Protein AF-A0A6I0EQC6-F1 (afdb_monomer_lite)

Sequence (388 aa):
MAELKTRLIVGMEIHVQVRTASKLFCACPVVYDAPPNSAVCPVCLGHPGTLPVMNRRAVEQAALVGLALNCTIAHFTKWDRKSYFYPDLPKNYQISQYDLPIARDGWFEFPDPNGAGSGASRDGASPSGLSRVRIRRAHLEEDAGKNLHDRGDGSLIDLNRAGTPLIEIVTEPDLHTPGACYAFAVELQRLMRHLGVSDGVMQRGQMRFEPNVNVAIECDGCEIRTPIAEIKNLNSFKAIRNAVEYEYGRQVAQWRGDPEYVIGRRPNENRGWNDARGLTEYQRPKEAAHDYRYFPDPDLAPATFDDAKLAAIRARLPELPAARVRRLAERFGLSAADAETIVDDRATADLFDESIRAGAPADVLARQVVNVWASLANEHGTTVAGLG

Foldseek 3Di:
DPDWDKWKWKKKKKKAFFPDQAFAFDRFGQDFPDDFQPRDDCQLLQHPPDFGDGDPVLLLLLLLLLVVQAWDFDQWFFWKWQAADDPQRNNNTKTKGDPGFRTAFGKDKWFAQVQAFFPPCPDPDDDRGMHMWTWGGKHKIADTWDWDPPDPPDIDTGSSRRRGIIIIIIIGRGGTALSSQLRVLLQSCLQCQLLVGFPSQLQRVSMFMWMFIKMWIQDPNDTFIAATETEGDQSDSVLSSLANVQVSVVRVVVCVVPVLRTPPSDFHFYWYGDPVVSYTHTDGGDDDSVVRVMDTDPSDDMDGDDPVSSVVSVVSNDQGLVNQLVCLCVVQVDDSVLSCLQSSHNLSVVVLVVCVVVPDRNVVVSCCSVPPQCVVCVVVVHHSSVVD

Secondary structure (DSSP, 8-state):
----EEEEEEEEEEEEE---SB-SSSSPBP-SSPPTT-S--TTTTT-TT------HHHHHHHHHHHHHTTPEEPSEE--EEEE---TT-TTSEEEE-SSS-SEEEEEEEEE-TT--SB---SSS---TTEEEEEEEEEEEEEPP-EEE-SSSSS-EEE-SSTT-EEEEEEE-S-B-SHHHHHHHHHHHHHHHHHTTS----GGGTSEEEEEEEEEEEEETTEEEEPPPEEEE---SHHHHHHHHHHHHHHHHHHHHH-TT--BTTB--EEEEEETTTTEEEEEEEPPPGGGG--EE-TTSPPEE--HHHHHHHHTTPPPPHHHHHHHHHHHH---HHHHHHHTSS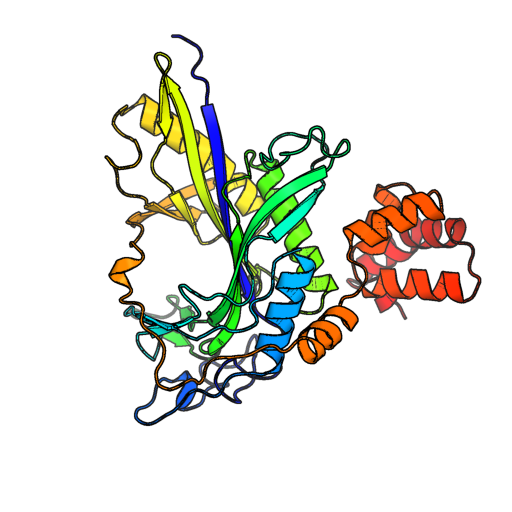HHHHHHHHHHHHTT--HHHHHHHIIIIIHHHHHHTTS-GGGG-

pLDDT: mean 91.72, std 10.51, range [38.75, 98.81]

Radius of gyration: 22.46 Å; chains: 1; bounding box: 53×60×63 Å

Structure (mmCIF, N/CA/C/O backbone):
data_AF-A0A6I0EQC6-F1
#
_entry.id   AF-A0A6I0EQC6-F1
#
loop_
_atom_site.group_PDB
_atom_site.id
_atom_site.type_symbol
_atom_site.label_atom_id
_atom_site.label_alt_id
_atom_site.label_comp_id
_atom_site.label_asym_id
_atom_site.label_entity_id
_atom_site.label_seq_id
_atom_site.pdbx_PDB_ins_code
_atom_site.Cartn_x
_atom_site.Cartn_y
_atom_site.Cartn_z
_atom_site.occupancy
_atom_site.B_iso_or_equiv
_atom_site.auth_seq_id
_atom_site.auth_comp_id
_atom_site.auth_asym_id
_atom_site.auth_atom_id
_atom_site.pdbx_PDB_model_num
ATOM 1 N N . MET A 1 1 ? 20.720 23.861 -28.213 1.00 49.19 1 MET A N 1
ATOM 2 C CA . MET A 1 1 ? 19.757 22.740 -28.228 1.00 49.19 1 MET A CA 1
ATOM 3 C C . MET A 1 1 ? 18.468 23.273 -27.638 1.00 49.19 1 MET A C 1
ATOM 5 O O . MET A 1 1 ? 18.563 23.960 -26.629 1.00 49.19 1 MET A O 1
ATOM 9 N N . ALA A 1 2 ? 17.325 23.072 -28.298 1.00 57.94 2 ALA A N 1
ATOM 10 C CA . ALA A 1 2 ? 16.035 23.507 -27.761 1.00 57.94 2 ALA A CA 1
ATOM 11 C C . ALA A 1 2 ? 15.835 22.933 -26.347 1.00 57.94 2 ALA A C 1
ATOM 13 O O . ALA A 1 2 ? 16.292 21.825 -26.057 1.00 57.94 2 ALA A O 1
ATOM 14 N N . GLU A 1 3 ? 15.222 23.711 -25.460 1.00 65.25 3 GLU A N 1
ATOM 15 C CA . GLU A 1 3 ? 14.953 23.293 -24.088 1.00 65.25 3 GLU A CA 1
ATOM 16 C C . GLU A 1 3 ? 13.985 22.104 -24.110 1.00 65.25 3 GLU A C 1
ATOM 18 O O . GLU A 1 3 ? 12.846 22.218 -24.563 1.00 65.25 3 GLU A O 1
ATOM 23 N N . LEU A 1 4 ? 14.475 20.935 -23.693 1.00 80.38 4 LEU A N 1
ATOM 24 C CA . LEU A 1 4 ? 13.689 19.708 -23.663 1.00 80.38 4 LEU A CA 1
ATOM 25 C C . LEU A 1 4 ? 12.618 19.841 -22.578 1.00 80.38 4 LEU A C 1
ATOM 27 O O . LEU A 1 4 ? 12.949 19.823 -21.391 1.00 80.38 4 LEU A O 1
ATOM 31 N N . LYS A 1 5 ? 11.348 19.950 -22.969 1.00 90.25 5 LYS A N 1
ATOM 32 C CA . LYS A 1 5 ? 10.236 19.937 -22.016 1.00 90.25 5 LYS A CA 1
ATOM 33 C C . LYS A 1 5 ? 9.942 18.503 -21.604 1.00 90.25 5 LYS A C 1
ATOM 35 O O . LYS A 1 5 ? 9.664 17.646 -22.441 1.00 90.25 5 LYS A O 1
ATOM 40 N N . THR A 1 6 ? 9.998 18.251 -20.304 1.00 93.69 6 THR A N 1
ATOM 41 C CA . THR A 1 6 ? 9.771 16.928 -19.725 1.00 93.69 6 THR A CA 1
ATOM 42 C C . THR A 1 6 ? 8.772 17.012 -18.581 1.00 93.69 6 THR A C 1
ATOM 44 O O . THR A 1 6 ? 8.751 17.982 -17.824 1.00 93.69 6 THR A O 1
ATOM 47 N N . ARG A 1 7 ? 7.940 15.981 -18.442 1.00 94.31 7 ARG A N 1
ATOM 48 C CA . ARG A 1 7 ? 6.941 15.861 -17.382 1.00 94.31 7 ARG A CA 1
ATOM 49 C C . ARG A 1 7 ? 7.015 14.477 -16.760 1.00 94.31 7 ARG A C 1
ATOM 51 O O . ARG A 1 7 ? 6.879 13.467 -17.447 1.00 94.31 7 ARG A O 1
ATOM 58 N N . LEU A 1 8 ? 7.214 14.445 -15.449 1.00 95.38 8 LEU A N 1
ATOM 59 C CA . LEU A 1 8 ? 7.188 13.223 -14.659 1.00 95.38 8 LEU A CA 1
ATOM 60 C C . LEU A 1 8 ? 5.746 12.700 -14.543 1.00 95.38 8 LEU A C 1
ATOM 62 O O . LEU A 1 8 ? 4.807 13.462 -14.319 1.00 95.38 8 LEU A O 1
ATOM 66 N N . ILE A 1 9 ? 5.572 11.394 -14.706 1.00 96.12 9 ILE A N 1
ATOM 67 C CA . ILE A 1 9 ? 4.294 10.687 -14.618 1.00 96.12 9 ILE A CA 1
ATOM 68 C C . ILE A 1 9 ? 4.511 9.483 -13.702 1.00 96.12 9 ILE A C 1
ATOM 70 O O . ILE A 1 9 ? 5.285 8.585 -14.031 1.00 96.12 9 ILE A O 1
ATOM 74 N N . VAL A 1 10 ? 3.841 9.466 -12.551 1.00 97.62 10 VAL A N 1
ATOM 75 C CA . VAL A 1 10 ? 3.978 8.399 -11.557 1.00 97.62 10 VAL A CA 1
ATOM 76 C C . VAL A 1 10 ? 2.608 7.858 -11.180 1.00 97.62 10 VAL A C 1
ATOM 78 O O . VAL A 1 10 ? 1.729 8.601 -10.743 1.00 97.62 10 VAL A O 1
ATOM 81 N N . GLY A 1 11 ? 2.445 6.545 -11.340 1.00 97.75 11 GLY A N 1
ATOM 82 C CA . GLY A 1 11 ? 1.412 5.762 -10.662 1.00 97.75 11 GLY A CA 1
ATOM 83 C C . GLY A 1 11 ? 2.014 5.038 -9.463 1.00 97.75 11 GLY A C 1
ATOM 84 O O . GLY A 1 11 ? 3.221 4.808 -9.423 1.00 97.75 11 GLY A O 1
ATOM 85 N N . MET A 1 12 ? 1.197 4.677 -8.483 1.00 97.31 12 MET A N 1
ATOM 86 C CA . MET A 1 12 ? 1.651 3.986 -7.282 1.00 97.31 12 MET A CA 1
ATOM 87 C C . MET A 1 12 ? 0.849 2.702 -7.085 1.00 97.31 12 MET A C 1
ATOM 89 O O . MET A 1 12 ? -0.383 2.729 -7.116 1.00 97.31 12 MET A O 1
ATOM 93 N N . GLU A 1 13 ? 1.558 1.603 -6.848 1.00 97.81 13 GLU A N 1
ATOM 94 C CA . GLU A 1 13 ? 0.999 0.363 -6.311 1.00 97.81 13 GLU A CA 1
ATOM 95 C C . GLU A 1 13 ? 1.357 0.304 -4.821 1.00 97.81 13 GLU A C 1
ATOM 97 O O . GLU A 1 13 ? 2.523 0.435 -4.438 1.00 97.81 13 GLU A O 1
ATOM 102 N N . ILE A 1 14 ? 0.347 0.204 -3.957 1.00 98.50 14 ILE A N 1
ATOM 103 C CA . ILE A 1 14 ? 0.511 0.237 -2.505 1.00 98.50 14 ILE A CA 1
ATOM 104 C C . ILE A 1 14 ? -0.077 -1.030 -1.911 1.00 98.50 14 ILE A C 1
ATOM 106 O O . ILE A 1 14 ? -1.276 -1.261 -2.026 1.00 98.50 14 ILE A O 1
ATOM 110 N N . HIS A 1 15 ? 0.733 -1.795 -1.187 1.00 98.25 15 HIS A N 1
ATOM 111 C CA . HIS A 1 15 ? 0.255 -2.949 -0.431 1.00 98.25 15 HIS A CA 1
ATOM 112 C C . HIS A 1 15 ? 0.144 -2.580 1.043 1.00 98.25 15 HIS A C 1
ATOM 114 O O . HIS A 1 15 ? 1.144 -2.226 1.671 1.00 98.25 15 HIS A O 1
ATOM 120 N N . VAL A 1 16 ? -1.057 -2.690 1.605 1.00 98.44 16 VAL A N 1
ATOM 121 C CA . VAL A 1 16 ? -1.352 -2.412 3.015 1.00 98.44 16 VAL A CA 1
ATOM 122 C C . VAL A 1 16 ? -1.685 -3.717 3.726 1.00 98.44 16 VAL A C 1
ATOM 124 O O . VAL A 1 16 ? -2.712 -4.331 3.453 1.00 98.44 16 VAL A O 1
ATOM 127 N N . GLN A 1 17 ? -0.849 -4.131 4.673 1.00 98.00 17 GLN A N 1
ATOM 128 C CA . GLN A 1 17 ? -1.126 -5.278 5.529 1.00 98.00 17 GLN A CA 1
ATOM 129 C C . GLN A 1 17 ? -2.277 -4.960 6.478 1.00 98.00 17 GLN A C 1
ATOM 131 O O . GLN A 1 17 ? -2.198 -4.022 7.277 1.00 98.00 17 GLN A O 1
ATOM 136 N N . VAL A 1 18 ? -3.336 -5.765 6.412 1.00 97.88 18 VAL A N 1
ATOM 137 C CA . VAL A 1 18 ? -4.546 -5.542 7.199 1.00 97.88 18 VAL A CA 1
ATOM 138 C C . VAL A 1 18 ? -4.383 -6.113 8.603 1.00 97.88 18 VAL A C 1
ATOM 140 O O . VAL A 1 18 ? -4.121 -7.303 8.799 1.00 97.88 18 VAL A O 1
ATOM 143 N N . ARG A 1 19 ? -4.614 -5.268 9.606 1.00 95.38 19 ARG A N 1
ATOM 144 C CA . ARG A 1 19 ? -4.606 -5.615 11.024 1.00 95.38 19 ARG A CA 1
ATOM 145 C C . ARG A 1 19 ? -5.817 -6.480 11.366 1.00 95.38 19 ARG A C 1
ATOM 147 O O . ARG A 1 19 ? -6.901 -5.986 11.687 1.00 95.38 19 ARG A O 1
ATOM 154 N N . THR A 1 20 ? -5.595 -7.784 11.304 1.00 97.56 20 THR A N 1
ATOM 155 C CA . THR A 1 20 ? -6.552 -8.849 11.608 1.00 97.56 20 THR A CA 1
ATOM 156 C C . THR A 1 20 ? -5.909 -9.854 12.558 1.00 97.56 20 THR A C 1
ATOM 158 O O . THR A 1 20 ? -4.689 -9.973 12.609 1.00 97.56 20 THR A O 1
ATOM 161 N N . ALA A 1 21 ? -6.728 -10.566 13.337 1.00 97.44 21 ALA A N 1
ATOM 162 C CA . ALA A 1 21 ? -6.222 -11.591 14.248 1.00 97.44 21 ALA A CA 1
ATOM 163 C C . ALA A 1 21 ? -5.735 -12.840 13.496 1.00 97.44 21 ALA A C 1
ATOM 165 O O . ALA A 1 21 ? -4.740 -13.438 13.892 1.00 97.44 21 ALA A O 1
ATOM 166 N N . SER A 1 22 ? -6.419 -13.217 12.411 1.00 98.44 22 SER A N 1
ATOM 167 C CA . SER A 1 22 ? -6.115 -14.394 11.595 1.00 98.44 22 SER A CA 1
ATOM 168 C C . SER A 1 22 ? -5.786 -14.025 10.150 1.00 98.44 22 SER A C 1
ATOM 170 O O . SER A 1 22 ? -6.189 -12.969 9.664 1.00 98.44 22 SER A O 1
ATOM 172 N N . LYS A 1 23 ? -5.104 -14.931 9.448 1.00 98.69 23 LYS A N 1
ATOM 173 C CA . LYS A 1 23 ? -4.780 -14.832 8.019 1.00 98.69 23 LYS A CA 1
ATOM 174 C C . LYS A 1 23 ? -6.028 -14.690 7.130 1.00 98.69 23 LYS A C 1
ATOM 176 O O . LYS A 1 23 ? -7.166 -14.811 7.591 1.00 98.69 23 LYS A O 1
ATOM 181 N N . LEU A 1 24 ? -5.820 -14.388 5.846 1.00 98.44 24 LEU A N 1
ATOM 182 C CA . LEU A 1 24 ? -6.902 -14.093 4.898 1.00 98.44 24 LEU A CA 1
ATOM 183 C C . LEU A 1 24 ? -7.732 -15.331 4.558 1.00 98.44 24 LEU A C 1
ATOM 185 O O . LEU A 1 24 ? -8.947 -15.219 4.419 1.00 98.44 24 LEU A O 1
ATOM 189 N N . PHE A 1 25 ? -7.084 -16.493 4.462 1.00 98.50 25 PHE A N 1
ATOM 190 C CA . PHE A 1 25 ? -7.716 -17.734 4.008 1.00 98.50 25 PHE A CA 1
ATOM 191 C C . PHE A 1 25 ? -7.601 -18.904 4.997 1.00 98.50 25 PHE A C 1
ATOM 193 O O . PHE A 1 25 ? -7.987 -20.025 4.672 1.00 98.50 25 PHE A O 1
ATOM 200 N N . CYS A 1 26 ? -7.068 -18.676 6.202 1.00 98.56 26 CYS A N 1
ATOM 201 C CA . CYS A 1 26 ? -6.996 -19.684 7.259 1.00 98.56 26 CYS A CA 1
ATOM 202 C C . CYS A 1 26 ? -7.007 -19.049 8.659 1.00 98.56 26 CYS A C 1
ATOM 204 O O . CYS A 1 26 ? -6.864 -17.837 8.815 1.00 98.56 26 CYS A O 1
ATOM 206 N N . ALA A 1 27 ? -7.162 -19.879 9.692 1.00 98.25 27 ALA A N 1
ATOM 207 C CA . ALA A 1 27 ? -7.274 -19.431 11.081 1.00 98.25 27 ALA A CA 1
ATOM 208 C C . ALA A 1 27 ? -5.927 -19.141 11.774 1.00 98.25 27 ALA A C 1
ATOM 210 O O . ALA A 1 27 ? -5.924 -18.741 12.937 1.00 98.25 27 ALA A O 1
ATOM 211 N N . CYS A 1 28 ? -4.786 -19.342 11.101 1.00 98.56 28 CYS A N 1
ATOM 212 C CA . CYS A 1 28 ? -3.478 -19.033 11.685 1.00 98.56 28 CYS A CA 1
ATOM 213 C C . CYS A 1 28 ? -3.388 -17.556 12.075 1.00 98.56 28 CYS A C 1
ATOM 215 O O . CYS A 1 28 ? -3.908 -16.712 11.338 1.00 98.56 28 CYS A O 1
ATOM 217 N N . PRO A 1 29 ? -2.700 -17.232 13.179 1.00 98.12 29 PRO A N 1
ATOM 218 C CA . PRO A 1 29 ? -2.551 -15.855 13.607 1.00 98.12 29 PRO A CA 1
ATOM 219 C C . PRO A 1 29 ? -1.678 -15.057 12.634 1.00 98.12 29 PRO A C 1
ATOM 221 O O . PRO A 1 29 ? -0.740 -15.592 12.039 1.00 98.12 29 PRO A O 1
ATOM 224 N N . VAL A 1 30 ? -1.967 -13.762 12.505 1.00 96.81 30 VAL A N 1
ATOM 225 C CA . VAL A 1 30 ? -1.029 -12.801 11.908 1.00 96.81 30 VAL A CA 1
ATOM 226 C C . VAL A 1 30 ? -0.041 -12.393 12.997 1.00 96.81 30 VAL A C 1
ATOM 228 O O . VAL A 1 30 ? -0.436 -11.821 14.011 1.00 96.81 30 VAL A O 1
ATOM 231 N N . VAL A 1 31 ? 1.237 -12.715 12.806 1.00 93.81 31 VAL A N 1
ATOM 232 C CA . VAL A 1 31 ? 2.296 -12.517 13.806 1.00 93.81 31 VAL A CA 1
ATOM 233 C C . VAL A 1 31 ? 3.436 -11.667 13.255 1.00 93.81 31 VAL A C 1
ATOM 235 O O . VAL A 1 31 ? 3.674 -11.633 12.048 1.00 93.81 31 VAL A O 1
ATOM 238 N N . TYR A 1 32 ? 4.165 -11.024 14.163 1.00 86.19 32 TYR A N 1
ATOM 239 C CA . TYR A 1 32 ? 5.422 -10.329 13.890 1.00 86.19 32 TYR A CA 1
ATOM 240 C C . TYR A 1 32 ? 6.508 -10.930 14.780 1.00 86.19 32 TYR A C 1
ATOM 242 O O . TYR A 1 32 ? 6.212 -11.327 15.905 1.00 86.19 32 TYR A O 1
ATOM 250 N N . ASP A 1 33 ? 7.739 -11.005 14.273 1.00 84.75 33 ASP A N 1
ATOM 251 C CA . ASP A 1 33 ? 8.919 -11.458 15.026 1.00 84.75 33 ASP A CA 1
ATOM 252 C C . ASP A 1 33 ? 8.750 -12.828 15.725 1.00 84.75 33 ASP A C 1
ATOM 254 O O . ASP A 1 33 ? 9.318 -13.091 16.784 1.00 84.75 33 ASP A O 1
ATOM 258 N N . ALA A 1 34 ? 7.961 -13.723 15.122 1.00 93.19 34 ALA A N 1
ATOM 259 C CA . ALA A 1 34 ? 7.759 -15.087 15.604 1.00 93.19 34 ALA A CA 1
ATOM 260 C C . ALA A 1 34 ? 8.877 -16.033 15.119 1.00 93.19 34 ALA A C 1
ATOM 262 O O . ALA A 1 34 ? 9.487 -15.778 14.076 1.00 93.19 34 ALA A O 1
ATOM 263 N N . PRO A 1 35 ? 9.126 -17.165 15.813 1.00 96.38 35 PRO A N 1
ATOM 264 C CA . PRO A 1 35 ? 10.030 -18.197 15.312 1.00 96.38 35 PRO A CA 1
ATOM 265 C C . PRO A 1 35 ? 9.632 -18.653 13.895 1.00 96.38 35 PRO A C 1
ATOM 267 O O . PRO A 1 35 ? 8.428 -18.767 13.630 1.00 96.38 35 PRO A O 1
ATOM 270 N N . PRO A 1 36 ? 10.586 -18.932 12.985 1.00 95.56 36 PRO A N 1
ATOM 271 C CA . PRO A 1 36 ? 10.278 -19.307 11.605 1.00 95.56 36 PRO A CA 1
ATOM 272 C C . PRO A 1 36 ? 9.299 -20.479 11.511 1.00 95.56 36 PRO A C 1
ATOM 274 O O . PRO A 1 36 ? 9.451 -21.469 12.227 1.00 95.56 36 PRO A O 1
ATOM 277 N N . ASN A 1 37 ? 8.315 -20.376 10.616 1.00 97.38 37 ASN A N 1
ATOM 278 C CA . ASN A 1 37 ? 7.300 -21.405 10.367 1.00 97.38 37 ASN A CA 1
ATOM 279 C C . ASN A 1 37 ? 6.520 -21.867 11.624 1.00 97.38 37 ASN A C 1
ATOM 281 O O . ASN A 1 37 ? 6.137 -23.031 11.720 1.00 97.38 37 ASN A O 1
ATOM 285 N N . SER A 1 38 ? 6.267 -20.974 12.588 1.00 97.94 38 SER A N 1
ATOM 286 C CA . SER A 1 38 ? 5.495 -21.270 13.813 1.00 97.94 38 SER A CA 1
ATOM 287 C C . SER A 1 38 ? 4.013 -20.877 13.732 1.00 97.94 38 SER A C 1
ATOM 289 O O . SER A 1 38 ? 3.181 -21.460 14.424 1.00 97.94 38 SER A O 1
ATOM 291 N N . ALA A 1 39 ? 3.653 -19.935 12.859 1.00 97.69 39 ALA A N 1
ATOM 292 C CA . ALA A 1 39 ? 2.288 -19.460 12.621 1.00 97.69 39 ALA A CA 1
ATOM 293 C C . ALA A 1 39 ? 1.743 -19.978 11.279 1.00 97.69 39 ALA A C 1
ATOM 295 O O . ALA A 1 39 ? 1.307 -19.218 10.406 1.00 97.69 39 ALA A O 1
ATOM 296 N N . VAL A 1 40 ? 1.798 -21.297 11.096 1.00 98.56 40 VAL A N 1
ATOM 297 C CA . VAL A 1 40 ? 1.461 -21.967 9.834 1.00 98.56 40 VAL A CA 1
ATOM 298 C C . VAL A 1 40 ? 0.467 -23.112 10.034 1.00 98.56 40 VAL A C 1
ATOM 300 O O . VAL A 1 40 ? 0.297 -23.634 11.132 1.00 98.56 40 VAL A O 1
ATOM 303 N N . CYS A 1 41 ? -0.219 -23.493 8.960 1.00 98.62 41 CYS A N 1
ATOM 304 C CA . CYS A 1 41 ? -1.104 -24.653 8.891 1.00 98.62 41 CYS A CA 1
ATOM 305 C C . CYS A 1 41 ? -1.099 -25.213 7.460 1.00 98.62 41 CYS A C 1
ATOM 307 O O . CYS A 1 41 ? -0.624 -24.527 6.550 1.00 98.62 41 CYS A O 1
ATOM 309 N N . PRO A 1 42 ? -1.681 -26.402 7.220 1.00 98.62 42 PRO A N 1
ATOM 310 C CA . PRO A 1 42 ? -1.726 -27.004 5.889 1.00 98.62 42 PRO A CA 1
ATOM 311 C C . PRO A 1 42 ? -2.245 -26.069 4.780 1.00 98.62 42 PRO A C 1
ATOM 313 O O . PRO A 1 42 ? -1.703 -26.094 3.680 1.00 98.62 42 PRO A O 1
ATOM 316 N N . VAL A 1 43 ? -3.223 -25.197 5.069 1.00 98.56 43 VAL A N 1
ATOM 317 C CA . VAL A 1 43 ? -3.778 -24.244 4.085 1.00 98.56 43 VAL A CA 1
ATOM 318 C C . VAL A 1 43 ? -2.726 -23.229 3.630 1.00 98.56 43 VAL A C 1
ATOM 320 O O . VAL A 1 43 ? -2.455 -23.099 2.439 1.00 98.56 43 VAL A O 1
ATOM 323 N N . CYS A 1 44 ? -2.095 -22.508 4.565 1.00 98.12 44 CYS A N 1
ATOM 324 C CA . CYS A 1 44 ? -1.107 -21.486 4.197 1.00 98.12 44 CYS A CA 1
ATOM 325 C C . CYS A 1 44 ? 0.252 -22.079 3.801 1.00 98.12 44 CYS A C 1
ATOM 327 O O . CYS A 1 44 ? 1.070 -21.355 3.251 1.00 98.12 44 CYS A O 1
ATOM 329 N N . LEU A 1 45 ? 0.480 -23.373 4.051 1.00 98.31 45 LEU A N 1
ATOM 330 C CA . LEU A 1 45 ? 1.606 -24.143 3.515 1.00 98.31 45 LEU A CA 1
ATOM 331 C C . LEU A 1 45 ? 1.318 -24.746 2.131 1.00 98.31 45 LEU A C 1
ATOM 333 O O . LEU A 1 45 ? 2.201 -25.378 1.562 1.00 98.31 45 LEU A O 1
ATOM 337 N N . GLY A 1 46 ? 0.107 -24.580 1.588 1.00 97.69 46 GLY A N 1
ATOM 338 C CA . GLY A 1 46 ? -0.253 -25.111 0.272 1.00 97.69 46 GLY A CA 1
ATOM 339 C C . GLY A 1 46 ? -0.272 -26.641 0.202 1.00 97.69 46 GLY A C 1
ATOM 340 O O . GLY A 1 46 ? 0.030 -27.210 -0.845 1.00 97.69 46 GLY A O 1
ATOM 341 N N . HIS A 1 47 ? -0.598 -27.327 1.303 1.00 98.44 47 HIS A N 1
ATOM 342 C CA . HIS A 1 47 ? -0.671 -28.789 1.312 1.00 98.44 47 HIS A CA 1
ATOM 343 C C . HIS A 1 47 ? -1.802 -29.310 0.404 1.00 98.44 47 HIS A C 1
ATOM 345 O O . HIS A 1 47 ? -2.876 -28.696 0.341 1.00 98.44 47 HIS A O 1
ATOM 351 N N . PRO A 1 48 ? -1.617 -30.481 -0.238 1.00 98.12 48 PRO A N 1
ATOM 352 C CA . PRO A 1 48 ? -2.654 -31.111 -1.050 1.00 98.12 48 PRO A CA 1
ATOM 353 C C . PRO A 1 48 ? -3.956 -31.348 -0.272 1.00 98.12 48 PRO A C 1
ATOM 355 O O . PRO A 1 48 ? -3.930 -31.794 0.875 1.00 98.12 48 PRO A O 1
ATOM 358 N N . GLY A 1 49 ? -5.096 -31.081 -0.914 1.00 97.12 49 GLY A N 1
ATOM 359 C CA . GLY A 1 49 ? -6.431 -31.328 -0.351 1.00 97.12 49 GLY A CA 1
ATOM 360 C C . GLY A 1 49 ? -6.928 -30.277 0.648 1.00 97.12 49 GLY A C 1
ATOM 361 O O . GLY A 1 49 ? -7.969 -30.479 1.267 1.00 97.12 49 GLY A O 1
ATOM 362 N N . THR A 1 50 ? -6.208 -29.167 0.822 1.00 97.94 50 THR A N 1
ATOM 363 C CA . THR A 1 50 ? -6.624 -28.061 1.697 1.00 97.94 50 THR A CA 1
ATOM 364 C C . THR A 1 50 ? -7.412 -27.001 0.929 1.00 97.94 50 THR A C 1
ATOM 366 O O . THR A 1 50 ? -7.203 -26.827 -0.268 1.00 97.94 50 THR A O 1
ATOM 369 N N . LEU A 1 51 ? -8.326 -26.301 1.614 1.00 98.00 51 LEU A N 1
ATOM 370 C CA . LEU A 1 51 ? -9.214 -25.303 1.008 1.00 98.00 51 LEU A CA 1
ATOM 371 C C . LEU A 1 51 ? -9.122 -23.951 1.740 1.00 98.00 51 LEU A C 1
ATOM 373 O O . LEU A 1 51 ? -9.026 -23.936 2.973 1.00 98.00 51 LEU A O 1
ATOM 377 N N . PRO A 1 52 ? -9.162 -22.820 1.012 1.00 97.94 52 PRO A N 1
ATOM 378 C CA . PRO A 1 52 ? -9.176 -21.484 1.597 1.00 97.94 52 PRO A CA 1
ATOM 379 C C . PRO A 1 52 ? -10.541 -21.137 2.215 1.00 97.94 52 PRO A C 1
ATOM 381 O O . PRO A 1 52 ? -11.594 -21.431 1.655 1.00 97.94 52 PRO A O 1
ATOM 384 N N . VAL A 1 53 ? -10.534 -20.436 3.353 1.00 97.19 53 VAL A N 1
ATOM 385 C CA . VAL A 1 53 ? -11.745 -19.870 3.974 1.00 97.19 53 VAL A CA 1
ATOM 386 C C . VAL A 1 53 ? -11.547 -18.382 4.235 1.00 97.19 53 VAL A C 1
ATOM 388 O O . VAL A 1 53 ? -10.733 -17.985 5.065 1.00 97.19 53 VAL A O 1
ATOM 391 N N . MET A 1 54 ? -12.318 -17.560 3.525 1.00 96.31 54 MET A N 1
ATOM 392 C CA . MET A 1 54 ? -12.201 -16.102 3.509 1.00 96.31 54 MET A CA 1
ATOM 393 C C . MET A 1 54 ? -12.439 -15.443 4.880 1.00 96.31 54 MET A C 1
ATOM 395 O O . MET A 1 54 ? -13.461 -15.647 5.540 1.00 96.31 54 MET A O 1
ATOM 399 N N . ASN A 1 55 ? -11.533 -14.544 5.258 1.00 98.00 55 ASN A N 1
ATOM 400 C CA . ASN A 1 55 ? -11.621 -13.728 6.461 1.00 98.00 55 ASN A CA 1
ATOM 401 C C . ASN A 1 55 ? -12.620 -12.570 6.291 1.00 98.00 55 ASN A C 1
ATOM 403 O O . ASN A 1 55 ? -12.353 -11.577 5.610 1.00 98.00 55 ASN A O 1
ATOM 407 N N . ARG A 1 56 ? -13.764 -12.659 6.980 1.00 95.69 56 ARG A N 1
ATOM 408 C CA . ARG A 1 56 ? -14.824 -11.634 6.947 1.00 95.69 56 ARG A CA 1
ATOM 409 C C . ARG A 1 56 ? -14.326 -10.240 7.342 1.00 95.69 56 ARG A C 1
ATOM 411 O O . ARG A 1 56 ? -14.726 -9.254 6.727 1.00 95.69 56 ARG A O 1
ATOM 418 N N . ARG A 1 57 ? -13.463 -10.147 8.359 1.00 96.50 57 ARG A N 1
ATOM 419 C CA . ARG A 1 57 ? -12.972 -8.861 8.866 1.00 96.50 57 ARG A CA 1
ATOM 420 C C . ARG A 1 57 ? -12.082 -8.163 7.839 1.00 96.50 57 ARG A C 1
ATOM 422 O O . ARG A 1 57 ? -12.228 -6.956 7.667 1.00 96.50 57 ARG A O 1
ATOM 429 N N . ALA A 1 58 ? -11.237 -8.915 7.133 1.00 97.81 58 ALA A N 1
ATOM 430 C CA . ALA A 1 58 ? -10.408 -8.375 6.057 1.00 97.81 58 ALA A CA 1
ATOM 431 C C . ALA A 1 58 ? -11.268 -7.780 4.927 1.00 97.81 58 ALA A C 1
ATOM 433 O O . ALA A 1 58 ? -11.041 -6.644 4.519 1.00 97.81 58 ALA A O 1
ATOM 434 N N . VAL A 1 59 ? -12.313 -8.498 4.489 1.00 97.06 59 VAL A N 1
ATOM 435 C CA . VAL A 1 59 ? -13.271 -8.039 3.458 1.00 97.06 59 VAL A CA 1
ATOM 436 C C . VAL A 1 59 ? -13.961 -6.739 3.859 1.00 97.06 59 VAL A C 1
ATOM 438 O O . VAL A 1 59 ? -14.044 -5.793 3.077 1.00 97.06 59 VAL A O 1
ATOM 441 N N . GLU A 1 60 ? -14.434 -6.666 5.099 1.00 96.38 60 GLU A N 1
ATOM 442 C CA . GLU A 1 60 ? -15.057 -5.459 5.632 1.00 96.38 60 GLU A CA 1
ATOM 443 C C . GLU A 1 60 ? -14.087 -4.274 5.737 1.00 96.38 60 GLU A C 1
ATOM 445 O O . GLU A 1 60 ? -14.488 -3.140 5.476 1.00 96.38 60 GLU A O 1
ATOM 450 N N . GLN A 1 61 ? -12.827 -4.515 6.117 1.00 97.56 61 GLN A N 1
ATOM 451 C CA . GLN A 1 61 ? -11.798 -3.474 6.188 1.00 97.56 61 GLN A CA 1
ATOM 452 C C . GLN A 1 61 ? -11.394 -2.977 4.798 1.00 97.56 61 GLN A C 1
ATOM 454 O O . GLN A 1 61 ? -11.219 -1.776 4.628 1.00 97.56 61 GLN A O 1
ATOM 459 N N . ALA A 1 62 ? -11.324 -3.852 3.795 1.00 98.00 62 ALA A N 1
ATOM 460 C CA . ALA A 1 62 ? -11.074 -3.447 2.414 1.00 98.00 62 ALA A CA 1
ATOM 461 C C . ALA A 1 62 ? -12.191 -2.553 1.859 1.00 98.00 62 ALA A C 1
ATOM 463 O O . ALA A 1 62 ? -11.912 -1.516 1.260 1.00 98.00 62 ALA A O 1
ATOM 464 N N . ALA A 1 63 ? -13.456 -2.892 2.130 1.00 97.81 63 ALA A N 1
ATOM 465 C CA . ALA A 1 63 ? -14.584 -2.033 1.779 1.00 97.81 63 ALA A CA 1
ATOM 466 C C . ALA A 1 63 ? -14.544 -0.689 2.533 1.00 97.81 63 ALA A C 1
ATOM 468 O O . ALA A 1 63 ? -14.791 0.355 1.934 1.00 97.81 63 ALA A O 1
ATOM 469 N N . LEU A 1 64 ? -14.181 -0.689 3.823 1.00 97.88 64 LEU A N 1
ATOM 470 C CA . LEU A 1 64 ? -14.002 0.537 4.611 1.00 97.88 64 LEU A CA 1
ATOM 471 C C . LEU A 1 64 ? -12.907 1.442 4.023 1.00 97.88 64 LEU A C 1
ATOM 473 O O . LEU A 1 64 ? -13.120 2.645 3.895 1.00 97.88 64 LEU A O 1
ATOM 477 N N . VAL A 1 65 ? -11.764 0.866 3.633 1.00 98.38 65 VAL A N 1
ATOM 478 C CA . VAL A 1 65 ? -10.675 1.586 2.953 1.00 98.38 65 VAL A CA 1
ATOM 479 C C . VAL A 1 65 ? -11.153 2.154 1.622 1.00 98.38 65 VAL A C 1
ATOM 481 O O . VAL A 1 65 ? -10.932 3.330 1.360 1.00 98.38 65 VAL A O 1
ATOM 484 N N . GLY A 1 66 ? -11.871 1.370 0.814 1.00 98.06 66 GLY A N 1
ATOM 485 C CA . GLY A 1 66 ? -12.458 1.861 -0.432 1.00 98.06 66 GLY A CA 1
ATOM 486 C C . GLY A 1 66 ? -13.372 3.072 -0.215 1.00 98.06 66 GLY A C 1
ATOM 487 O O . GLY A 1 66 ? -13.248 4.065 -0.925 1.00 98.06 66 GLY A O 1
ATOM 488 N N . LEU A 1 67 ? -14.235 3.039 0.808 1.00 97.75 67 LEU A N 1
ATOM 489 C CA . LEU A 1 67 ? -15.105 4.169 1.155 1.00 97.75 67 LEU A CA 1
ATOM 490 C C . LEU A 1 67 ? -14.304 5.403 1.590 1.00 97.75 67 LEU A C 1
ATOM 492 O O . LEU A 1 67 ? -14.639 6.513 1.187 1.00 97.75 67 LEU A O 1
ATOM 496 N N . ALA A 1 68 ? -13.246 5.210 2.381 1.00 97.31 68 ALA A N 1
ATOM 497 C CA . ALA A 1 68 ? -12.357 6.284 2.824 1.00 97.31 68 ALA A CA 1
ATOM 498 C C . ALA A 1 68 ? -11.578 6.932 1.665 1.00 97.31 68 ALA A C 1
ATOM 500 O O . ALA A 1 68 ? -11.247 8.113 1.717 1.00 97.31 68 ALA A O 1
ATOM 501 N N . LEU A 1 69 ? -11.310 6.155 0.615 1.00 97.56 69 LEU A N 1
ATOM 502 C CA . LEU A 1 69 ? -10.679 6.578 -0.636 1.00 97.56 69 LEU A CA 1
ATOM 503 C C . LEU A 1 69 ? -11.703 7.027 -1.692 1.00 97.56 69 LEU A C 1
ATOM 505 O O . LEU A 1 69 ? -11.406 7.026 -2.889 1.00 97.56 69 LEU A O 1
ATOM 509 N N . ASN A 1 70 ? -12.929 7.347 -1.268 1.00 97.25 70 ASN A N 1
ATOM 510 C CA . ASN A 1 70 ? -14.027 7.807 -2.120 1.00 97.25 70 ASN A CA 1
ATOM 511 C C . ASN A 1 70 ? -14.318 6.891 -3.324 1.00 97.25 70 ASN A C 1
ATOM 513 O O . ASN A 1 70 ? -14.791 7.356 -4.358 1.00 97.25 70 ASN A O 1
ATOM 517 N N . CYS A 1 71 ? -14.020 5.595 -3.213 1.00 98.31 71 CYS A N 1
ATOM 518 C CA . CYS A 1 71 ? -14.269 4.617 -4.264 1.00 98.31 71 CYS A CA 1
ATOM 519 C C . CYS A 1 71 ? -15.738 4.184 -4.288 1.00 98.31 71 CYS A C 1
ATOM 521 O O . CYS A 1 71 ? -16.437 4.168 -3.269 1.00 98.31 71 CYS A O 1
ATOM 523 N N . THR A 1 72 ? -16.169 3.705 -5.450 1.00 98.00 72 THR A N 1
ATOM 524 C CA . THR A 1 72 ? -17.383 2.898 -5.568 1.00 98.00 72 THR A CA 1
ATOM 525 C C . THR A 1 72 ? -17.084 1.480 -5.087 1.00 98.00 72 THR A C 1
ATOM 527 O O . THR A 1 72 ? -16.164 0.834 -5.595 1.00 98.00 72 THR A O 1
ATOM 530 N N . ILE A 1 73 ? -17.854 0.990 -4.112 1.00 98.12 73 ILE A N 1
ATOM 531 C CA . ILE A 1 73 ? -17.734 -0.382 -3.602 1.00 98.12 73 ILE A CA 1
ATOM 532 C C . ILE A 1 73 ? -18.578 -1.321 -4.458 1.00 98.12 73 ILE A C 1
ATOM 534 O O . ILE A 1 73 ? -19.727 -1.019 -4.775 1.00 98.12 73 ILE A O 1
ATOM 538 N N . ALA A 1 74 ? -18.011 -2.463 -4.835 1.00 97.06 74 ALA A N 1
ATOM 539 C CA . ALA A 1 74 ? -18.711 -3.464 -5.620 1.00 97.06 74 ALA A CA 1
ATOM 540 C C . ALA A 1 74 ? -19.777 -4.189 -4.779 1.00 97.06 74 ALA A C 1
ATOM 542 O O . ALA A 1 74 ? -19.504 -4.636 -3.669 1.00 97.06 74 ALA A O 1
ATOM 543 N N . HIS A 1 75 ? -20.976 -4.384 -5.334 1.00 96.81 75 HIS A N 1
ATOM 544 C CA . HIS A 1 75 ? -21.995 -5.270 -4.745 1.00 96.81 75 HIS A CA 1
ATOM 545 C C . HIS A 1 75 ? -21.643 -6.754 -4.890 1.00 96.81 75 HIS A C 1
ATOM 547 O O . HIS A 1 75 ? -22.130 -7.596 -4.137 1.00 96.81 75 HIS A O 1
ATOM 553 N N . PHE A 1 76 ? -20.796 -7.069 -5.867 1.00 97.25 76 PHE A N 1
ATOM 554 C CA . PHE A 1 76 ? -20.343 -8.408 -6.191 1.00 97.25 76 PHE A CA 1
ATOM 555 C C . PHE A 1 76 ? -18.865 -8.350 -6.561 1.00 97.25 76 PHE A C 1
ATOM 557 O O . PHE A 1 76 ? -18.460 -7.561 -7.413 1.00 97.25 76 PHE A O 1
ATOM 564 N N . THR A 1 77 ? -18.066 -9.199 -5.932 1.00 97.00 77 THR A N 1
ATOM 565 C CA . THR A 1 77 ? -16.634 -9.324 -6.186 1.00 97.00 77 THR A CA 1
ATOM 566 C C . THR A 1 77 ? -16.233 -10.791 -6.077 1.00 97.00 77 THR A C 1
ATOM 568 O O . THR A 1 77 ? -16.900 -11.577 -5.402 1.00 97.00 77 THR A O 1
ATOM 571 N N . LYS A 1 78 ? -15.158 -11.184 -6.757 1.00 96.44 78 LYS A N 1
ATOM 572 C CA . LYS A 1 78 ? -14.677 -12.570 -6.775 1.00 96.44 78 LYS A CA 1
ATOM 573 C C . LYS A 1 78 ? -13.180 -12.635 -6.500 1.00 96.44 78 LYS A C 1
ATOM 575 O O . LYS A 1 78 ? -12.508 -11.606 -6.435 1.00 96.44 78 LYS A O 1
ATOM 580 N N . TRP A 1 79 ? -12.702 -13.855 -6.318 1.00 98.00 79 TRP A N 1
ATOM 581 C CA . TRP A 1 79 ? -11.302 -14.175 -6.093 1.00 98.00 79 TRP A CA 1
ATOM 582 C C . TRP A 1 79 ? -10.724 -14.795 -7.354 1.00 98.00 79 TRP A C 1
ATOM 584 O O . TRP A 1 79 ? -11.417 -15.530 -8.055 1.00 98.00 79 TRP A O 1
ATOM 594 N N . ASP A 1 80 ? -9.466 -14.496 -7.636 1.00 98.25 80 ASP A N 1
ATOM 595 C CA . ASP A 1 80 ? -8.748 -14.971 -8.807 1.00 98.25 80 ASP A CA 1
ATOM 596 C C . ASP A 1 80 ? -7.374 -15.496 -8.401 1.00 98.25 80 ASP A C 1
ATOM 598 O O . ASP A 1 80 ? -6.732 -14.970 -7.489 1.00 98.25 80 ASP A O 1
ATOM 602 N N . ARG A 1 81 ? -6.895 -16.514 -9.113 1.00 97.94 81 ARG A N 1
ATOM 603 C CA . ARG A 1 81 ? -5.544 -17.049 -8.932 1.00 97.94 81 ARG A CA 1
ATOM 604 C C . ARG A 1 81 ? -4.562 -16.328 -9.847 1.00 97.94 81 ARG A C 1
ATOM 606 O O . ARG A 1 81 ? -4.639 -16.464 -11.065 1.00 97.94 81 ARG A O 1
ATOM 613 N N . LYS A 1 82 ? -3.604 -15.612 -9.261 1.00 96.94 82 LYS A N 1
ATOM 614 C CA . LYS A 1 82 ? -2.432 -15.040 -9.942 1.00 96.94 82 LYS A CA 1
ATOM 615 C C . LYS A 1 82 ? -1.286 -16.048 -9.883 1.00 96.94 82 LYS A C 1
ATOM 617 O O . LYS A 1 82 ? -0.679 -16.227 -8.832 1.00 96.94 82 LYS A O 1
ATOM 622 N N . SER A 1 83 ? -1.010 -16.745 -10.981 1.00 96.12 83 SER A N 1
ATOM 623 C CA . SER A 1 83 ? -0.131 -17.924 -10.990 1.00 96.12 83 SER A CA 1
ATOM 624 C C . SER A 1 83 ? 1.320 -17.585 -11.334 1.00 96.12 83 SER A C 1
ATOM 626 O O . SER A 1 83 ? 1.609 -17.198 -12.465 1.00 96.12 83 SER A O 1
ATOM 628 N N . TYR A 1 84 ? 2.248 -17.820 -10.405 1.00 93.94 84 TYR A N 1
ATOM 629 C CA . TYR A 1 84 ? 3.695 -17.695 -10.618 1.00 93.94 84 TYR A CA 1
ATOM 630 C C . TYR A 1 84 ? 4.472 -18.614 -9.666 1.00 93.94 84 TYR A C 1
ATOM 632 O O . TYR A 1 84 ? 4.000 -18.956 -8.584 1.00 93.94 84 TYR A O 1
ATOM 640 N N . PHE A 1 85 ? 5.669 -19.033 -10.079 1.00 94.12 85 PHE A N 1
ATOM 641 C CA . PHE A 1 85 ? 6.520 -19.918 -9.284 1.00 94.12 85 PHE A CA 1
ATOM 642 C C . PHE A 1 85 ? 7.545 -19.095 -8.515 1.00 94.12 85 PHE A C 1
ATOM 644 O O . PHE A 1 85 ? 8.410 -18.457 -9.116 1.00 94.12 85 PHE A O 1
ATOM 651 N N . TYR A 1 86 ? 7.467 -19.126 -7.188 1.00 94.38 86 TYR A N 1
ATOM 652 C CA . TYR A 1 86 ? 8.492 -18.542 -6.333 1.00 94.38 86 TYR A CA 1
ATOM 653 C C . TYR A 1 86 ? 8.516 -19.252 -4.968 1.00 94.38 86 TYR A C 1
ATOM 655 O O . TYR A 1 86 ? 7.453 -19.653 -4.493 1.00 94.38 86 TYR A O 1
ATOM 663 N N . PRO A 1 87 ? 9.687 -19.441 -4.322 1.00 94.94 87 PRO A N 1
ATOM 664 C CA . PRO A 1 87 ? 9.792 -20.295 -3.133 1.00 94.94 87 PRO A CA 1
ATOM 665 C C . PRO A 1 87 ? 8.957 -19.849 -1.922 1.00 94.94 87 PRO A C 1
ATOM 667 O O . PRO A 1 87 ? 8.570 -20.679 -1.105 1.00 94.94 87 PRO A O 1
ATOM 670 N N . ASP A 1 88 ? 8.657 -18.555 -1.807 1.00 96.06 88 ASP A N 1
ATOM 671 C CA . ASP A 1 88 ? 7.837 -18.002 -0.723 1.00 96.06 88 ASP A CA 1
ATOM 672 C C . ASP A 1 88 ? 6.320 -18.083 -0.983 1.00 96.06 88 ASP A C 1
ATOM 674 O O . ASP A 1 88 ? 5.528 -17.695 -0.117 1.00 96.06 88 ASP A O 1
ATOM 678 N N . LEU A 1 89 ? 5.908 -18.602 -2.145 1.00 97.62 89 LEU A N 1
ATOM 679 C CA . LEU A 1 89 ? 4.516 -18.749 -2.549 1.00 97.62 89 LEU A CA 1
ATOM 680 C C . LEU A 1 89 ? 4.142 -20.239 -2.629 1.00 97.62 89 LEU A C 1
ATOM 682 O O . LEU A 1 89 ? 4.171 -20.839 -3.704 1.00 97.62 89 LEU A O 1
ATOM 686 N N . PRO A 1 90 ? 3.726 -20.856 -1.511 1.00 97.31 90 PRO A N 1
ATOM 687 C CA . PRO A 1 90 ? 3.631 -22.314 -1.394 1.00 97.31 90 PRO A CA 1
ATOM 688 C C . PRO A 1 90 ? 2.627 -22.968 -2.353 1.00 97.31 90 PRO A C 1
ATOM 690 O O . PRO A 1 90 ? 2.751 -24.145 -2.676 1.00 97.31 90 PRO A O 1
ATOM 693 N N . LYS A 1 91 ? 1.629 -22.213 -2.824 1.00 97.31 91 LYS A N 1
ATOM 694 C CA . LYS A 1 91 ? 0.596 -22.703 -3.747 1.00 97.31 91 LYS A CA 1
ATOM 695 C C . LYS A 1 91 ? 0.982 -22.560 -5.225 1.00 97.31 91 LYS A C 1
ATOM 697 O O . LYS A 1 91 ? 0.268 -23.073 -6.081 1.00 97.31 91 LYS A O 1
ATOM 702 N N . ASN A 1 92 ? 2.070 -21.845 -5.539 1.00 95.75 92 ASN A N 1
ATOM 703 C CA . ASN A 1 92 ? 2.421 -21.374 -6.892 1.00 95.75 92 ASN A CA 1
ATOM 704 C C . ASN A 1 92 ? 1.333 -20.515 -7.572 1.00 95.75 92 ASN A C 1
ATOM 706 O O . ASN A 1 92 ? 1.333 -20.307 -8.788 1.00 95.75 92 ASN A O 1
ATOM 710 N N . TYR A 1 93 ? 0.398 -20.005 -6.776 1.00 97.12 93 TYR A N 1
ATOM 711 C CA . TYR A 1 93 ? -0.503 -18.926 -7.130 1.00 97.12 93 TYR A CA 1
ATOM 712 C C . TYR A 1 93 ? -0.837 -18.122 -5.874 1.00 97.12 93 TYR A C 1
ATOM 714 O O . TYR A 1 93 ? -0.903 -18.663 -4.767 1.00 97.12 93 TYR A O 1
ATOM 722 N N . GLN A 1 94 ? -1.033 -16.826 -6.063 1.00 98.06 94 GLN A N 1
ATOM 723 C CA . GLN A 1 94 ? -1.526 -15.903 -5.054 1.00 98.06 94 GLN A CA 1
ATOM 724 C C . GLN A 1 94 ? -3.028 -15.738 -5.281 1.00 98.06 94 GLN A C 1
ATOM 726 O O . GLN A 1 94 ? -3.456 -15.455 -6.403 1.00 98.06 94 GLN A O 1
ATOM 731 N N . ILE A 1 95 ? -3.835 -15.940 -4.242 1.00 98.38 95 ILE A N 1
ATOM 732 C CA . ILE A 1 95 ? -5.256 -15.602 -4.303 1.00 98.38 95 ILE A CA 1
ATOM 733 C C . ILE A 1 95 ? -5.382 -14.081 -4.139 1.00 98.38 95 ILE A C 1
ATOM 735 O O . ILE A 1 95 ? -5.026 -13.522 -3.099 1.00 98.38 95 ILE A O 1
ATOM 739 N N . SER A 1 96 ? -5.876 -13.426 -5.185 1.00 97.81 96 SER A N 1
ATOM 740 C CA . SER A 1 96 ? -6.063 -11.974 -5.294 1.00 97.81 96 SER A CA 1
ATOM 741 C C . SER A 1 96 ? -7.420 -11.695 -5.962 1.00 97.81 96 SER A C 1
ATOM 743 O O . SER A 1 96 ? -8.314 -12.546 -5.943 1.00 97.81 96 SER A O 1
ATOM 745 N N . GLN A 1 97 ? -7.611 -10.517 -6.550 1.00 97.62 97 GLN A N 1
ATOM 746 C CA . GLN A 1 97 ? -8.790 -10.180 -7.352 1.00 97.62 97 GLN A CA 1
ATOM 747 C C . GLN A 1 97 ? -8.341 -9.531 -8.652 1.00 97.62 97 GLN A C 1
ATOM 749 O O . GLN A 1 97 ? -7.507 -8.630 -8.634 1.00 97.62 97 GLN A O 1
ATOM 754 N N . TYR A 1 98 ? -8.918 -9.926 -9.784 1.00 94.44 98 TYR A N 1
ATOM 755 C CA . TYR A 1 98 ? -8.516 -9.384 -11.079 1.00 94.44 98 TYR A CA 1
ATOM 756 C C . TYR A 1 98 ? -9.504 -8.338 -11.603 1.00 94.44 98 TYR A C 1
ATOM 758 O O . TYR A 1 98 ? -9.395 -7.166 -11.266 1.00 94.44 98 TYR A O 1
ATOM 766 N N . ASP A 1 99 ? -10.478 -8.723 -12.410 1.00 93.56 99 ASP A N 1
ATOM 767 C CA . ASP A 1 99 ? -11.414 -7.848 -13.128 1.00 93.56 99 ASP A CA 1
ATOM 768 C C . ASP A 1 99 ? -12.525 -7.246 -12.250 1.00 93.56 99 ASP A C 1
ATOM 770 O O . ASP A 1 99 ? -13.050 -6.183 -12.578 1.00 93.56 99 ASP A O 1
ATOM 774 N N . LEU A 1 100 ? -12.857 -7.877 -11.120 1.00 96.75 100 LEU A N 1
ATOM 775 C CA . LEU A 1 100 ? -13.930 -7.443 -10.216 1.00 96.75 100 LEU A CA 1
ATOM 776 C C . LEU A 1 100 ? -13.392 -7.116 -8.810 1.00 96.75 100 LEU A C 1
ATOM 778 O O . LEU A 1 100 ? -13.681 -7.869 -7.880 1.00 96.75 100 LEU A O 1
ATOM 782 N N . PRO A 1 101 ? -12.607 -6.034 -8.621 1.00 97.88 101 PRO A N 1
ATOM 783 C CA . PRO A 1 101 ? -12.075 -5.647 -7.312 1.00 97.88 101 PRO A CA 1
ATOM 784 C C . PRO A 1 101 ? -13.168 -5.158 -6.349 1.00 97.88 101 PRO A C 1
ATOM 786 O O . PRO A 1 101 ? -14.231 -4.706 -6.776 1.00 97.88 101 PRO A O 1
ATOM 789 N N . ILE A 1 102 ? -12.880 -5.186 -5.043 1.00 97.94 102 ILE A N 1
ATOM 790 C CA . ILE A 1 102 ? -13.787 -4.684 -3.992 1.00 97.94 102 ILE A CA 1
ATOM 791 C C . ILE A 1 102 ? -14.140 -3.203 -4.175 1.00 97.94 102 ILE A C 1
ATOM 793 O O . ILE A 1 102 ? -15.287 -2.817 -3.947 1.00 97.94 102 ILE A O 1
ATOM 797 N N . ALA A 1 103 ? -13.175 -2.372 -4.564 1.00 98.31 103 ALA A N 1
ATOM 798 C CA . ALA A 1 103 ? -13.353 -0.933 -4.700 1.00 98.31 103 ALA A CA 1
ATOM 799 C C . ALA A 1 103 ? -12.687 -0.412 -5.978 1.00 98.31 103 ALA A C 1
ATOM 801 O O . ALA A 1 103 ? -11.599 -0.861 -6.343 1.00 98.31 103 ALA A O 1
ATOM 802 N N . ARG A 1 104 ? -13.327 0.548 -6.652 1.00 98.12 104 ARG A N 1
ATOM 803 C CA . ARG A 1 104 ? -12.833 1.165 -7.895 1.00 98.12 104 ARG A CA 1
ATOM 804 C C . ARG A 1 104 ? -13.252 2.622 -8.041 1.00 98.12 104 ARG A C 1
ATOM 806 O O . ARG A 1 104 ? -14.173 3.066 -7.356 1.00 98.12 104 ARG A O 1
ATOM 813 N N . ASP A 1 105 ? -12.610 3.318 -8.975 1.00 97.62 105 ASP A N 1
ATOM 814 C CA . ASP A 1 105 ? -13.010 4.649 -9.447 1.00 97.62 105 ASP A CA 1
ATOM 815 C C . ASP A 1 105 ? -13.152 5.679 -8.309 1.00 97.62 105 ASP A C 1
ATOM 817 O O . ASP A 1 105 ? -14.162 6.373 -8.195 1.00 97.62 105 ASP A O 1
ATOM 821 N N . GLY A 1 106 ? -12.149 5.738 -7.430 1.00 97.69 106 GLY A N 1
ATOM 822 C CA . GLY A 1 106 ? -12.103 6.668 -6.303 1.00 97.69 106 GLY A CA 1
ATOM 823 C C . GLY A 1 106 ? -11.101 7.798 -6.478 1.00 97.69 106 GLY A C 1
ATOM 824 O O . GLY A 1 106 ? -10.524 8.013 -7.547 1.00 97.69 106 GLY A O 1
ATOM 825 N N . TRP A 1 107 ? -10.863 8.526 -5.394 1.00 96.06 107 TRP A N 1
ATOM 826 C CA . TRP A 1 107 ? -9.875 9.596 -5.336 1.00 96.06 107 TRP A CA 1
ATOM 827 C C . TRP A 1 107 ? -9.462 9.885 -3.896 1.00 96.06 107 TRP A C 1
ATOM 829 O O . TRP A 1 107 ? -10.224 9.694 -2.946 1.00 96.06 107 TRP A O 1
ATOM 839 N N . PHE A 1 108 ? -8.246 10.391 -3.750 1.00 93.81 108 PHE A N 1
ATOM 840 C CA . PHE A 1 108 ? -7.671 10.756 -2.468 1.00 93.81 108 PHE A CA 1
ATOM 841 C C . PHE A 1 108 ? -7.043 12.144 -2.544 1.00 93.81 108 PHE A C 1
ATOM 843 O O . PHE A 1 108 ? -6.329 12.459 -3.497 1.00 93.81 108 PHE A O 1
ATOM 850 N N . GLU A 1 109 ? -7.342 12.971 -1.548 1.00 90.94 109 GLU A N 1
ATOM 851 C CA . GLU A 1 109 ? -6.768 14.305 -1.382 1.00 90.94 109 GLU A CA 1
ATOM 852 C C . GLU A 1 109 ? -5.651 14.266 -0.348 1.00 90.94 109 GLU A C 1
ATOM 854 O O . GLU A 1 109 ? -5.770 13.589 0.671 1.00 90.94 109 GLU A O 1
ATOM 859 N N . PHE A 1 110 ? -4.584 15.014 -0.607 1.00 89.12 110 PHE A N 1
ATOM 860 C CA . PHE A 1 110 ? -3.442 15.125 0.290 1.00 89.12 110 PHE A CA 1
ATOM 861 C C . PHE A 1 110 ? -2.835 16.538 0.241 1.00 89.12 110 PHE A C 1
ATOM 863 O O . PHE A 1 110 ? -2.948 17.213 -0.789 1.00 89.12 110 PHE A O 1
ATOM 870 N N . PRO A 1 111 ? -2.188 17.003 1.326 1.00 84.06 111 PRO A N 1
ATOM 871 C CA . PRO A 1 111 ? -1.479 18.281 1.336 1.00 84.06 111 PRO A CA 1
ATOM 872 C C . PRO A 1 111 ? -0.350 18.335 0.300 1.00 84.06 111 PRO A C 1
ATOM 874 O O . PRO A 1 111 ? 0.515 17.466 0.254 1.00 84.06 111 PRO A O 1
ATOM 877 N N . ASP A 1 112 ? -0.339 19.384 -0.513 1.00 79.75 112 ASP A N 1
ATOM 878 C CA . ASP A 1 112 ? 0.716 19.716 -1.472 1.00 79.75 112 ASP A CA 1
ATOM 879 C C . ASP A 1 112 ? 0.876 21.246 -1.520 1.00 79.75 112 ASP A C 1
ATOM 881 O O . ASP A 1 112 ? 0.375 21.905 -2.436 1.00 79.75 112 ASP A O 1
ATOM 885 N N . PRO A 1 113 ? 1.537 21.846 -0.511 1.00 61.84 113 PRO A N 1
ATOM 886 C CA . PRO A 1 113 ? 1.615 23.300 -0.342 1.00 61.84 113 PRO A CA 1
ATOM 887 C C . PRO A 1 113 ? 2.295 24.027 -1.511 1.00 61.84 113 PRO A C 1
ATOM 889 O O . PRO A 1 113 ? 2.085 25.223 -1.688 1.00 61.84 113 PRO A O 1
ATOM 892 N N . ASN A 1 114 ? 3.066 23.314 -2.336 1.00 63.62 114 ASN A N 1
ATOM 893 C CA . ASN A 1 114 ? 3.721 23.882 -3.514 1.00 63.62 114 ASN A CA 1
ATOM 894 C C . ASN A 1 114 ? 2.871 23.754 -4.793 1.00 63.62 114 ASN A C 1
ATOM 896 O O . ASN A 1 114 ? 3.310 24.216 -5.845 1.00 63.62 114 ASN A O 1
ATOM 900 N N . GLY A 1 115 ? 1.689 23.120 -4.726 1.00 59.41 115 GLY A N 1
ATOM 901 C CA . GLY A 1 115 ? 0.759 22.944 -5.851 1.00 59.41 115 GLY A CA 1
ATOM 902 C C . GLY A 1 115 ? 1.387 22.269 -7.073 1.00 59.41 115 GLY A C 1
ATOM 903 O O . GLY A 1 115 ? 0.988 22.535 -8.206 1.00 59.41 115 GLY A O 1
ATOM 904 N N . ALA A 1 116 ? 2.430 21.465 -6.860 1.00 54.75 116 ALA A N 1
ATOM 905 C CA . ALA A 1 116 ? 3.444 21.236 -7.879 1.00 54.75 116 ALA A CA 1
ATOM 906 C C . ALA A 1 116 ? 3.187 20.003 -8.750 1.00 54.75 116 ALA A C 1
ATOM 908 O O . ALA A 1 116 ? 3.895 19.833 -9.742 1.00 54.75 116 ALA A O 1
ATOM 909 N N . GLY A 1 117 ? 2.233 19.115 -8.433 1.00 57.59 117 GLY A N 1
ATOM 910 C CA . GLY A 1 117 ? 2.109 17.934 -9.285 1.00 57.59 117 GLY A CA 1
ATOM 911 C C . GLY A 1 117 ? 1.062 16.891 -8.961 1.00 57.59 117 GLY A C 1
ATOM 912 O O . GLY A 1 117 ? 1.432 15.725 -8.822 1.00 57.59 117 GLY A O 1
ATOM 913 N N . SER A 1 118 ? -0.222 17.258 -8.973 1.00 57.62 118 SER A N 1
ATOM 914 C CA . SER A 1 118 ? -1.269 16.274 -9.255 1.00 57.62 118 SER A CA 1
ATOM 915 C C . SER A 1 118 ? -2.194 16.691 -10.404 1.00 57.62 118 SER A C 1
ATOM 917 O O . SER A 1 118 ? -2.647 17.830 -10.474 1.00 57.62 118 SER A O 1
ATOM 919 N N . GLY A 1 119 ? -2.433 15.781 -11.353 1.00 54.94 119 GLY A N 1
ATOM 920 C CA . GLY A 1 119 ? -3.181 16.060 -12.590 1.00 54.94 119 GLY A CA 1
ATOM 921 C C . GLY A 1 119 ? -4.709 15.952 -12.481 1.00 54.94 119 GLY A C 1
ATOM 922 O O . GLY A 1 119 ? -5.404 16.152 -13.476 1.00 54.94 119 GLY A O 1
ATOM 923 N N . ALA A 1 120 ? -5.262 15.614 -11.309 1.00 51.56 120 ALA A N 1
ATOM 924 C CA . ALA A 1 120 ? -6.670 15.219 -11.166 1.00 51.56 120 ALA A CA 1
ATOM 925 C C . ALA A 1 120 ? -7.677 16.372 -10.951 1.00 51.56 120 ALA A C 1
ATOM 927 O O . ALA A 1 120 ? -8.846 16.114 -10.651 1.00 51.56 120 ALA A O 1
ATOM 928 N N . SER A 1 121 ? -7.278 17.634 -11.128 1.00 50.88 121 SER A N 1
ATOM 929 C CA . SER A 1 121 ? -8.196 18.784 -11.111 1.00 50.88 121 SER A CA 1
ATOM 930 C C . SER A 1 121 ? -9.008 18.841 -12.417 1.00 50.88 121 SER A C 1
ATOM 932 O O . SER A 1 121 ? -8.692 19.621 -13.311 1.00 50.88 121 SER A O 1
ATOM 934 N N . ARG A 1 122 ? -10.050 18.006 -12.558 1.00 39.47 122 ARG A N 1
ATOM 935 C CA . ARG A 1 122 ? -11.019 18.116 -13.674 1.00 39.47 122 ARG A CA 1
ATOM 936 C C . ARG A 1 122 ? -11.901 19.367 -13.578 1.00 39.47 122 ARG A C 1
ATOM 938 O O . ARG A 1 122 ? -12.309 19.885 -14.610 1.00 39.47 122 ARG A O 1
ATOM 945 N N . ASP A 1 123 ? -12.099 19.875 -12.367 1.00 38.75 123 ASP A N 1
ATOM 946 C CA . ASP A 1 123 ? -12.852 21.090 -12.074 1.00 38.75 123 ASP A CA 1
ATOM 947 C C . ASP A 1 123 ? -11.862 22.082 -11.461 1.00 38.75 123 ASP A C 1
ATOM 949 O O . ASP A 1 123 ? -11.265 21.785 -10.431 1.00 38.75 123 ASP A O 1
ATOM 953 N N . GLY A 1 124 ? -11.589 23.186 -12.157 1.00 40.16 124 GLY A N 1
ATOM 954 C CA . GLY A 1 124 ? -10.472 24.093 -11.883 1.00 40.16 124 GLY A CA 1
ATOM 955 C C . GLY A 1 124 ? -10.221 24.435 -10.407 1.00 40.16 124 GLY A C 1
ATOM 956 O O . GLY A 1 124 ? -11.148 24.657 -9.637 1.00 40.16 124 GLY A O 1
ATOM 957 N N . ALA A 1 125 ? -8.931 24.547 -10.079 1.00 42.09 125 ALA A N 1
ATOM 958 C CA . ALA A 1 125 ? -8.372 24.964 -8.795 1.00 42.09 125 ALA A CA 1
ATOM 959 C C . ALA A 1 125 ? -8.790 24.085 -7.602 1.00 42.09 125 ALA A C 1
ATOM 961 O O . ALA A 1 125 ? -9.738 24.374 -6.876 1.00 42.09 125 ALA A O 1
ATOM 962 N N . SER A 1 126 ? -7.980 23.056 -7.326 1.00 49.31 126 SER A N 1
ATOM 963 C CA . SER A 1 126 ? -7.876 22.539 -5.958 1.00 49.31 126 SER A CA 1
ATOM 964 C C . SER A 1 126 ? -7.581 23.716 -5.008 1.00 49.31 126 SER A C 1
ATOM 966 O O . SER A 1 126 ? -6.793 24.593 -5.391 1.00 49.31 126 SER A O 1
ATOM 968 N N . PRO A 1 127 ? -8.197 23.789 -3.811 1.00 54.84 127 PRO A N 1
ATOM 969 C CA . PRO A 1 127 ? -7.880 24.818 -2.823 1.00 54.84 127 PRO A CA 1
ATOM 970 C C . PRO A 1 127 ? -6.361 24.943 -2.660 1.00 54.84 127 PRO A C 1
ATOM 972 O O . PRO A 1 127 ? -5.663 23.926 -2.670 1.00 54.84 127 PRO A O 1
ATOM 975 N N . SER A 1 128 ? -5.841 26.170 -2.545 1.00 60.94 128 SER A N 1
ATOM 976 C CA . SER A 1 128 ? -4.395 26.420 -2.469 1.00 60.94 128 SER A CA 1
ATOM 977 C C . SER A 1 128 ? -3.735 25.485 -1.450 1.00 60.94 128 SER A C 1
ATOM 979 O O . SER A 1 128 ? -4.040 25.564 -0.261 1.00 60.94 128 SER A O 1
ATOM 981 N N . GLY A 1 129 ? -2.851 24.601 -1.914 1.00 70.25 129 GLY A N 1
ATOM 982 C CA . GLY A 1 129 ? -2.101 23.683 -1.057 1.00 70.25 129 GLY A CA 1
ATOM 983 C C . GLY A 1 129 ? -2.663 22.264 -0.898 1.00 70.25 129 GLY A C 1
ATOM 984 O O . GLY A 1 129 ? -2.102 21.507 -0.110 1.00 70.25 129 GLY A O 1
ATOM 985 N N . LEU A 1 130 ? -3.717 21.867 -1.622 1.00 79.44 130 LEU A N 1
ATOM 986 C CA . LEU A 1 130 ? -4.170 20.468 -1.707 1.00 79.44 130 LEU A CA 1
ATOM 987 C C . LEU A 1 130 ? -3.962 19.902 -3.116 1.00 79.44 130 LEU A C 1
ATOM 989 O O . LEU A 1 130 ? -4.243 20.569 -4.111 1.00 79.44 130 LEU A O 1
ATOM 993 N N . SER A 1 131 ? -3.550 18.641 -3.196 1.00 86.38 131 SER A N 1
ATOM 994 C CA . SER A 1 131 ? -3.471 17.850 -4.427 1.00 86.38 131 SER A CA 1
ATOM 995 C C . SER A 1 131 ? -4.427 16.658 -4.357 1.00 86.38 131 SER A C 1
ATOM 997 O O . SER A 1 131 ? -4.792 16.196 -3.275 1.00 86.38 131 SER A O 1
ATOM 999 N N . ARG A 1 132 ? -4.841 16.141 -5.519 1.00 89.88 132 ARG A N 1
ATOM 1000 C CA . ARG A 1 132 ? -5.742 14.988 -5.635 1.00 89.88 132 ARG A CA 1
ATOM 1001 C C . ARG A 1 132 ? -5.154 13.944 -6.574 1.00 89.88 132 ARG A C 1
ATOM 1003 O O . ARG A 1 132 ? -4.741 14.261 -7.682 1.00 89.88 132 ARG A O 1
ATOM 1010 N N . VAL A 1 133 ? -5.197 12.682 -6.166 1.00 93.56 133 VAL A N 1
ATOM 1011 C CA . VAL A 1 133 ? -4.835 11.527 -6.997 1.00 93.56 133 VAL A CA 1
ATOM 1012 C C . VAL A 1 133 ? -6.051 10.623 -7.161 1.00 93.56 133 VAL A C 1
ATOM 1014 O O . VAL A 1 133 ? -6.763 10.350 -6.191 1.00 93.56 133 VAL A O 1
ATOM 1017 N N . ARG A 1 134 ? -6.333 10.161 -8.383 1.00 97.31 134 ARG A N 1
ATOM 1018 C CA . ARG A 1 134 ? -7.404 9.178 -8.591 1.00 97.31 134 ARG A CA 1
ATOM 1019 C C . ARG A 1 134 ? -6.942 7.795 -8.148 1.00 97.31 134 ARG A C 1
ATOM 1021 O O . ARG A 1 134 ? -5.809 7.385 -8.400 1.00 97.31 134 ARG A O 1
ATOM 1028 N N . ILE A 1 135 ? -7.846 7.065 -7.509 1.00 98.25 135 ILE A N 1
ATOM 1029 C CA . ILE A 1 135 ? -7.649 5.675 -7.114 1.00 98.25 135 ILE A CA 1
ATOM 1030 C C . ILE A 1 135 ? -8.326 4.809 -8.164 1.00 98.25 135 ILE A C 1
ATOM 1032 O O . ILE A 1 135 ? -9.549 4.817 -8.298 1.00 98.25 135 ILE A O 1
ATOM 1036 N N . ARG A 1 136 ? -7.523 4.059 -8.914 1.00 98.19 136 ARG A N 1
ATOM 1037 C CA . ARG A 1 136 ? -8.018 3.147 -9.942 1.00 98.19 136 ARG A CA 1
ATOM 1038 C C . ARG A 1 136 ? -8.809 2.013 -9.302 1.00 98.19 136 ARG A C 1
ATOM 1040 O O . ARG A 1 136 ? -9.909 1.688 -9.742 1.00 98.19 136 ARG A O 1
ATOM 1047 N N . ARG A 1 137 ? -8.238 1.409 -8.257 1.00 98.50 137 ARG A N 1
ATOM 1048 C CA . ARG A 1 137 ? -8.814 0.261 -7.548 1.00 98.50 137 ARG A CA 1
ATOM 1049 C C . ARG A 1 137 ? -8.193 0.062 -6.172 1.00 98.50 137 ARG A C 1
ATOM 1051 O O . ARG A 1 137 ? -7.045 0.435 -5.950 1.00 98.50 137 ARG A O 1
ATOM 1058 N N . ALA A 1 138 ? -8.936 -0.604 -5.298 1.00 98.44 138 ALA A N 1
ATOM 1059 C CA . ALA A 1 138 ? -8.407 -1.268 -4.118 1.00 98.44 138 ALA A CA 1
ATOM 1060 C C . ALA A 1 138 ? -9.016 -2.672 -4.011 1.00 98.44 138 ALA A C 1
ATOM 1062 O O . ALA A 1 138 ? -10.223 -2.852 -4.197 1.00 98.44 138 ALA A O 1
ATOM 1063 N N . HIS A 1 139 ? -8.182 -3.673 -3.752 1.00 98.50 139 HIS A N 1
ATOM 1064 C CA . HIS A 1 139 ? -8.604 -5.072 -3.719 1.00 98.50 139 HIS A CA 1
ATOM 1065 C C . HIS A 1 139 ? -7.842 -5.874 -2.672 1.00 98.50 139 HIS A C 1
ATOM 1067 O O . HIS A 1 139 ? -6.799 -5.431 -2.203 1.00 98.50 139 HIS A O 1
ATOM 1073 N N . LEU A 1 140 ? -8.393 -7.022 -2.276 1.00 98.12 140 LEU A N 1
ATOM 1074 C CA . LEU A 1 140 ? -7.751 -7.911 -1.311 1.00 98.12 140 LEU A CA 1
ATOM 1075 C C . LEU A 1 140 ? -6.890 -8.965 -1.988 1.00 98.12 140 LEU A C 1
ATOM 1077 O O . LEU A 1 140 ? -7.284 -9.553 -2.989 1.00 98.12 140 LEU A O 1
ATOM 1081 N N . GLU A 1 141 ? -5.785 -9.292 -1.342 1.00 98.38 141 GLU A N 1
ATOM 1082 C CA . GLU A 1 141 ? -4.961 -10.438 -1.690 1.00 98.38 141 GLU A CA 1
ATOM 1083 C C . GLU A 1 141 ? -4.218 -10.979 -0.472 1.00 98.38 141 GLU A C 1
ATOM 1085 O O . GLU A 1 141 ? -4.199 -10.364 0.596 1.00 98.38 141 GLU A O 1
ATOM 1090 N N . GLU A 1 142 ? -3.640 -12.167 -0.603 1.00 97.94 142 GLU A N 1
ATOM 1091 C CA . GLU A 1 142 ? -2.770 -12.728 0.428 1.00 97.94 142 GLU A CA 1
ATOM 1092 C C . GLU A 1 142 ? -1.298 -12.381 0.196 1.00 97.94 142 GLU A C 1
ATOM 1094 O O . GLU A 1 142 ? -0.823 -12.384 -0.934 1.00 97.94 142 GLU A O 1
ATOM 1099 N N . ASP A 1 143 ? -0.550 -12.141 1.268 1.00 97.44 143 ASP A N 1
ATOM 1100 C CA . ASP A 1 143 ? 0.896 -11.939 1.191 1.00 97.44 143 ASP A CA 1
ATOM 1101 C C . ASP A 1 143 ? 1.641 -13.258 0.956 1.00 97.44 143 ASP A C 1
ATOM 1103 O O . ASP A 1 143 ? 1.193 -14.339 1.362 1.00 97.44 143 ASP A O 1
ATOM 1107 N N . ALA A 1 144 ? 2.827 -13.142 0.368 1.00 95.75 144 ALA A N 1
ATOM 1108 C CA . ALA A 1 144 ? 3.786 -14.231 0.268 1.00 95.75 144 ALA A CA 1
ATOM 1109 C C . ALA A 1 144 ? 4.608 -14.380 1.566 1.00 95.75 144 ALA A C 1
ATOM 1111 O O . ALA A 1 144 ? 4.559 -13.554 2.490 1.00 95.75 144 ALA A O 1
ATOM 1112 N N . GLY A 1 145 ? 5.378 -15.463 1.652 1.00 95.06 145 GLY A N 1
ATOM 1113 C CA . GLY A 1 145 ? 6.355 -15.678 2.716 1.00 95.06 145 GLY A CA 1
ATOM 1114 C C . GLY A 1 145 ? 7.536 -14.702 2.660 1.00 95.06 145 GLY A C 1
ATOM 1115 O O . GLY A 1 145 ? 7.486 -13.625 2.057 1.00 95.06 145 GLY A O 1
ATOM 1116 N N . LYS A 1 146 ? 8.621 -15.064 3.339 1.00 92.25 146 LYS A N 1
ATOM 1117 C CA . LYS A 1 146 ? 9.872 -14.306 3.356 1.00 92.25 146 LYS A CA 1
ATOM 1118 C C . LYS A 1 146 ? 11.038 -15.231 3.027 1.00 92.25 146 LYS A C 1
ATOM 1120 O O . LYS A 1 146 ? 11.199 -16.265 3.671 1.00 92.25 146 LYS A O 1
ATOM 1125 N N . ASN A 1 147 ? 11.880 -14.799 2.092 1.00 90.69 147 ASN A N 1
ATOM 1126 C CA . ASN A 1 147 ? 13.167 -15.428 1.816 1.00 90.69 147 ASN A CA 1
ATOM 1127 C C . ASN A 1 147 ? 14.276 -14.724 2.606 1.00 90.69 147 ASN A C 1
ATOM 1129 O O . ASN A 1 147 ? 14.331 -13.493 2.667 1.00 90.69 147 ASN A O 1
ATOM 1133 N N . LEU A 1 148 ? 15.156 -15.513 3.213 1.00 86.75 148 LEU A N 1
ATOM 1134 C CA . LEU A 1 148 ? 16.359 -15.066 3.904 1.00 86.75 148 LEU A CA 1
ATOM 1135 C C . LEU A 1 148 ? 17.575 -15.666 3.193 1.00 86.75 148 LEU A C 1
ATOM 1137 O O . LEU A 1 148 ? 17.621 -16.869 2.938 1.00 86.75 148 L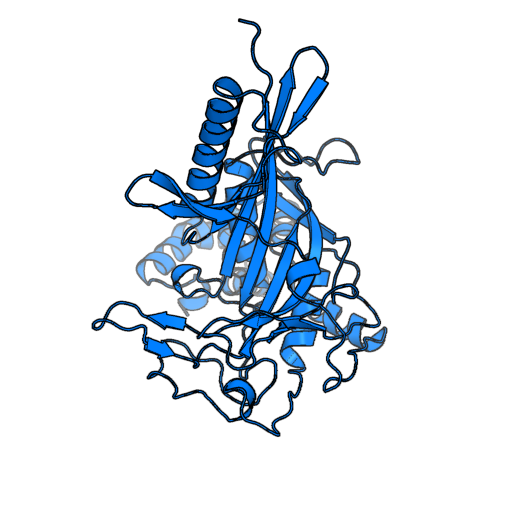EU A O 1
ATOM 1141 N N . HIS A 1 149 ? 18.547 -14.817 2.865 1.00 82.81 149 HIS A N 1
ATOM 1142 C CA . HIS A 1 149 ? 19.743 -15.178 2.091 1.00 82.81 149 HIS A CA 1
ATOM 1143 C C . HIS A 1 149 ? 21.035 -15.053 2.921 1.00 82.81 149 HIS A C 1
ATOM 1145 O O . HIS A 1 149 ? 22.124 -14.931 2.374 1.00 82.81 149 HIS A O 1
ATOM 1151 N N . ASP A 1 150 ? 20.918 -15.017 4.248 1.00 69.00 150 ASP A N 1
ATOM 1152 C CA . ASP A 1 150 ? 21.974 -14.642 5.193 1.00 69.00 150 ASP A CA 1
ATOM 1153 C C . ASP A 1 150 ? 22.714 -15.837 5.826 1.00 69.00 150 ASP A C 1
ATOM 1155 O O . ASP A 1 150 ? 23.631 -15.638 6.624 1.00 69.00 150 ASP A O 1
ATOM 1159 N N . ARG A 1 151 ? 22.346 -17.083 5.490 1.00 64.44 151 ARG A N 1
ATOM 1160 C CA . ARG A 1 151 ? 22.916 -18.297 6.103 1.00 64.44 151 ARG A CA 1
ATOM 1161 C C . ARG A 1 151 ? 23.244 -19.383 5.070 1.00 64.44 151 ARG A C 1
ATOM 1163 O O . ARG A 1 151 ? 22.401 -20.216 4.752 1.00 64.44 151 ARG A O 1
ATOM 1170 N N . GLY A 1 152 ? 24.505 -19.424 4.634 1.00 69.31 152 GLY A N 1
ATOM 1171 C CA . GLY A 1 152 ? 25.061 -20.483 3.777 1.00 69.31 152 GLY A CA 1
ATOM 1172 C C . GLY A 1 152 ? 24.776 -20.305 2.282 1.00 69.31 152 GLY A C 1
ATOM 1173 O O . GLY A 1 152 ? 24.417 -19.220 1.839 1.00 69.31 152 GLY A O 1
ATOM 1174 N N . ASP A 1 153 ? 24.927 -21.387 1.513 1.00 82.19 153 ASP A N 1
ATOM 1175 C CA . ASP A 1 153 ? 24.811 -21.386 0.042 1.00 82.19 153 ASP A CA 1
ATOM 1176 C C . ASP A 1 153 ? 23.353 -21.469 -0.469 1.00 82.19 153 ASP A C 1
ATOM 1178 O O . ASP A 1 153 ? 23.110 -21.638 -1.664 1.00 82.19 153 ASP A O 1
ATOM 1182 N N . GLY A 1 154 ? 22.364 -21.394 0.429 1.00 86.00 154 GLY A N 1
ATOM 1183 C CA . GLY A 1 154 ? 20.943 -21.578 0.124 1.00 86.00 154 GLY A CA 1
ATOM 1184 C C . GLY A 1 154 ? 20.060 -20.420 0.592 1.00 86.00 154 GLY A C 1
ATOM 1185 O O . GLY A 1 154 ? 20.488 -19.537 1.328 1.00 86.00 154 GLY A O 1
ATOM 1186 N N . SER A 1 155 ? 18.793 -20.439 0.169 1.00 90.50 155 SER A N 1
ATOM 1187 C CA . SER A 1 155 ? 17.764 -19.518 0.673 1.00 90.50 155 SER A CA 1
ATOM 1188 C C . SER A 1 155 ? 16.909 -20.218 1.724 1.00 90.50 155 SER A C 1
ATOM 1190 O O . SER A 1 155 ? 16.418 -21.321 1.485 1.00 90.50 155 SER A O 1
ATOM 1192 N N . LEU A 1 156 ? 16.714 -19.581 2.876 1.00 93.31 156 LEU A N 1
ATOM 1193 C CA . LEU A 1 156 ? 15.813 -20.059 3.924 1.00 93.31 156 LEU A CA 1
ATOM 1194 C C . LEU A 1 156 ? 14.435 -19.422 3.739 1.00 93.31 156 LEU A C 1
ATOM 1196 O O . LEU A 1 156 ? 14.335 -18.216 3.516 1.00 93.31 156 LEU A O 1
ATOM 1200 N N . ILE A 1 157 ? 13.380 -20.229 3.845 1.00 95.00 157 ILE A N 1
ATOM 1201 C CA . ILE A 1 157 ? 12.002 -19.802 3.584 1.00 95.00 157 ILE A CA 1
ATOM 1202 C C . ILE A 1 157 ? 11.218 -19.817 4.898 1.00 95.00 157 ILE A C 1
ATOM 1204 O O . ILE A 1 157 ? 11.088 -20.858 5.550 1.00 95.00 157 ILE A O 1
ATOM 1208 N N . ASP A 1 158 ? 10.680 -18.658 5.273 1.00 95.94 158 ASP A N 1
ATOM 1209 C CA . ASP A 1 158 ? 9.734 -18.515 6.378 1.00 95.94 158 ASP A CA 1
ATOM 1210 C C . ASP A 1 158 ? 8.337 -18.166 5.846 1.00 95.94 158 ASP A C 1
ATOM 1212 O O . ASP A 1 158 ? 8.110 -17.102 5.261 1.00 95.94 158 ASP A O 1
ATOM 1216 N N . LEU A 1 159 ? 7.381 -19.066 6.074 1.00 97.69 159 LEU A N 1
ATOM 1217 C CA . LEU A 1 159 ? 5.991 -18.959 5.634 1.00 97.69 159 LEU A CA 1
ATOM 1218 C C . LEU A 1 159 ? 5.051 -18.428 6.730 1.00 97.69 159 LEU A C 1
ATOM 1220 O O . LEU A 1 159 ? 3.831 -18.420 6.546 1.00 97.69 159 LEU A O 1
ATOM 1224 N N . ASN A 1 160 ? 5.581 -17.914 7.847 1.00 97.62 160 ASN A N 1
ATOM 1225 C CA . ASN A 1 160 ? 4.782 -17.212 8.858 1.00 97.62 160 ASN A CA 1
ATOM 1226 C C . ASN A 1 160 ? 3.911 -16.109 8.245 1.00 97.62 160 ASN A C 1
ATOM 1228 O O . ASN A 1 160 ? 2.738 -15.986 8.596 1.00 97.62 160 ASN A O 1
ATOM 1232 N N . ARG A 1 161 ? 4.457 -15.350 7.288 1.00 96.00 161 ARG A N 1
ATOM 1233 C CA . ARG A 1 161 ? 3.749 -14.251 6.617 1.00 96.00 161 ARG A CA 1
ATOM 1234 C C . ARG A 1 161 ? 2.825 -14.710 5.487 1.00 96.00 161 ARG A C 1
ATOM 1236 O O . ARG A 1 161 ? 1.835 -14.030 5.220 1.00 96.00 161 ARG A O 1
ATOM 1243 N N . ALA A 1 162 ? 3.082 -15.871 4.884 1.00 97.81 162 ALA A N 1
ATOM 1244 C CA . ALA A 1 162 ? 2.284 -16.381 3.773 1.00 97.81 162 ALA A CA 1
ATOM 1245 C C . ALA A 1 162 ? 0.809 -16.527 4.181 1.00 97.81 162 ALA A C 1
ATOM 1247 O O . ALA A 1 162 ? 0.506 -17.159 5.200 1.00 97.81 162 ALA A O 1
ATOM 1248 N N . GLY A 1 163 ? -0.104 -15.934 3.410 1.00 97.88 163 GLY A N 1
ATOM 1249 C CA . GLY A 1 163 ? -1.539 -15.912 3.712 1.00 97.88 163 GLY A CA 1
ATOM 1250 C C . GLY A 1 163 ? -2.023 -14.678 4.488 1.00 97.88 163 GLY A C 1
ATOM 1251 O O . GLY A 1 163 ? -3.221 -14.563 4.748 1.00 97.88 163 GLY A O 1
ATOM 1252 N N . THR A 1 164 ? -1.137 -13.771 4.909 1.00 98.31 164 THR A N 1
ATOM 1253 C CA . THR A 1 164 ? -1.532 -12.547 5.637 1.00 98.31 164 THR A CA 1
ATOM 1254 C C . THR A 1 164 ? -2.379 -11.641 4.734 1.00 98.31 164 THR A C 1
ATOM 1256 O O . THR A 1 164 ? -2.028 -11.499 3.568 1.00 98.31 164 THR A O 1
ATOM 1259 N N . PRO A 1 165 ? -3.475 -11.015 5.207 1.00 98.50 165 PRO A N 1
ATOM 1260 C CA . PRO A 1 165 ? -4.290 -10.173 4.337 1.00 98.50 165 PRO A CA 1
ATOM 1261 C C . PRO A 1 165 ? -3.575 -8.881 3.940 1.00 98.50 165 PRO A C 1
ATOM 1263 O O . PRO A 1 165 ? -3.064 -8.157 4.801 1.00 98.50 165 PRO A O 1
ATOM 1266 N N . LEU A 1 166 ? -3.632 -8.555 2.654 1.00 98.25 166 LEU A N 1
ATOM 1267 C CA . LEU A 1 166 ? -3.186 -7.299 2.069 1.00 98.25 166 LEU A CA 1
ATOM 1268 C C . LEU A 1 166 ? -4.343 -6.624 1.339 1.00 98.25 166 LEU A C 1
ATOM 1270 O O . LEU A 1 166 ? -5.152 -7.293 0.701 1.00 98.25 166 LEU A O 1
ATOM 1274 N N . ILE A 1 167 ? -4.388 -5.298 1.395 1.00 98.69 167 ILE A N 1
ATOM 1275 C CA . ILE A 1 167 ? -5.139 -4.482 0.443 1.00 98.69 167 ILE A CA 1
ATOM 1276 C C . ILE A 1 167 ? -4.127 -3.897 -0.538 1.00 98.69 167 ILE A C 1
ATOM 1278 O O . ILE A 1 167 ? -3.261 -3.127 -0.122 1.00 98.69 167 ILE A O 1
ATOM 1282 N N . GLU A 1 168 ? -4.244 -4.237 -1.817 1.00 98.62 168 GLU A N 1
ATOM 1283 C CA . GLU A 1 168 ? -3.502 -3.576 -2.889 1.00 98.62 168 GLU A CA 1
ATOM 1284 C C . GLU A 1 168 ? -4.330 -2.396 -3.417 1.00 98.62 168 GLU A C 1
ATOM 1286 O O . GLU A 1 168 ? -5.418 -2.576 -3.980 1.00 98.62 168 GLU A O 1
ATOM 1291 N N . ILE A 1 169 ? -3.818 -1.183 -3.208 1.00 98.81 169 ILE A N 1
ATOM 1292 C CA . ILE A 1 169 ? -4.361 0.085 -3.701 1.00 98.81 169 ILE A CA 1
ATOM 1293 C C . ILE A 1 169 ? -3.528 0.504 -4.908 1.00 98.81 169 ILE A C 1
ATOM 1295 O O . ILE A 1 169 ? -2.312 0.639 -4.808 1.00 98.81 169 ILE A O 1
ATOM 1299 N N . VAL A 1 170 ? -4.187 0.766 -6.032 1.00 98.56 170 VAL A N 1
ATOM 1300 C CA . VAL A 1 170 ? -3.535 1.211 -7.266 1.00 98.56 170 VAL A CA 1
ATOM 1301 C C . VAL A 1 170 ? -4.062 2.587 -7.633 1.00 98.56 170 VAL A C 1
ATOM 1303 O O . VAL A 1 170 ? -5.277 2.789 -7.738 1.00 98.56 170 VAL A O 1
ATOM 1306 N N . THR A 1 171 ? -3.159 3.540 -7.841 1.00 98.56 171 THR A N 1
ATOM 1307 C CA . THR A 1 171 ? -3.521 4.883 -8.301 1.00 98.56 171 THR A CA 1
ATOM 1308 C C . THR A 1 171 ? -3.578 4.951 -9.826 1.00 98.56 171 THR A C 1
ATOM 1310 O O . THR A 1 171 ? -2.949 4.167 -10.535 1.00 98.56 171 THR A O 1
ATOM 1313 N N . GLU A 1 172 ? -4.299 5.935 -10.352 1.00 97.75 172 GLU A N 1
ATOM 1314 C CA . GLU A 1 172 ? -4.001 6.448 -11.692 1.00 97.75 172 GLU A CA 1
ATOM 1315 C C . GLU A 1 172 ? -2.648 7.193 -11.667 1.00 97.75 172 GLU A C 1
ATOM 1317 O O . GLU A 1 172 ? -2.186 7.595 -10.588 1.00 97.75 172 GLU A O 1
ATOM 1322 N N . PRO A 1 173 ? -1.977 7.384 -12.819 1.00 95.50 173 PRO A N 1
ATOM 1323 C CA . PRO A 1 173 ? -0.655 8.002 -12.881 1.00 95.50 173 PRO A CA 1
ATOM 1324 C C . PRO A 1 173 ? -0.716 9.540 -12.797 1.00 95.50 173 PRO A C 1
ATOM 1326 O O . PRO A 1 173 ? -0.211 10.254 -13.666 1.00 95.50 173 PRO A O 1
ATOM 1329 N N . ASP A 1 174 ? -1.376 10.048 -11.756 1.00 93.88 174 ASP A N 1
ATOM 1330 C CA . ASP A 1 174 ? -1.656 11.473 -11.566 1.00 93.88 174 ASP A CA 1
ATOM 1331 C C . ASP A 1 174 ? -0.584 12.193 -10.734 1.00 93.88 174 ASP A C 1
ATOM 1333 O O . ASP A 1 174 ? -0.734 13.387 -10.505 1.00 93.88 174 ASP A O 1
ATOM 1337 N N . LEU A 1 175 ? 0.472 11.518 -10.261 1.00 93.38 175 LEU A N 1
ATOM 1338 C CA . LEU A 1 175 ? 1.538 12.137 -9.461 1.00 93.38 175 LEU A CA 1
ATOM 1339 C C . LEU A 1 175 ? 2.673 12.627 -10.376 1.00 93.38 175 LEU A C 1
ATOM 1341 O O . LEU A 1 175 ? 3.251 11.849 -11.135 1.00 93.38 175 LEU A O 1
ATOM 1345 N N . HIS A 1 176 ? 3.007 13.917 -10.305 1.00 92.81 176 HIS A N 1
ATOM 1346 C CA . HIS A 1 176 ? 3.911 14.576 -11.263 1.00 92.81 176 HIS A CA 1
ATOM 1347 C C . HIS A 1 176 ? 5.172 15.188 -10.648 1.00 92.81 176 HIS A C 1
ATOM 1349 O O . HIS A 1 176 ? 5.992 15.751 -11.369 1.00 92.81 176 HIS A O 1
ATOM 1355 N N . THR A 1 177 ? 5.374 15.072 -9.335 1.00 93.00 177 THR A N 1
ATOM 1356 C CA . THR A 1 177 ? 6.627 15.482 -8.684 1.00 93.00 177 THR A CA 1
ATOM 1357 C C . THR A 1 177 ? 7.062 14.470 -7.626 1.00 93.00 177 THR A C 1
ATOM 1359 O O . THR A 1 177 ? 6.212 13.806 -7.020 1.00 93.00 177 THR A O 1
ATOM 1362 N N . PRO A 1 178 ? 8.373 14.371 -7.329 1.00 94.12 178 PRO A N 1
ATOM 1363 C CA . PRO A 1 178 ? 8.850 13.584 -6.192 1.00 94.12 178 PRO A CA 1
ATOM 1364 C C . PRO A 1 178 ? 8.233 14.043 -4.861 1.00 94.12 178 PRO A C 1
ATOM 1366 O O . PRO A 1 178 ? 7.932 13.221 -3.996 1.00 94.12 178 PRO A O 1
ATOM 1369 N N . GLY A 1 179 ? 8.007 15.355 -4.707 1.00 92.62 179 GLY A N 1
ATOM 1370 C CA . GLY A 1 179 ? 7.346 15.942 -3.539 1.00 92.62 179 GLY A CA 1
ATOM 1371 C C . GLY A 1 179 ? 5.902 15.468 -3.373 1.00 92.62 179 GLY A C 1
ATOM 1372 O O . GLY A 1 179 ? 5.533 15.038 -2.282 1.00 92.62 179 GLY A O 1
ATOM 1373 N N . ALA A 1 180 ? 5.118 15.446 -4.455 1.00 92.44 180 ALA A N 1
ATOM 1374 C CA . ALA A 1 180 ? 3.755 14.918 -4.430 1.00 92.44 180 ALA A CA 1
ATOM 1375 C C . ALA A 1 180 ? 3.728 13.420 -4.081 1.00 92.44 180 ALA A C 1
ATOM 1377 O O . ALA A 1 180 ? 2.890 12.994 -3.292 1.00 92.44 180 ALA A O 1
ATOM 1378 N N . CYS A 1 181 ? 4.680 12.628 -4.592 1.00 95.12 181 CYS A N 1
ATOM 1379 C CA . CYS A 1 181 ? 4.799 11.206 -4.241 1.00 95.12 181 CYS A CA 1
ATOM 1380 C C . CYS A 1 181 ? 5.063 11.000 -2.741 1.00 95.12 181 CYS A C 1
ATOM 1382 O O . CYS A 1 181 ? 4.463 10.121 -2.125 1.00 95.12 181 CYS A O 1
ATOM 1384 N N . TYR A 1 182 ? 5.940 11.821 -2.151 1.00 95.00 182 TYR A N 1
ATOM 1385 C CA . TYR A 1 182 ? 6.214 11.809 -0.713 1.00 95.00 182 TYR A CA 1
ATOM 1386 C C . TYR A 1 182 ? 4.964 12.155 0.100 1.00 95.00 182 TYR A C 1
ATOM 1388 O O . TYR A 1 182 ? 4.581 11.399 0.992 1.00 95.00 182 TYR A O 1
ATOM 1396 N N . ALA A 1 183 ? 4.324 13.282 -0.219 1.00 92.88 183 ALA A N 1
ATOM 1397 C CA . ALA A 1 183 ? 3.181 13.784 0.535 1.00 92.88 183 ALA A CA 1
ATOM 1398 C C . ALA A 1 183 ? 1.984 12.825 0.465 1.00 92.88 183 ALA A C 1
ATOM 1400 O O . ALA A 1 183 ? 1.388 12.506 1.493 1.00 92.88 183 ALA A O 1
ATOM 1401 N N . PHE A 1 184 ? 1.704 12.280 -0.723 1.00 95.38 184 PHE A N 1
ATOM 1402 C CA . PHE A 1 184 ? 0.701 11.235 -0.908 1.00 95.38 184 PHE A CA 1
ATOM 1403 C C . PHE A 1 184 ? 0.983 10.005 -0.036 1.00 95.38 184 PHE A C 1
ATOM 1405 O O . PHE A 1 184 ? 0.081 9.515 0.640 1.00 95.38 184 PHE A O 1
ATOM 1412 N N . ALA A 1 185 ? 2.224 9.505 -0.028 1.00 96.44 185 ALA A N 1
ATOM 1413 C CA . ALA A 1 185 ? 2.572 8.302 0.725 1.00 96.44 185 ALA A CA 1
ATOM 1414 C C . ALA A 1 185 ? 2.423 8.498 2.245 1.00 96.44 185 ALA A C 1
ATOM 1416 O O . ALA A 1 185 ? 1.899 7.614 2.928 1.00 96.44 185 ALA A O 1
ATOM 1417 N N . VAL A 1 186 ? 2.831 9.663 2.761 1.00 94.25 186 VAL A N 1
ATOM 1418 C CA . VAL A 1 186 ? 2.662 10.035 4.175 1.00 94.25 186 VAL A CA 1
ATOM 1419 C C . VAL A 1 186 ? 1.181 10.110 4.543 1.00 94.25 186 VAL A C 1
ATOM 1421 O O . VAL A 1 186 ? 0.749 9.462 5.498 1.00 94.25 186 VAL A O 1
ATOM 1424 N N . GLU A 1 187 ? 0.384 10.841 3.765 1.00 93.75 187 GLU A N 1
ATOM 1425 C CA . GLU A 1 187 ? -1.030 11.055 4.083 1.00 93.75 187 GLU A CA 1
ATOM 1426 C C . GLU A 1 187 ? -1.855 9.767 3.920 1.00 93.75 187 GLU A C 1
ATOM 1428 O O . GLU A 1 187 ? -2.746 9.487 4.724 1.00 93.75 187 GLU A O 1
ATOM 1433 N N . LEU A 1 188 ? -1.510 8.900 2.959 1.00 96.88 188 LEU A N 1
ATOM 1434 C CA . LEU A 1 188 ? -2.143 7.586 2.834 1.00 96.88 188 LEU A CA 1
ATOM 1435 C C . LEU A 1 188 ? -1.832 6.691 4.046 1.00 96.88 188 LEU A C 1
ATOM 1437 O O . LEU A 1 188 ? -2.732 6.017 4.550 1.00 96.88 188 LEU A O 1
ATOM 1441 N N . GLN A 1 189 ? -0.590 6.685 4.551 1.00 96.00 189 GLN A N 1
ATOM 1442 C CA . GLN A 1 189 ? -0.246 5.943 5.773 1.00 96.00 189 GLN A CA 1
ATOM 1443 C C . GLN A 1 189 ? -1.033 6.473 6.974 1.00 96.00 189 GLN A C 1
ATOM 1445 O O . GLN A 1 189 ? -1.580 5.681 7.750 1.00 96.00 189 GLN A O 1
ATOM 1450 N N . ARG A 1 190 ? -1.120 7.800 7.114 1.00 92.88 190 ARG A N 1
ATOM 1451 C CA . ARG A 1 190 ? -1.907 8.452 8.165 1.00 92.88 190 ARG A CA 1
ATOM 1452 C C . ARG A 1 190 ? -3.366 8.014 8.108 1.00 92.88 190 ARG A C 1
ATOM 1454 O O . ARG A 1 190 ? -3.912 7.599 9.131 1.00 92.88 190 ARG A O 1
ATOM 1461 N N . LEU A 1 191 ? -3.970 8.000 6.916 1.00 95.25 191 LEU A N 1
ATOM 1462 C CA . LEU A 1 191 ? -5.324 7.487 6.718 1.00 95.25 191 LEU A CA 1
ATOM 1463 C C . LEU A 1 191 ? -5.450 6.030 7.192 1.00 95.25 191 LEU A C 1
ATOM 1465 O O . LEU A 1 191 ? -6.355 5.723 7.968 1.00 95.25 191 LEU A O 1
ATOM 1469 N N . MET A 1 192 ? -4.549 5.133 6.773 1.00 96.81 192 MET A N 1
ATOM 1470 C CA . MET A 1 192 ? -4.614 3.712 7.154 1.00 96.81 192 MET A CA 1
ATOM 1471 C C . MET A 1 192 ? -4.546 3.513 8.678 1.00 96.81 192 MET A C 1
ATOM 1473 O O . MET A 1 192 ? -5.296 2.702 9.237 1.00 96.81 192 MET A O 1
ATOM 1477 N N . ARG A 1 193 ? -3.697 4.290 9.361 1.00 93.56 193 ARG A N 1
ATOM 1478 C CA . ARG A 1 193 ? -3.596 4.295 10.828 1.00 93.56 193 ARG A CA 1
ATOM 1479 C C . ARG A 1 193 ? -4.866 4.823 11.483 1.00 93.56 193 ARG A C 1
ATOM 1481 O O . ARG A 1 193 ? -5.375 4.201 12.412 1.00 93.56 193 ARG A O 1
ATOM 1488 N N . HIS A 1 194 ? -5.424 5.916 10.967 1.00 92.06 194 HIS A N 1
ATOM 1489 C CA . HIS A 1 194 ? -6.637 6.527 11.511 1.00 92.06 194 HIS A CA 1
ATOM 1490 C C . HIS A 1 194 ? -7.858 5.601 11.391 1.00 92.06 194 HIS A C 1
ATOM 1492 O O . HIS A 1 194 ? -8.645 5.442 12.329 1.00 92.06 194 HIS A O 1
ATOM 1498 N N . LEU A 1 195 ? -7.978 4.895 10.264 1.00 94.06 195 LEU A N 1
ATOM 1499 C CA . LEU A 1 195 ? -8.997 3.860 10.078 1.00 94.06 195 LEU A CA 1
ATOM 1500 C C . LEU A 1 195 ? -8.776 2.638 10.991 1.00 94.06 195 LEU A C 1
ATOM 1502 O O . LEU A 1 195 ? -9.685 1.824 11.160 1.00 94.06 195 LEU A O 1
ATOM 1506 N N . GLY A 1 196 ? -7.585 2.487 11.582 1.00 93.38 196 GLY A N 1
ATOM 1507 C CA . GLY A 1 196 ? -7.208 1.338 12.404 1.00 93.38 196 GLY A CA 1
ATOM 1508 C C . GLY A 1 196 ? -7.079 0.042 11.601 1.00 93.38 196 GLY A C 1
ATOM 1509 O O . GLY A 1 196 ? -7.242 -1.048 12.164 1.00 93.38 196 GLY A O 1
ATOM 1510 N N . VAL A 1 197 ? -6.843 0.155 10.287 1.00 96.06 197 VAL A N 1
ATOM 1511 C CA . VAL A 1 197 ? -6.727 -0.989 9.368 1.00 96.06 197 VAL A CA 1
ATOM 1512 C C . VAL A 1 197 ? -5.302 -1.504 9.258 1.00 96.06 197 VAL A C 1
ATOM 1514 O O . VAL A 1 197 ? -5.131 -2.662 8.908 1.00 96.06 197 VAL A O 1
ATOM 1517 N N . SER A 1 198 ? -4.295 -0.691 9.575 1.00 96.19 198 SER A N 1
ATOM 1518 C CA . SER A 1 198 ? -2.883 -1.080 9.592 1.00 96.19 198 SER A CA 1
ATOM 1519 C C . SER A 1 198 ? -2.100 -0.152 10.519 1.00 96.19 198 SER A C 1
ATOM 1521 O O . SER A 1 198 ? -2.445 1.024 10.624 1.00 96.19 198 SER A O 1
ATOM 1523 N N . ASP A 1 199 ? -1.024 -0.642 11.144 1.00 92.38 199 ASP A N 1
ATOM 1524 C CA . ASP A 1 199 ? -0.078 0.240 11.850 1.00 92.38 199 ASP A CA 1
ATOM 1525 C C . ASP A 1 199 ? 0.887 0.930 10.860 1.00 92.38 199 ASP A C 1
ATOM 1527 O O . ASP A 1 199 ? 1.597 1.877 11.211 1.00 92.38 199 ASP A O 1
ATOM 1531 N N . GLY A 1 200 ? 0.894 0.494 9.593 1.00 93.75 200 GLY A N 1
ATOM 1532 C CA . GLY A 1 200 ? 1.573 1.163 8.486 1.00 93.75 200 GLY A CA 1
ATOM 1533 C C . GLY A 1 200 ? 3.100 1.208 8.589 1.00 93.75 200 GLY A C 1
ATOM 1534 O O . GLY A 1 200 ? 3.721 2.018 7.908 1.00 93.75 200 GLY A O 1
ATOM 1535 N N . VAL A 1 201 ? 3.735 0.397 9.439 1.00 92.88 201 VAL A N 1
ATOM 1536 C CA . VAL A 1 201 ? 5.193 0.400 9.626 1.00 92.88 201 VAL A CA 1
ATOM 1537 C C . VAL A 1 201 ? 5.888 -0.220 8.411 1.00 92.88 201 VAL A C 1
ATOM 1539 O O . VAL A 1 201 ? 5.918 -1.442 8.242 1.00 92.88 201 VAL A O 1
ATOM 1542 N N . MET A 1 202 ? 6.487 0.629 7.573 1.00 92.81 202 MET A N 1
ATOM 1543 C CA . MET A 1 202 ? 7.150 0.220 6.326 1.00 92.81 202 MET A CA 1
ATOM 1544 C C . MET A 1 202 ? 8.312 -0.750 6.571 1.00 92.81 202 MET A C 1
ATOM 1546 O O . MET A 1 202 ? 8.444 -1.744 5.866 1.00 92.81 202 MET A O 1
ATOM 1550 N N . GLN A 1 203 ? 9.105 -0.529 7.622 1.00 87.31 203 GLN A N 1
ATOM 1551 C CA . GLN A 1 203 ? 10.250 -1.378 7.980 1.00 87.31 203 GLN A CA 1
ATOM 1552 C C . GLN A 1 203 ? 9.831 -2.804 8.366 1.00 87.31 203 GLN A C 1
ATOM 1554 O O . GLN A 1 203 ? 10.617 -3.738 8.235 1.00 87.31 203 GLN A O 1
ATOM 1559 N N . ARG A 1 204 ? 8.585 -2.978 8.827 1.00 86.94 204 ARG A N 1
ATOM 1560 C CA . ARG A 1 204 ? 7.982 -4.288 9.118 1.00 86.94 204 ARG A CA 1
ATOM 1561 C C . ARG A 1 204 ? 7.224 -4.866 7.918 1.00 86.94 204 ARG A C 1
ATOM 1563 O O . ARG A 1 204 ? 6.626 -5.928 8.037 1.00 86.94 204 ARG A O 1
ATOM 1570 N N . GLY A 1 205 ? 7.226 -4.179 6.774 1.00 89.12 205 GLY A N 1
ATOM 1571 C CA . GLY A 1 205 ? 6.502 -4.580 5.568 1.00 89.12 205 GLY A CA 1
ATOM 1572 C C . GLY A 1 205 ? 4.985 -4.398 5.646 1.00 89.12 205 GLY A C 1
ATOM 1573 O O . GLY A 1 205 ? 4.286 -4.863 4.753 1.00 89.12 205 GLY A O 1
ATOM 1574 N N . GLN A 1 206 ? 4.468 -3.712 6.672 1.00 94.19 206 GLN A N 1
ATOM 1575 C CA . GLN A 1 206 ? 3.024 -3.514 6.845 1.00 94.19 206 GLN A CA 1
ATOM 1576 C C . GLN A 1 206 ? 2.428 -2.547 5.817 1.00 94.19 206 GLN A C 1
ATOM 1578 O O . GLN A 1 206 ? 1.218 -2.523 5.609 1.00 94.19 206 GLN A O 1
ATOM 1583 N N . MET A 1 207 ? 3.267 -1.720 5.198 1.00 96.25 207 MET A N 1
ATOM 1584 C CA . MET A 1 207 ? 2.883 -0.861 4.092 1.00 96.25 207 MET A CA 1
ATOM 1585 C C . MET A 1 207 ? 4.051 -0.770 3.117 1.00 96.25 207 MET A C 1
ATOM 1587 O O . MET A 1 207 ? 5.164 -0.432 3.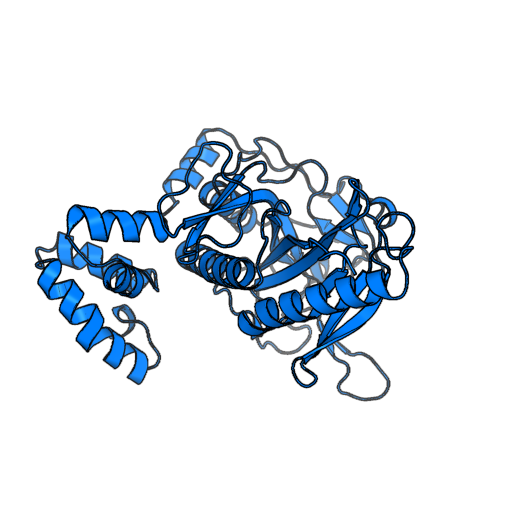518 1.00 96.25 207 MET A O 1
ATOM 1591 N N . ARG A 1 208 ? 3.809 -1.109 1.853 1.00 96.75 208 ARG A N 1
ATOM 1592 C CA . ARG A 1 208 ? 4.811 -1.102 0.780 1.00 96.75 208 ARG A CA 1
ATOM 1593 C C . ARG A 1 208 ? 4.323 -0.191 -0.331 1.00 96.75 208 ARG A C 1
ATOM 1595 O O . ARG A 1 208 ? 3.147 -0.249 -0.670 1.00 96.75 208 ARG A O 1
ATOM 1602 N N . PHE A 1 209 ? 5.219 0.621 -0.875 1.00 97.94 209 PHE A N 1
ATOM 1603 C CA . PHE A 1 209 ? 4.939 1.532 -1.981 1.00 97.94 209 PHE A CA 1
ATOM 1604 C C . PHE A 1 209 ? 5.869 1.202 -3.138 1.00 97.94 209 PHE A C 1
ATOM 1606 O O . PHE A 1 209 ? 7.083 1.129 -2.948 1.00 97.94 209 PHE A O 1
ATOM 1613 N N . GLU A 1 210 ? 5.291 1.032 -4.319 1.00 97.44 210 GLU A N 1
ATOM 1614 C CA . GLU A 1 210 ? 5.992 0.648 -5.538 1.00 97.44 210 GLU A CA 1
ATOM 1615 C C . GLU A 1 210 ? 5.623 1.660 -6.639 1.00 97.44 210 GLU A C 1
ATOM 1617 O O . GLU A 1 210 ? 4.607 1.515 -7.332 1.00 97.44 210 GLU A O 1
ATOM 1622 N N . PRO A 1 211 ? 6.380 2.771 -6.758 1.00 98.12 211 PRO A N 1
ATOM 1623 C CA . PRO A 1 211 ? 6.122 3.781 -7.766 1.00 98.12 211 PRO A CA 1
ATOM 1624 C C . PRO A 1 211 ? 6.471 3.237 -9.150 1.00 98.12 211 PRO A C 1
ATOM 1626 O O . PRO A 1 211 ? 7.565 2.730 -9.396 1.00 98.12 211 PRO A O 1
ATOM 1629 N N . ASN A 1 212 ? 5.530 3.403 -10.067 1.00 98.25 212 ASN A N 1
ATOM 1630 C CA . ASN A 1 212 ? 5.666 3.155 -11.490 1.00 98.25 212 ASN A CA 1
ATOM 1631 C C . ASN A 1 212 ? 6.000 4.482 -12.176 1.00 98.25 212 ASN A C 1
ATOM 1633 O O . ASN A 1 212 ? 5.118 5.317 -12.383 1.00 98.25 212 ASN A O 1
ATOM 1637 N N . VAL A 1 213 ? 7.280 4.683 -12.488 1.00 98.19 213 VAL A N 1
ATOM 1638 C CA . VAL A 1 213 ? 7.830 5.953 -12.969 1.00 98.19 213 VAL A CA 1
ATOM 1639 C C . VAL A 1 213 ? 7.965 5.958 -14.486 1.00 98.19 213 VAL A C 1
ATOM 1641 O O . VAL A 1 213 ? 8.579 5.068 -15.080 1.00 98.19 213 VAL A O 1
ATOM 1644 N N . ASN A 1 214 ? 7.433 7.008 -15.099 1.00 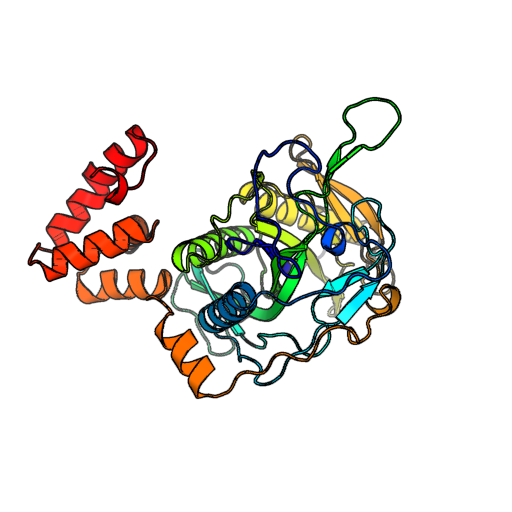95.19 214 ASN A N 1
ATOM 1645 C CA . ASN A 1 214 ? 7.514 7.284 -16.520 1.00 95.19 214 ASN A CA 1
ATOM 1646 C C . ASN A 1 214 ? 7.763 8.778 -16.778 1.00 95.19 214 ASN A C 1
ATOM 1648 O O . ASN A 1 214 ? 7.414 9.625 -15.954 1.00 95.19 214 ASN A O 1
ATOM 1652 N N . VAL A 1 215 ? 8.342 9.121 -17.929 1.00 97.25 215 VAL A N 1
ATOM 1653 C CA . VAL A 1 215 ? 8.585 10.509 -18.332 1.00 97.25 215 VAL A CA 1
ATOM 1654 C C . VAL A 1 215 ? 7.957 10.769 -19.692 1.00 97.25 215 VAL A C 1
ATOM 1656 O O . VAL A 1 215 ? 8.286 10.103 -20.673 1.00 97.25 215 VAL A O 1
ATOM 1659 N N . ALA A 1 216 ? 7.073 11.763 -19.747 1.00 95.88 216 ALA A N 1
ATOM 1660 C CA . ALA A 1 216 ? 6.639 12.370 -20.995 1.00 95.88 216 ALA A CA 1
ATOM 1661 C C . ALA A 1 216 ? 7.672 13.408 -21.441 1.00 95.88 216 ALA A C 1
ATOM 1663 O O . ALA A 1 216 ? 8.111 14.239 -20.644 1.00 95.88 216 ALA A O 1
ATOM 1664 N N . ILE A 1 217 ? 8.062 13.354 -22.708 1.00 94.69 217 ILE A N 1
ATOM 1665 C CA . ILE A 1 217 ? 9.076 14.217 -23.309 1.00 94.69 217 ILE A CA 1
ATOM 1666 C C . ILE A 1 217 ? 8.467 14.827 -24.570 1.00 94.69 217 ILE A C 1
ATOM 1668 O O . ILE A 1 217 ? 7.995 14.101 -25.443 1.00 94.69 217 ILE A O 1
ATOM 1672 N N . GLU A 1 218 ? 8.469 16.153 -24.664 1.00 92.06 218 GLU A N 1
ATOM 1673 C CA . GLU A 1 218 ? 8.035 16.868 -25.864 1.00 92.06 218 GLU A CA 1
ATOM 1674 C C . GLU A 1 218 ? 9.247 17.098 -26.776 1.00 92.06 218 GLU A C 1
ATOM 1676 O O . GLU A 1 218 ? 10.214 17.764 -26.393 1.00 92.06 218 GLU A O 1
ATOM 1681 N N . CYS A 1 219 ? 9.207 16.530 -27.979 1.00 84.12 219 CYS A N 1
ATOM 1682 C CA . CYS A 1 219 ? 10.255 16.655 -28.989 1.00 84.12 219 CYS A CA 1
ATOM 1683 C C . CYS A 1 219 ? 9.604 16.817 -30.368 1.00 84.12 219 CYS A C 1
ATOM 1685 O O . CYS A 1 219 ? 8.696 16.067 -30.716 1.00 84.12 219 CYS A O 1
ATOM 1687 N N . ASP A 1 220 ? 10.023 17.837 -31.124 1.00 82.25 220 ASP A N 1
ATOM 1688 C CA . ASP A 1 220 ? 9.530 18.139 -32.478 1.00 82.25 220 ASP A CA 1
ATOM 1689 C C . ASP A 1 220 ? 7.993 18.221 -32.597 1.00 82.25 220 ASP A C 1
ATOM 1691 O O . ASP A 1 220 ? 7.390 17.804 -33.584 1.00 82.25 220 ASP A O 1
ATOM 1695 N N . GLY A 1 221 ? 7.338 18.768 -31.565 1.00 82.69 221 GLY A N 1
ATOM 1696 C CA . GLY A 1 221 ? 5.880 18.930 -31.515 1.00 82.69 221 GLY A CA 1
ATOM 1697 C C . GLY A 1 221 ? 5.099 17.649 -31.197 1.00 82.69 221 GLY A C 1
ATOM 1698 O O . GLY A 1 221 ? 3.872 17.659 -31.276 1.00 82.69 221 GLY A O 1
ATOM 1699 N N . CYS A 1 222 ? 5.780 16.560 -30.826 1.00 85.50 222 CYS A N 1
ATOM 1700 C CA . CYS A 1 222 ? 5.178 15.291 -30.416 1.00 85.50 222 CYS A CA 1
ATOM 1701 C C . CYS A 1 222 ? 5.517 14.960 -28.948 1.00 85.50 222 CYS A C 1
ATOM 1703 O O . CYS A 1 222 ? 6.649 15.160 -28.509 1.00 85.50 222 CYS A O 1
ATOM 1705 N N . GLU A 1 223 ? 4.554 14.417 -28.190 1.00 91.50 223 GLU A N 1
ATOM 1706 C CA . GLU A 1 223 ? 4.814 13.816 -26.868 1.00 91.50 223 GLU A CA 1
ATOM 1707 C C . GLU A 1 223 ? 5.218 12.350 -27.066 1.00 91.50 223 GLU A C 1
ATOM 1709 O O . GLU A 1 223 ? 4.434 11.542 -27.568 1.00 91.50 223 GLU A O 1
ATOM 1714 N N . ILE A 1 224 ? 6.428 11.997 -26.638 1.00 93.12 224 ILE A N 1
ATOM 1715 C CA . ILE A 1 224 ? 6.857 10.605 -26.473 1.00 93.12 224 ILE A CA 1
ATOM 1716 C C . ILE A 1 224 ? 6.915 10.259 -24.990 1.00 93.12 224 ILE A C 1
ATOM 1718 O O . ILE A 1 224 ? 6.979 11.137 -24.128 1.00 93.12 224 ILE A O 1
ATOM 1722 N N . ARG A 1 225 ? 6.890 8.963 -24.679 1.00 96.00 225 ARG A N 1
ATOM 1723 C CA . ARG A 1 225 ? 6.998 8.462 -23.306 1.00 96.00 225 ARG A CA 1
ATOM 1724 C C . ARG A 1 225 ? 8.091 7.422 -23.213 1.00 96.00 225 ARG A C 1
ATOM 1726 O O . ARG A 1 225 ? 8.174 6.546 -24.071 1.00 96.00 225 ARG A O 1
ATOM 1733 N N . THR A 1 226 ? 8.896 7.497 -22.163 1.00 97.12 226 THR A N 1
ATOM 1734 C CA . THR A 1 226 ? 9.891 6.468 -21.830 1.00 97.12 226 THR A CA 1
ATOM 1735 C C . THR A 1 226 ? 9.197 5.149 -21.440 1.00 97.12 226 THR A C 1
ATOM 1737 O O . THR A 1 226 ? 7.975 5.114 -21.311 1.00 97.12 226 THR A O 1
ATOM 1740 N N . PRO A 1 227 ? 9.897 4.021 -21.281 1.00 96.50 227 PRO A N 1
ATOM 1741 C CA . PRO A 1 227 ? 9.340 2.839 -20.619 1.00 96.50 227 PRO A CA 1
ATOM 1742 C C . PRO A 1 227 ? 8.979 3.115 -19.155 1.00 96.50 227 PRO A C 1
ATOM 1744 O O . PRO A 1 227 ? 9.484 4.057 -18.542 1.00 96.50 227 PRO A O 1
ATOM 1747 N N . ILE A 1 228 ? 8.106 2.287 -18.583 1.00 97.25 228 ILE A N 1
ATOM 1748 C CA . ILE A 1 228 ? 7.758 2.360 -17.161 1.00 97.25 228 ILE A CA 1
ATOM 1749 C C . ILE A 1 228 ? 8.821 1.611 -16.357 1.00 97.25 228 ILE A C 1
ATOM 1751 O O . ILE A 1 228 ? 9.084 0.435 -16.624 1.00 97.25 228 ILE A O 1
ATOM 1755 N N . ALA A 1 229 ? 9.386 2.275 -15.352 1.00 97.62 229 ALA A N 1
ATOM 1756 C CA . ALA A 1 229 ? 10.221 1.652 -14.334 1.00 97.62 229 ALA A CA 1
ATOM 1757 C C . ALA A 1 229 ? 9.433 1.526 -13.026 1.00 97.62 229 ALA A C 1
ATOM 1759 O O . ALA A 1 229 ? 9.094 2.528 -12.398 1.00 97.62 229 ALA A O 1
ATOM 1760 N N . GLU A 1 230 ? 9.136 0.298 -12.618 1.00 97.81 230 GLU A N 1
ATOM 1761 C CA . GLU A 1 230 ? 8.557 -0.008 -11.312 1.00 97.81 230 GLU A CA 1
ATOM 1762 C C . GLU A 1 230 ? 9.682 -0.145 -10.287 1.00 97.81 230 GLU A C 1
ATOM 1764 O O . GLU A 1 230 ? 10.560 -1.003 -10.431 1.00 97.81 230 GLU A O 1
ATOM 1769 N N . ILE A 1 231 ? 9.687 0.721 -9.273 1.00 97.88 231 ILE A N 1
ATOM 1770 C CA . ILE A 1 231 ? 10.750 0.743 -8.269 1.00 97.88 231 ILE A CA 1
ATOM 1771 C C . ILE A 1 231 ? 10.327 -0.037 -7.025 1.00 97.88 231 ILE A C 1
ATOM 1773 O O . ILE A 1 231 ? 9.344 0.298 -6.370 1.00 97.88 231 ILE A O 1
ATOM 1777 N N . LYS A 1 232 ? 11.113 -1.048 -6.660 1.00 94.31 232 LYS A N 1
ATOM 1778 C CA . LYS A 1 232 ? 10.921 -1.898 -5.479 1.00 94.31 232 LYS A CA 1
ATOM 1779 C C . LYS A 1 232 ? 11.963 -1.597 -4.394 1.00 94.31 232 LYS A C 1
ATOM 1781 O O . LYS A 1 232 ? 12.937 -0.877 -4.620 1.00 94.31 232 LYS A O 1
ATOM 1786 N N . ASN A 1 233 ? 11.784 -2.209 -3.221 1.00 89.75 233 ASN A N 1
ATOM 1787 C CA . ASN A 1 233 ? 12.679 -2.122 -2.053 1.00 89.75 233 ASN A CA 1
ATOM 1788 C C . ASN A 1 233 ? 12.761 -0.726 -1.402 1.00 89.75 233 ASN A C 1
ATOM 1790 O O . ASN A 1 233 ? 13.815 -0.306 -0.930 1.00 89.75 233 ASN A O 1
ATOM 1794 N N . LEU A 1 234 ? 11.638 -0.007 -1.345 1.00 94.19 234 LEU A N 1
ATOM 1795 C CA . LEU A 1 234 ? 11.547 1.317 -0.726 1.00 94.19 234 LEU A CA 1
ATOM 1796 C C . LEU A 1 234 ? 11.093 1.204 0.735 1.00 94.19 234 LEU A C 1
ATOM 1798 O O . LEU A 1 234 ? 9.921 0.967 1.018 1.00 94.19 234 LEU A O 1
ATOM 1802 N N . ASN A 1 235 ? 12.020 1.404 1.675 1.00 91.31 235 ASN A N 1
ATOM 1803 C CA . ASN A 1 235 ? 11.765 1.207 3.111 1.00 91.31 235 ASN A CA 1
ATOM 1804 C C . ASN A 1 235 ? 11.426 2.499 3.882 1.00 91.31 235 ASN A C 1
ATOM 1806 O O . ASN A 1 235 ? 11.252 2.464 5.100 1.00 91.31 235 ASN A O 1
ATOM 1810 N N . SER A 1 236 ? 11.358 3.652 3.207 1.00 94.75 236 SER A N 1
ATOM 1811 C CA . SER A 1 236 ? 10.999 4.934 3.826 1.00 94.75 236 SER A CA 1
ATOM 1812 C C . SER A 1 236 ? 10.345 5.902 2.837 1.00 94.75 236 SER A C 1
ATOM 1814 O O . SER A 1 236 ? 10.552 5.808 1.628 1.00 94.75 236 SER A O 1
ATOM 1816 N N . PHE A 1 237 ? 9.619 6.900 3.348 1.00 95.81 237 PHE A N 1
ATOM 1817 C CA . PHE A 1 237 ? 9.064 7.976 2.518 1.00 95.81 237 PHE A CA 1
ATOM 1818 C C . PHE A 1 237 ? 10.142 8.786 1.796 1.00 95.81 237 PHE A C 1
ATOM 1820 O O . PHE A 1 237 ? 9.989 9.145 0.628 1.00 95.81 237 PHE A O 1
ATOM 1827 N N . LYS A 1 238 ? 11.278 9.022 2.461 1.00 95.69 238 LYS A N 1
ATOM 1828 C CA . LYS A 1 238 ? 12.435 9.678 1.845 1.00 95.69 238 LYS A CA 1
ATOM 1829 C C . LYS A 1 238 ? 12.988 8.855 0.679 1.00 95.69 238 LYS A C 1
ATOM 1831 O O . LYS A 1 238 ? 13.318 9.438 -0.350 1.00 95.69 238 LYS A O 1
ATOM 1836 N N . ALA A 1 239 ? 13.043 7.528 0.817 1.00 96.94 239 ALA A N 1
ATOM 1837 C CA . ALA A 1 239 ? 13.455 6.638 -0.264 1.00 96.94 239 ALA A CA 1
ATOM 1838 C C . ALA A 1 239 ? 12.512 6.752 -1.470 1.00 96.94 239 ALA A C 1
ATOM 1840 O O . ALA A 1 239 ? 13.001 6.874 -2.585 1.00 96.94 239 ALA A O 1
ATOM 1841 N N . ILE A 1 240 ? 11.186 6.815 -1.264 1.00 97.56 240 ILE A N 1
ATOM 1842 C CA . ILE A 1 240 ? 10.210 7.020 -2.356 1.00 97.56 240 ILE A CA 1
ATOM 1843 C C . ILE A 1 240 ? 10.533 8.302 -3.132 1.00 97.56 240 ILE A C 1
ATOM 1845 O O . ILE A 1 240 ? 10.686 8.263 -4.351 1.00 97.56 240 ILE A O 1
ATOM 1849 N N . ARG A 1 241 ? 10.694 9.432 -2.430 1.00 96.81 241 ARG A N 1
ATOM 1850 C CA . ARG A 1 241 ? 11.032 10.717 -3.061 1.00 96.81 241 ARG A CA 1
ATOM 1851 C C . ARG A 1 241 ? 12.333 10.631 -3.858 1.00 96.81 241 ARG A C 1
ATOM 1853 O O . ARG A 1 241 ? 12.360 10.984 -5.032 1.00 96.81 241 ARG A O 1
ATOM 1860 N N . ASN A 1 242 ? 13.396 10.157 -3.214 1.00 98.00 242 ASN A N 1
ATOM 1861 C CA . ASN A 1 242 ? 14.731 10.116 -3.800 1.00 98.00 242 ASN A CA 1
ATOM 1862 C C . ASN A 1 242 ? 14.798 9.161 -5.003 1.00 98.00 242 ASN A C 1
ATOM 1864 O O . ASN A 1 242 ? 15.446 9.472 -5.998 1.00 98.00 242 ASN A O 1
ATOM 1868 N N . ALA A 1 243 ? 14.103 8.024 -4.935 1.00 98.25 243 ALA A N 1
ATOM 1869 C CA . ALA A 1 243 ? 14.045 7.064 -6.026 1.00 98.25 243 ALA A CA 1
ATOM 1870 C C . ALA A 1 243 ? 13.313 7.621 -7.247 1.00 98.25 243 ALA A C 1
ATOM 1872 O O . ALA A 1 243 ? 13.802 7.475 -8.363 1.00 98.25 243 ALA A O 1
ATOM 1873 N N . VAL A 1 244 ? 12.179 8.300 -7.042 1.00 98.12 244 VAL A N 1
ATOM 1874 C CA . VAL A 1 244 ? 11.433 8.957 -8.126 1.00 98.12 244 VAL A CA 1
ATOM 1875 C C . VAL A 1 244 ? 12.262 10.080 -8.760 1.00 98.12 244 VAL A C 1
ATOM 1877 O O . VAL A 1 244 ? 12.295 10.199 -9.983 1.00 98.12 244 VAL A O 1
ATOM 1880 N N . GLU A 1 245 ? 12.965 10.876 -7.952 1.00 97.81 245 GLU A N 1
ATOM 1881 C CA . GLU A 1 245 ? 13.852 11.943 -8.433 1.00 97.81 245 GLU A CA 1
ATOM 1882 C C . GLU A 1 245 ? 15.025 11.395 -9.259 1.00 97.81 245 GLU A C 1
ATOM 1884 O O . GLU A 1 245 ? 15.282 11.869 -10.369 1.00 97.81 245 GLU A O 1
ATOM 1889 N N . TYR A 1 246 ? 15.697 10.354 -8.758 1.00 98.44 246 TYR A N 1
ATOM 1890 C CA . TYR A 1 246 ? 16.767 9.679 -9.487 1.00 98.44 246 TYR A CA 1
ATOM 1891 C C . TYR A 1 246 ? 16.258 9.087 -10.804 1.00 98.44 246 TYR A C 1
ATOM 1893 O O . TYR A 1 246 ? 16.860 9.292 -11.858 1.00 98.44 246 TYR A O 1
ATOM 1901 N N . GLU A 1 247 ? 15.143 8.359 -10.753 1.00 98.38 247 GLU A N 1
ATOM 1902 C CA . GLU A 1 247 ? 14.597 7.652 -11.907 1.00 98.38 247 GLU A CA 1
ATOM 1903 C C . GLU A 1 247 ? 14.136 8.621 -13.001 1.00 98.38 247 GLU A C 1
ATOM 1905 O O . GLU A 1 247 ? 14.382 8.372 -14.181 1.00 98.38 247 GLU A O 1
ATOM 1910 N N . TYR A 1 248 ? 13.567 9.768 -12.619 1.00 98.00 248 TYR A N 1
ATOM 1911 C CA . TYR A 1 248 ? 13.258 10.854 -13.545 1.00 98.00 248 TYR A CA 1
ATOM 1912 C C . TYR A 1 248 ? 14.506 11.317 -14.311 1.00 98.00 248 TYR A C 1
ATOM 1914 O O . TYR A 1 248 ? 14.522 11.304 -15.545 1.00 98.00 248 TYR A O 1
ATOM 1922 N N . GLY A 1 249 ? 15.582 11.664 -13.596 1.00 97.44 249 GLY A N 1
ATOM 1923 C CA . GLY A 1 249 ? 16.839 12.093 -14.215 1.00 97.44 249 GLY A CA 1
ATOM 1924 C C . GLY A 1 249 ? 17.474 11.005 -15.087 1.00 97.44 249 GLY A C 1
ATOM 1925 O O . GLY A 1 249 ? 17.930 11.284 -16.199 1.00 97.44 249 GLY A O 1
ATOM 1926 N N . ARG A 1 250 ? 17.451 9.752 -14.617 1.00 97.81 250 ARG A N 1
ATOM 1927 C CA . ARG A 1 250 ? 17.978 8.579 -15.326 1.00 97.81 250 ARG A CA 1
ATOM 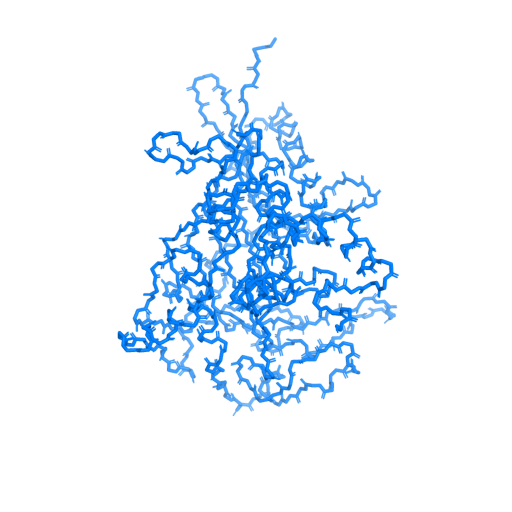1928 C C . ARG A 1 250 ? 17.260 8.347 -16.655 1.00 97.81 250 ARG A C 1
ATOM 1930 O O . ARG A 1 250 ? 17.929 8.174 -17.672 1.00 97.81 250 ARG A O 1
ATOM 1937 N N . GLN A 1 251 ? 15.926 8.361 -16.663 1.00 97.81 251 GLN A N 1
ATOM 1938 C CA . GLN A 1 251 ? 15.131 8.138 -17.875 1.00 97.81 251 GLN A CA 1
ATOM 1939 C C . GLN A 1 251 ? 15.318 9.264 -18.899 1.00 97.81 251 GLN A C 1
ATOM 1941 O O . GLN A 1 251 ? 15.483 8.982 -20.086 1.00 97.81 251 GLN A O 1
ATOM 1946 N N . VAL A 1 252 ? 15.380 10.524 -18.450 1.00 96.06 252 VAL A N 1
ATOM 1947 C CA . VAL A 1 252 ? 15.681 11.667 -19.331 1.00 96.06 252 VAL A CA 1
ATOM 1948 C C . VAL A 1 252 ? 17.079 11.540 -19.941 1.00 96.06 252 VAL A C 1
ATOM 1950 O O . VAL A 1 252 ? 17.249 11.744 -21.143 1.00 96.06 252 VAL A O 1
ATOM 1953 N N . ALA A 1 253 ? 18.087 11.187 -19.139 1.00 96.19 253 ALA A N 1
ATOM 1954 C CA . ALA A 1 253 ? 19.449 10.986 -19.627 1.00 96.19 253 ALA A CA 1
ATOM 1955 C C . ALA A 1 253 ? 19.541 9.813 -20.616 1.00 96.19 253 ALA A C 1
ATOM 1957 O O . ALA A 1 253 ? 20.207 9.936 -21.643 1.00 96.19 253 ALA A O 1
ATOM 1958 N N . GLN A 1 254 ? 18.842 8.707 -20.341 1.00 95.88 254 GLN A N 1
ATOM 1959 C CA . GLN A 1 254 ? 18.827 7.549 -21.230 1.00 95.88 254 GLN A CA 1
ATOM 1960 C C . GLN A 1 254 ? 18.176 7.874 -22.572 1.00 95.88 254 GLN A C 1
ATOM 1962 O O . GLN A 1 254 ? 18.760 7.556 -23.601 1.00 95.88 254 GLN A O 1
ATOM 1967 N N . TRP A 1 255 ? 17.031 8.560 -22.579 1.00 95.62 255 TRP A N 1
ATOM 1968 C CA . TRP A 1 255 ? 16.388 8.971 -23.827 1.00 95.62 255 TRP A CA 1
ATOM 1969 C C . TRP A 1 255 ? 17.242 9.962 -24.635 1.00 95.62 255 TRP A C 1
ATOM 1971 O O . TRP A 1 255 ? 17.318 9.864 -25.855 1.00 95.62 255 TRP A O 1
ATOM 1981 N N . ARG A 1 256 ? 17.963 10.881 -23.975 1.00 93.81 256 ARG A N 1
ATOM 1982 C CA . ARG A 1 256 ? 18.908 11.784 -24.664 1.00 93.81 256 ARG A CA 1
ATOM 1983 C C . ARG A 1 256 ? 20.063 11.040 -25.343 1.00 93.81 256 ARG A C 1
ATOM 1985 O O . ARG A 1 256 ? 20.556 11.514 -26.361 1.00 93.81 256 ARG A O 1
ATOM 1992 N N . GLY A 1 257 ? 20.522 9.931 -24.761 1.00 95.12 257 GLY A N 1
ATOM 1993 C CA . GLY A 1 257 ? 21.571 9.085 -25.340 1.00 95.12 257 GLY A CA 1
ATOM 1994 C C . GLY A 1 257 ? 21.057 8.083 -26.380 1.00 95.12 257 GLY A C 1
ATOM 1995 O O . GLY A 1 257 ? 21.803 7.708 -27.279 1.00 95.12 257 GLY A O 1
ATOM 1996 N N . ASP A 1 258 ? 19.795 7.670 -26.260 1.00 94.94 258 ASP A N 1
ATOM 1997 C CA . ASP A 1 258 ? 19.104 6.736 -27.149 1.00 94.94 258 ASP A CA 1
ATOM 1998 C C . ASP A 1 258 ? 17.635 7.174 -27.333 1.00 94.94 258 ASP A C 1
ATOM 2000 O O . ASP A 1 258 ? 16.781 6.801 -26.520 1.00 94.94 258 ASP A O 1
ATOM 2004 N N . PRO A 1 259 ? 17.306 7.943 -28.391 1.00 91.62 259 PRO A N 1
ATOM 2005 C CA . PRO A 1 259 ? 15.935 8.385 -28.662 1.00 91.62 259 PRO A CA 1
ATOM 2006 C C . PRO A 1 259 ? 14.928 7.247 -28.896 1.00 91.62 259 PRO A C 1
ATOM 2008 O O . PRO A 1 259 ? 13.721 7.489 -28.876 1.00 91.62 259 PRO A O 1
ATOM 2011 N N . GLU A 1 260 ? 15.398 6.005 -29.073 1.00 92.62 260 GLU A N 1
ATOM 2012 C CA . GLU A 1 260 ? 14.568 4.797 -29.145 1.00 92.62 260 GLU A CA 1
ATOM 2013 C C . GLU A 1 260 ? 14.174 4.262 -27.756 1.00 92.62 260 GLU A C 1
ATOM 2015 O O . GLU A 1 260 ? 13.419 3.289 -27.657 1.00 92.62 260 GLU A O 1
ATOM 2020 N N . TYR A 1 261 ? 14.641 4.886 -26.665 1.00 94.75 261 TYR A N 1
ATOM 2021 C CA . TYR A 1 261 ? 14.220 4.588 -25.294 1.00 94.75 261 TYR A CA 1
ATOM 2022 C C . TYR A 1 261 ? 12.796 5.089 -25.018 1.00 94.75 261 TYR A C 1
ATOM 2024 O O . TYR A 1 261 ? 12.560 6.009 -24.234 1.00 94.75 261 TYR A O 1
ATOM 2032 N N . VAL A 1 262 ? 11.829 4.471 -25.690 1.00 94.56 262 VAL A N 1
ATOM 2033 C CA . VAL A 1 262 ? 10.407 4.812 -25.628 1.00 94.56 262 VAL A CA 1
ATOM 2034 C C . VAL A 1 262 ? 9.559 3.580 -25.337 1.00 94.56 262 VAL A C 1
ATOM 2036 O O . VAL A 1 262 ? 9.923 2.448 -25.680 1.00 94.56 262 VAL A O 1
ATOM 2039 N N . ILE A 1 263 ? 8.413 3.795 -24.693 1.00 93.25 263 ILE A N 1
ATOM 2040 C CA . ILE A 1 263 ? 7.447 2.736 -24.402 1.00 93.25 263 ILE A CA 1
ATOM 2041 C C . ILE A 1 263 ? 7.024 2.019 -25.691 1.00 93.25 263 ILE A C 1
ATOM 2043 O O . ILE A 1 263 ? 6.869 2.633 -26.746 1.00 93.25 263 ILE A O 1
ATOM 2047 N N . GLY A 1 264 ? 6.874 0.696 -25.622 1.00 89.25 264 GLY A N 1
ATOM 2048 C CA . GLY A 1 264 ? 6.527 -0.147 -26.771 1.00 89.25 264 GLY A CA 1
ATOM 2049 C C . GLY A 1 264 ? 7.715 -0.530 -27.661 1.00 89.25 264 GLY A C 1
ATOM 2050 O O . GLY A 1 264 ? 7.670 -1.592 -28.276 1.00 89.25 264 GLY A O 1
ATOM 2051 N N . ARG A 1 265 ? 8.799 0.262 -27.686 1.00 91.69 265 ARG A N 1
ATOM 2052 C CA . ARG A 1 265 ? 10.076 -0.129 -28.323 1.00 91.69 265 ARG A CA 1
ATOM 2053 C C . ARG A 1 265 ? 11.040 -0.787 -27.345 1.00 91.69 265 ARG A C 1
ATOM 2055 O O . ARG A 1 265 ? 11.799 -1.679 -27.717 1.00 91.69 265 ARG A O 1
ATOM 2062 N N . ARG A 1 266 ? 10.997 -0.365 -26.083 1.00 92.00 266 ARG A N 1
ATOM 2063 C CA . ARG A 1 266 ? 11.737 -0.973 -24.976 1.00 92.00 266 ARG A CA 1
ATOM 2064 C C . ARG A 1 266 ? 10.760 -1.570 -23.955 1.00 92.00 266 ARG A C 1
ATOM 2066 O O . ARG A 1 266 ? 9.671 -1.018 -23.770 1.00 92.00 266 ARG A O 1
ATOM 2073 N N . PRO A 1 267 ? 11.121 -2.693 -23.308 1.00 91.38 267 PRO A N 1
ATOM 2074 C CA . PRO A 1 267 ? 10.283 -3.297 -22.283 1.00 91.38 267 PRO A CA 1
ATOM 2075 C C . PRO A 1 267 ? 10.241 -2.416 -21.033 1.00 91.38 267 PRO A C 1
ATOM 2077 O O . PRO A 1 267 ? 11.199 -1.711 -20.721 1.00 91.38 267 PRO A O 1
ATOM 2080 N N . ASN A 1 268 ? 9.138 -2.502 -20.295 1.00 94.50 268 ASN A N 1
ATOM 2081 C CA . ASN A 1 268 ? 9.068 -1.962 -18.942 1.00 94.50 268 ASN A CA 1
ATOM 2082 C C . ASN A 1 268 ? 10.022 -2.738 -18.018 1.00 94.50 268 ASN A C 1
ATOM 2084 O O . ASN A 1 268 ? 10.337 -3.908 -18.261 1.00 94.50 268 ASN A O 1
ATOM 2088 N N . GLU A 1 269 ? 10.465 -2.101 -16.942 1.00 95.06 269 GLU A N 1
ATOM 2089 C CA . GLU A 1 269 ? 11.528 -2.612 -16.077 1.00 95.06 269 GLU A CA 1
ATOM 2090 C C . GLU A 1 269 ? 11.064 -2.697 -14.621 1.00 95.06 269 GLU A C 1
ATOM 2092 O O . GLU A 1 269 ? 10.403 -1.792 -14.117 1.00 95.06 269 GLU A O 1
ATOM 2097 N N . ASN A 1 270 ? 11.477 -3.756 -13.929 1.00 95.12 270 ASN A N 1
ATOM 2098 C CA . ASN A 1 270 ? 11.540 -3.783 -12.473 1.00 95.12 270 ASN A CA 1
ATOM 2099 C C . ASN A 1 270 ? 12.935 -3.334 -12.040 1.00 95.12 270 ASN A C 1
ATOM 2101 O O . ASN A 1 270 ? 13.945 -3.899 -12.483 1.00 95.12 270 ASN A O 1
ATOM 2105 N N . ARG A 1 271 ? 12.996 -2.342 -11.154 1.00 97.00 271 ARG A N 1
ATOM 2106 C CA . ARG A 1 271 ? 14.246 -1.812 -10.605 1.00 97.00 271 ARG A CA 1
ATOM 2107 C C . ARG A 1 271 ? 14.191 -1.806 -9.080 1.00 97.00 271 ARG A C 1
ATOM 2109 O O . ARG A 1 271 ? 13.129 -1.645 -8.495 1.00 97.00 271 ARG A O 1
ATOM 2116 N N . GLY A 1 272 ? 15.331 -1.968 -8.421 1.00 96.56 272 GLY A N 1
ATOM 2117 C CA . GLY A 1 272 ? 15.453 -1.867 -6.965 1.00 96.56 272 GLY A CA 1
ATOM 2118 C C . GLY A 1 272 ? 16.093 -0.550 -6.553 1.00 96.56 272 GLY A C 1
ATOM 2119 O O . GLY A 1 272 ? 17.058 -0.123 -7.180 1.00 96.56 272 GLY A O 1
ATOM 2120 N N . TRP A 1 273 ? 15.592 0.090 -5.500 1.00 97.56 273 TRP A N 1
ATOM 2121 C CA . TRP A 1 273 ? 16.271 1.234 -4.892 1.00 97.56 273 TRP A CA 1
ATOM 2122 C C . TRP A 1 273 ? 17.423 0.785 -3.986 1.00 97.56 273 TRP A C 1
ATOM 2124 O O . TRP A 1 273 ? 17.256 -0.103 -3.149 1.00 97.56 273 TRP A O 1
ATOM 2134 N N . ASN A 1 274 ? 18.586 1.420 -4.138 1.00 96.56 274 ASN A N 1
ATOM 2135 C CA . ASN A 1 274 ? 19.749 1.224 -3.280 1.00 96.56 274 ASN A CA 1
ATOM 2136 C C . ASN A 1 274 ? 20.017 2.500 -2.472 1.00 96.56 274 ASN A C 1
ATOM 2138 O O . ASN A 1 274 ? 20.634 3.440 -2.976 1.00 96.56 274 ASN A O 1
ATOM 2142 N N . ASP A 1 275 ? 19.573 2.529 -1.211 1.00 93.38 275 ASP A N 1
ATOM 2143 C CA . ASP A 1 275 ? 19.707 3.701 -0.333 1.00 93.38 275 ASP A CA 1
ATOM 2144 C C . ASP A 1 275 ? 21.167 4.134 -0.119 1.00 93.38 275 ASP A C 1
ATOM 2146 O O . ASP A 1 275 ? 21.451 5.329 -0.088 1.00 93.38 275 ASP A O 1
ATOM 2150 N N . ALA A 1 276 ? 22.104 3.185 -0.005 1.00 94.25 276 ALA A N 1
ATOM 2151 C CA . ALA A 1 276 ? 23.514 3.487 0.253 1.00 94.25 276 ALA A CA 1
ATOM 2152 C C . ALA A 1 276 ? 24.195 4.165 -0.945 1.00 94.25 276 ALA A C 1
ATOM 2154 O O . ALA A 1 276 ? 25.063 5.018 -0.770 1.00 94.25 276 ALA A O 1
ATOM 2155 N N . ARG A 1 277 ? 23.802 3.781 -2.164 1.00 96.06 277 ARG A N 1
ATOM 2156 C CA . ARG A 1 277 ? 24.354 4.327 -3.412 1.00 96.06 277 ARG A CA 1
ATOM 2157 C C . ARG A 1 277 ? 23.532 5.485 -3.981 1.00 96.06 277 ARG A C 1
ATOM 2159 O O . ARG A 1 277 ? 24.035 6.194 -4.848 1.00 96.06 277 ARG A O 1
ATOM 2166 N N . GLY A 1 278 ? 22.289 5.661 -3.533 1.00 96.69 278 GLY A N 1
ATOM 2167 C CA . GLY A 1 278 ? 21.375 6.694 -4.019 1.00 96.69 278 GLY A CA 1
ATOM 2168 C C . GLY A 1 278 ? 20.952 6.509 -5.479 1.00 96.69 278 GLY A C 1
ATOM 2169 O O . GLY A 1 278 ? 20.845 7.496 -6.203 1.00 96.69 278 GLY A O 1
ATOM 2170 N N . LEU A 1 279 ? 20.758 5.264 -5.933 1.00 97.69 279 LEU A N 1
ATOM 2171 C CA . LEU A 1 279 ? 20.403 4.952 -7.324 1.00 97.69 279 LEU A CA 1
ATOM 2172 C C . LEU A 1 279 ? 19.437 3.767 -7.452 1.00 97.69 279 LEU A C 1
ATOM 2174 O O . LEU A 1 279 ? 19.306 2.956 -6.534 1.00 97.69 279 LEU A O 1
ATOM 2178 N N . THR A 1 280 ? 18.783 3.655 -8.613 1.00 97.81 280 THR A N 1
ATOM 2179 C CA . THR A 1 280 ? 17.972 2.488 -8.992 1.00 97.81 280 THR A CA 1
ATOM 2180 C C . THR A 1 280 ? 18.809 1.475 -9.780 1.00 97.81 280 THR A C 1
ATOM 2182 O O . THR A 1 280 ? 19.484 1.817 -10.754 1.00 97.81 280 THR A O 1
ATOM 2185 N N . GLU A 1 281 ? 18.740 0.203 -9.400 1.00 97.00 281 GLU A N 1
ATOM 2186 C CA . GLU A 1 281 ? 19.444 -0.915 -10.037 1.00 97.00 281 GLU A CA 1
ATOM 2187 C C . GLU A 1 281 ? 18.450 -1.755 -10.840 1.00 97.00 281 GLU A C 1
ATOM 2189 O O . GLU A 1 281 ? 17.376 -2.092 -10.347 1.00 97.00 281 GLU A O 1
ATOM 2194 N N . TYR A 1 282 ? 18.788 -2.092 -12.085 1.00 96.44 282 TYR A N 1
ATOM 2195 C CA . TYR A 1 282 ? 17.954 -2.981 -12.893 1.00 96.44 282 TYR A CA 1
ATOM 2196 C C . TYR A 1 282 ? 17.877 -4.366 -12.243 1.00 96.44 282 TYR A C 1
ATOM 2198 O O . TYR A 1 282 ? 18.906 -4.908 -11.844 1.00 96.44 282 TYR A O 1
ATOM 2206 N N . GLN A 1 283 ? 16.678 -4.942 -12.167 1.00 92.25 283 GLN A N 1
ATOM 2207 C CA . GLN A 1 283 ? 16.483 -6.299 -11.654 1.00 92.25 283 GLN A CA 1
ATOM 2208 C C . GLN A 1 283 ? 16.068 -7.253 -12.770 1.00 92.25 283 GLN A C 1
ATOM 2210 O O . GLN A 1 283 ? 16.744 -8.247 -13.025 1.00 92.25 283 GLN A O 1
ATOM 2215 N N . ARG A 1 284 ? 14.942 -6.964 -13.428 1.00 91.00 284 ARG A N 1
ATOM 2216 C CA . ARG A 1 284 ? 14.322 -7.846 -14.426 1.00 91.00 284 ARG A CA 1
ATOM 2217 C C . ARG A 1 284 ? 13.360 -7.063 -15.325 1.00 91.00 284 ARG A C 1
ATOM 2219 O O . ARG A 1 284 ? 12.947 -5.966 -14.937 1.00 91.00 284 ARG A O 1
ATOM 2226 N N . PRO A 1 285 ? 12.956 -7.584 -16.499 1.00 88.88 285 PRO A N 1
ATOM 2227 C CA . PRO A 1 285 ? 11.838 -6.994 -17.231 1.00 88.88 285 PRO A CA 1
ATOM 2228 C C . PRO A 1 285 ? 10.550 -7.061 -16.391 1.00 88.88 285 PRO A C 1
ATOM 2230 O O . PRO A 1 285 ? 10.398 -7.924 -15.522 1.00 88.88 285 PRO A O 1
ATOM 2233 N N . LYS A 1 286 ? 9.623 -6.127 -16.615 1.00 82.31 286 LYS A N 1
ATOM 2234 C CA . LYS A 1 286 ? 8.297 -6.163 -15.989 1.00 82.31 286 LYS A CA 1
ATOM 2235 C C . LYS A 1 286 ? 7.414 -7.165 -16.736 1.00 82.31 286 LYS A C 1
ATOM 2237 O O . LYS A 1 286 ? 7.152 -6.985 -17.923 1.00 82.31 286 LYS A O 1
ATOM 2242 N N . GLU A 1 287 ? 6.997 -8.216 -16.032 1.00 74.56 287 GLU A N 1
ATOM 2243 C CA . GLU A 1 287 ? 6.062 -9.236 -16.525 1.00 74.56 287 GLU A CA 1
ATOM 2244 C C . GLU A 1 287 ? 4.693 -8.611 -16.821 1.00 74.56 287 GLU A C 1
ATOM 2246 O O . GLU A 1 287 ? 4.259 -7.671 -16.144 1.00 74.56 287 GLU A O 1
ATOM 2251 N N . ALA A 1 288 ? 4.007 -9.119 -17.840 1.00 68.62 288 ALA A N 1
ATOM 2252 C CA . ALA A 1 288 ? 2.701 -8.624 -18.237 1.00 68.62 288 ALA A CA 1
ATOM 2253 C C . ALA A 1 288 ? 1.577 -9.428 -17.568 1.00 68.62 288 ALA A C 1
ATOM 2255 O O . ALA A 1 288 ? 1.731 -10.589 -17.208 1.00 68.62 288 ALA A O 1
ATOM 2256 N N . ALA A 1 289 ? 0.388 -8.830 -17.431 1.00 61.91 289 ALA A N 1
ATOM 2257 C CA . ALA A 1 289 ? -0.731 -9.469 -16.728 1.00 61.91 289 ALA A CA 1
ATOM 2258 C C . ALA A 1 289 ? -1.150 -10.836 -17.316 1.00 61.91 289 ALA A C 1
ATOM 2260 O O . ALA A 1 289 ? -1.638 -11.693 -16.581 1.00 61.91 289 ALA A O 1
ATOM 2261 N N . HIS A 1 290 ? -0.954 -11.048 -18.623 1.00 60.84 290 HIS A N 1
ATOM 2262 C CA . HIS A 1 290 ? -1.267 -12.315 -19.290 1.00 60.84 290 HIS A CA 1
ATOM 2263 C C . HIS A 1 290 ? -0.341 -13.466 -18.869 1.00 60.84 290 HIS A C 1
ATOM 2265 O O . HIS A 1 290 ? -0.760 -14.622 -18.924 1.00 60.84 290 HIS A O 1
ATOM 2271 N N . ASP A 1 291 ? 0.859 -13.164 -18.368 1.00 77.38 291 ASP A N 1
ATOM 2272 C CA . ASP A 1 291 ? 1.830 -14.169 -17.922 1.00 77.38 291 ASP A CA 1
ATOM 2273 C C . ASP A 1 291 ? 1.344 -14.908 -16.660 1.00 77.38 291 ASP A C 1
ATOM 2275 O O . ASP A 1 291 ? 1.618 -16.096 -16.461 1.00 77.38 291 ASP A O 1
ATOM 2279 N N . TYR A 1 292 ? 0.518 -14.243 -15.843 1.00 88.00 292 TYR A N 1
ATOM 2280 C CA . TYR A 1 292 ? 0.011 -14.785 -14.579 1.00 88.00 292 TYR A CA 1
ATOM 2281 C C . TYR A 1 292 ? -1.174 -15.748 -14.719 1.00 88.00 292 TYR A C 1
ATOM 2283 O O . TYR A 1 292 ? -1.587 -16.329 -13.716 1.00 88.00 292 TYR A O 1
ATOM 2291 N N . ARG A 1 293 ? -1.722 -15.946 -15.930 1.00 93.19 293 ARG A N 1
ATOM 2292 C CA . ARG A 1 293 ? -2.825 -16.897 -16.196 1.00 93.19 293 ARG A CA 1
ATOM 2293 C C . ARG A 1 293 ? -3.991 -16.743 -15.207 1.00 93.19 293 ARG A C 1
ATOM 2295 O O . ARG A 1 293 ? -4.419 -17.720 -14.600 1.00 93.19 293 ARG A O 1
ATOM 2302 N N . TYR A 1 294 ? -4.470 -15.512 -15.023 1.00 94.81 294 TYR A N 1
ATOM 2303 C CA . TYR A 1 294 ? -5.589 -15.224 -14.124 1.00 94.81 294 TYR A CA 1
ATOM 2304 C C . TYR A 1 294 ? -6.842 -16.021 -14.495 1.00 94.81 294 TYR A C 1
ATOM 2306 O O . TYR A 1 294 ? -7.254 -16.043 -15.655 1.00 94.81 294 TYR A O 1
ATOM 2314 N N . PHE A 1 295 ? -7.474 -16.622 -13.491 1.00 96.06 295 PHE A N 1
ATOM 2315 C CA . PHE A 1 295 ? -8.812 -17.197 -13.594 1.00 96.06 295 PHE A CA 1
ATOM 2316 C C . PHE A 1 295 ? -9.506 -17.190 -12.223 1.00 96.06 295 PHE A C 1
ATOM 2318 O O . PHE A 1 295 ? -8.803 -17.181 -11.204 1.00 96.06 295 PHE A O 1
ATOM 2325 N N . PRO A 1 296 ? -10.854 -17.219 -12.180 1.00 97.69 296 PRO A N 1
ATOM 2326 C CA . PRO A 1 296 ? -11.598 -17.262 -10.926 1.00 97.69 296 PRO A CA 1
ATOM 2327 C C . PRO A 1 296 ? -11.195 -18.461 -10.069 1.00 97.69 296 PRO A C 1
ATOM 2329 O O . PRO A 1 296 ? -11.148 -19.582 -10.573 1.00 97.69 296 PRO A O 1
ATOM 2332 N N . ASP A 1 297 ? -10.935 -18.237 -8.782 1.00 98.00 297 ASP A N 1
ATOM 2333 C CA . ASP A 1 297 ? -10.622 -19.319 -7.854 1.00 98.00 297 ASP A CA 1
ATOM 2334 C C . ASP A 1 297 ? -11.871 -20.198 -7.637 1.00 98.00 297 ASP A C 1
ATOM 2336 O O . ASP A 1 297 ? -12.860 -19.713 -7.081 1.00 98.00 297 ASP A O 1
ATOM 2340 N N . PRO A 1 298 ? -11.864 -21.475 -8.064 1.00 97.50 298 PRO A N 1
ATOM 2341 C CA . PRO A 1 298 ? -13.033 -22.344 -7.956 1.00 97.50 298 PRO A CA 1
ATOM 2342 C C . PRO A 1 298 ? -13.338 -22.771 -6.514 1.00 97.50 298 PRO A C 1
ATOM 2344 O O . PRO A 1 298 ? -14.443 -23.243 -6.251 1.00 97.50 298 PRO A O 1
ATOM 2347 N N . ASP A 1 299 ? -12.388 -22.607 -5.588 1.00 97.75 299 ASP A N 1
ATOM 2348 C CA . ASP A 1 299 ? -12.536 -23.027 -4.193 1.00 97.75 299 ASP A CA 1
ATOM 2349 C C . ASP A 1 299 ? -13.217 -21.949 -3.329 1.00 97.75 299 ASP A C 1
ATOM 2351 O O . ASP A 1 299 ? -13.610 -22.216 -2.191 1.00 97.75 299 ASP A O 1
ATOM 2355 N N . LEU A 1 300 ? -13.379 -20.725 -3.853 1.00 96.75 300 LEU A N 1
ATOM 2356 C CA . LEU A 1 300 ? -13.965 -19.595 -3.135 1.00 96.75 300 LEU A CA 1
ATOM 2357 C C . LEU A 1 300 ? -15.243 -19.094 -3.804 1.00 96.75 300 LEU A C 1
ATOM 2359 O O . LEU A 1 300 ? -15.258 -18.665 -4.956 1.00 96.75 300 LEU A O 1
ATOM 2363 N N . ALA A 1 301 ? -16.319 -19.041 -3.020 1.00 94.56 301 ALA A N 1
ATOM 2364 C CA . ALA A 1 301 ? -17.521 -18.334 -3.431 1.00 94.56 301 ALA A CA 1
ATOM 2365 C C . ALA A 1 301 ? -17.242 -16.820 -3.591 1.00 94.56 301 ALA A C 1
ATOM 2367 O O . ALA A 1 301 ? -16.445 -16.254 -2.830 1.00 94.56 301 ALA A O 1
ATOM 2368 N N . PRO A 1 302 ? -17.928 -16.135 -4.525 1.00 94.56 302 PRO A N 1
ATOM 2369 C CA . PRO A 1 302 ? -17.887 -14.680 -4.616 1.00 94.56 302 PRO A CA 1
ATOM 2370 C C . PRO A 1 302 ? -18.328 -14.011 -3.309 1.00 94.56 302 PRO A C 1
ATOM 2372 O O . PRO A 1 302 ? -19.192 -14.521 -2.592 1.00 94.56 302 PRO A O 1
ATOM 2375 N N . ALA A 1 303 ? -17.780 -12.832 -3.018 1.00 93.44 303 ALA A N 1
ATOM 2376 C CA . ALA A 1 303 ? -18.246 -12.003 -1.917 1.00 93.44 303 ALA A CA 1
ATOM 2377 C C . ALA A 1 303 ? -19.287 -10.993 -2.417 1.00 93.44 303 ALA A C 1
ATOM 2379 O O . ALA A 1 303 ? -19.089 -10.309 -3.422 1.00 93.44 303 ALA A O 1
ATOM 2380 N N . THR A 1 304 ? -20.393 -10.883 -1.684 1.00 94.88 304 THR A N 1
ATOM 2381 C CA . THR A 1 304 ? -21.467 -9.931 -1.970 1.00 94.88 304 THR A CA 1
ATOM 2382 C C . THR A 1 304 ? -21.640 -8.911 -0.848 1.00 94.88 304 THR A C 1
ATOM 2384 O O . THR A 1 304 ? -21.367 -9.164 0.340 1.00 94.88 304 THR A O 1
ATOM 2387 N N . PHE A 1 305 ? -22.083 -7.723 -1.247 1.00 93.94 305 PHE A N 1
ATOM 2388 C CA . PHE A 1 305 ? -22.416 -6.617 -0.365 1.00 93.94 305 PHE A CA 1
ATOM 2389 C C . PHE A 1 305 ? -23.804 -6.101 -0.732 1.00 93.94 305 PHE A C 1
ATOM 2391 O O . PHE A 1 305 ? -24.006 -5.550 -1.813 1.00 93.94 305 PHE A O 1
ATOM 2398 N N . ASP A 1 306 ? -24.763 -6.298 0.165 1.00 94.69 306 ASP A N 1
ATOM 2399 C CA . ASP A 1 306 ? -26.050 -5.616 0.083 1.00 94.69 306 ASP A CA 1
ATOM 2400 C C . ASP A 1 306 ? -25.948 -4.196 0.665 1.00 94.69 306 ASP A C 1
ATOM 2402 O O . ASP A 1 306 ? -24.966 -3.828 1.325 1.00 94.69 306 ASP A O 1
ATOM 2406 N N . ASP A 1 307 ? -26.974 -3.385 0.413 1.00 95.62 307 ASP A N 1
ATOM 2407 C CA . ASP A 1 307 ? -27.022 -1.995 0.872 1.00 95.62 307 ASP A CA 1
ATOM 2408 C C . ASP A 1 307 ? -26.939 -1.884 2.397 1.00 95.62 307 ASP A C 1
ATOM 2410 O O . ASP A 1 307 ? -26.285 -0.982 2.920 1.00 95.62 307 ASP A O 1
ATOM 2414 N N . ALA A 1 308 ? -27.546 -2.827 3.124 1.00 96.81 308 ALA A N 1
ATOM 2415 C CA . ALA A 1 308 ? -27.530 -2.845 4.583 1.00 96.81 308 ALA A CA 1
ATOM 2416 C C . ALA A 1 308 ? -26.106 -3.041 5.128 1.00 96.81 308 ALA A C 1
ATOM 2418 O O . ALA A 1 308 ? -25.669 -2.316 6.027 1.00 96.81 308 ALA A O 1
ATOM 2419 N N . LYS A 1 309 ? -25.344 -3.975 4.554 1.00 95.12 309 LYS A N 1
ATOM 2420 C CA . LYS A 1 309 ? -23.947 -4.234 4.908 1.00 95.12 309 LYS A CA 1
ATOM 2421 C C . LYS A 1 309 ? -23.053 -3.062 4.526 1.00 95.12 309 LYS A C 1
ATOM 2423 O O . LYS A 1 309 ? -22.199 -2.681 5.325 1.00 95.12 309 LYS A O 1
ATOM 2428 N N . LEU A 1 310 ? -23.250 -2.453 3.354 1.00 95.81 310 LEU A N 1
ATOM 2429 C CA . LEU A 1 310 ? -22.500 -1.255 2.959 1.00 95.81 310 LEU A CA 1
ATOM 2430 C C . LEU A 1 310 ? -22.797 -0.066 3.878 1.00 95.81 310 LEU A C 1
ATOM 2432 O O . LEU A 1 310 ? -21.863 0.622 4.292 1.00 95.81 310 LEU A O 1
ATOM 2436 N N . ALA A 1 311 ? -24.058 0.148 4.255 1.00 96.62 311 ALA A N 1
ATOM 2437 C CA . ALA A 1 311 ? -24.449 1.177 5.214 1.00 96.62 311 ALA A CA 1
ATOM 2438 C C . ALA A 1 311 ? -23.819 0.931 6.593 1.00 96.62 311 ALA A C 1
ATOM 2440 O O . ALA A 1 311 ? -23.255 1.853 7.182 1.00 96.62 311 ALA A O 1
ATOM 2441 N N . ALA A 1 312 ? -23.822 -0.316 7.073 1.00 96.38 312 ALA A N 1
ATOM 2442 C CA . ALA A 1 312 ? -23.174 -0.691 8.327 1.00 96.38 312 ALA A CA 1
ATOM 2443 C C . ALA A 1 312 ? -21.649 -0.485 8.286 1.00 96.38 312 ALA A C 1
ATOM 2445 O O . ALA A 1 312 ? -21.060 -0.022 9.261 1.00 96.38 312 ALA A O 1
ATOM 2446 N N . ILE A 1 313 ? -20.989 -0.787 7.160 1.00 95.88 313 ILE A N 1
ATOM 2447 C CA . ILE A 1 313 ? -19.557 -0.503 6.983 1.00 95.88 313 ILE A CA 1
ATOM 2448 C C . ILE A 1 313 ? -19.318 1.012 6.984 1.00 95.88 313 ILE A C 1
ATOM 2450 O O . ILE A 1 313 ? -18.442 1.473 7.712 1.00 95.88 313 ILE A O 1
ATOM 2454 N N . ARG A 1 314 ? -20.115 1.782 6.233 1.00 95.44 314 ARG A N 1
ATOM 2455 C CA . ARG A 1 314 ? -20.012 3.247 6.147 1.00 95.44 314 ARG A CA 1
ATOM 2456 C C . ARG A 1 314 ? -20.215 3.923 7.501 1.00 95.44 314 ARG A C 1
ATOM 2458 O O . ARG A 1 314 ? -19.480 4.849 7.816 1.00 95.44 314 ARG A O 1
ATOM 2465 N N . ALA A 1 315 ? -21.140 3.433 8.324 1.00 95.62 315 ALA A N 1
ATOM 2466 C CA . ALA A 1 315 ? -21.384 3.954 9.670 1.00 95.62 315 ALA A CA 1
ATOM 2467 C C . ALA A 1 315 ? -20.192 3.772 10.631 1.00 95.62 315 ALA A C 1
ATOM 2469 O O . ALA A 1 315 ? -20.125 4.445 11.655 1.00 95.62 315 ALA A O 1
ATOM 2470 N N . ARG A 1 316 ? -19.241 2.878 10.315 1.00 92.38 316 ARG A N 1
ATOM 2471 C CA . ARG A 1 316 ? -17.996 2.692 11.084 1.00 92.38 316 ARG A CA 1
ATOM 2472 C C . ARG A 1 316 ? -16.855 3.592 10.615 1.00 92.38 316 ARG A C 1
ATOM 2474 O O . ARG A 1 316 ? -15.786 3.548 11.222 1.00 92.38 316 ARG A O 1
ATOM 2481 N N . LEU A 1 317 ? -17.037 4.340 9.526 1.00 91.94 317 LEU A N 1
ATOM 2482 C CA . LEU A 1 317 ? -16.017 5.244 9.015 1.00 91.94 317 LEU A CA 1
ATOM 2483 C C . LEU A 1 317 ? -15.858 6.413 10.001 1.00 91.94 317 LEU A C 1
ATOM 2485 O O . LEU A 1 317 ? -16.828 7.140 10.220 1.00 91.94 317 LEU A O 1
ATOM 2489 N N . PRO A 1 318 ? -14.680 6.591 10.627 1.00 88.38 318 PRO A N 1
ATOM 2490 C CA . PRO A 1 318 ? -14.438 7.760 11.461 1.00 88.38 318 PRO A CA 1
ATOM 2491 C C . PRO A 1 318 ? -14.396 9.026 10.596 1.00 88.38 318 PRO A C 1
ATOM 2493 O O . PRO A 1 318 ? -14.259 8.958 9.372 1.00 88.38 318 PRO A O 1
ATOM 2496 N N . GLU A 1 319 ? -14.460 10.192 11.239 1.00 90.00 319 GLU A N 1
ATOM 2497 C CA . GLU A 1 319 ? -14.093 11.437 10.567 1.00 90.00 319 GLU A CA 1
ATOM 2498 C C . GLU A 1 319 ? -12.657 11.311 10.033 1.00 90.00 319 GLU A C 1
ATOM 2500 O O . GLU A 1 319 ? -11.739 10.956 10.772 1.00 90.00 319 GLU A O 1
ATOM 2505 N N . LEU A 1 320 ? -12.465 11.533 8.731 1.00 90.62 320 LEU A N 1
ATOM 2506 C CA . LEU A 1 320 ? -11.157 11.356 8.096 1.00 90.62 320 LEU A CA 1
ATOM 2507 C C . LEU A 1 320 ? -10.186 12.469 8.530 1.00 90.62 320 LEU A C 1
ATOM 2509 O O . LEU A 1 320 ? -10.642 13.596 8.736 1.00 90.62 320 LEU A O 1
ATOM 2513 N N . PRO A 1 321 ? -8.862 12.214 8.584 1.00 88.44 321 PRO A N 1
ATOM 2514 C CA . PRO A 1 321 ? -7.874 13.197 9.043 1.00 88.44 321 PRO A CA 1
ATOM 2515 C C . PRO A 1 321 ? -8.017 14.576 8.385 1.00 88.44 321 PRO A C 1
ATOM 2517 O O . PRO A 1 321 ? -8.186 15.575 9.079 1.00 88.44 321 PRO A O 1
ATOM 2520 N N . ALA A 1 322 ? -8.069 14.631 7.051 1.00 85.06 322 ALA A N 1
ATOM 2521 C CA . ALA A 1 322 ? -8.223 15.886 6.312 1.00 85.06 322 ALA A CA 1
ATOM 2522 C C . ALA A 1 322 ? -9.545 16.619 6.616 1.00 85.06 322 ALA A C 1
ATOM 2524 O O . ALA A 1 322 ? -9.573 17.846 6.711 1.00 85.06 322 ALA A O 1
ATOM 2525 N N . ALA A 1 323 ? -10.647 15.881 6.797 1.00 87.88 323 ALA A N 1
ATOM 2526 C CA . ALA A 1 323 ? -11.931 16.472 7.175 1.00 87.88 323 ALA A CA 1
ATOM 2527 C C . ALA A 1 323 ? -11.873 17.055 8.592 1.00 87.88 323 ALA A C 1
ATOM 2529 O O . ALA A 1 323 ? -12.331 18.175 8.814 1.00 87.88 323 ALA A O 1
ATOM 2530 N N . ARG A 1 324 ? -11.221 16.338 9.510 1.00 90.69 324 ARG A N 1
ATOM 2531 C CA . ARG A 1 324 ? -11.047 16.760 10.897 1.00 90.69 324 ARG A CA 1
ATOM 2532 C C . ARG A 1 324 ? -10.176 18.006 11.008 1.00 90.69 324 ARG A C 1
ATOM 2534 O O . ARG A 1 324 ? -10.565 18.932 11.711 1.00 90.69 324 ARG A O 1
ATOM 2541 N N . VAL A 1 325 ? -9.057 18.070 10.279 1.00 89.06 325 VAL A N 1
ATOM 2542 C CA . VAL A 1 325 ? -8.191 19.263 10.210 1.00 89.06 325 VAL A CA 1
ATOM 2543 C C . VAL A 1 325 ? -8.992 20.483 9.747 1.00 89.06 325 VAL A C 1
ATOM 2545 O O . VAL A 1 325 ? -8.970 21.512 10.422 1.00 89.06 325 VAL A O 1
ATOM 2548 N N . ARG A 1 326 ? -9.773 20.359 8.661 1.00 88.50 326 ARG A N 1
ATOM 2549 C CA . ARG A 1 326 ? -10.646 21.448 8.181 1.00 88.50 326 ARG A CA 1
ATOM 2550 C C . ARG A 1 326 ? -11.669 21.869 9.229 1.00 88.50 326 ARG A C 1
ATOM 2552 O O . ARG A 1 326 ? -11.766 23.051 9.538 1.00 88.50 326 ARG A O 1
ATOM 2559 N N . ARG A 1 327 ? -12.376 20.910 9.833 1.00 92.31 327 ARG A N 1
ATOM 2560 C CA . ARG A 1 327 ? -13.360 21.181 10.890 1.00 92.31 327 ARG A CA 1
ATOM 2561 C C . ARG A 1 327 ? -12.720 21.919 12.067 1.00 92.31 327 ARG A C 1
ATOM 2563 O O . ARG A 1 327 ? -13.327 22.845 12.596 1.00 92.31 327 ARG A O 1
ATOM 2570 N N . LEU A 1 328 ? -11.518 21.519 12.491 1.00 91.25 328 LEU A N 1
ATOM 2571 C CA . LEU A 1 328 ? -10.803 22.169 13.590 1.00 91.25 328 LEU A CA 1
ATOM 2572 C C . LEU A 1 328 ? -10.409 23.614 13.250 1.00 91.25 328 LEU A C 1
ATOM 2574 O O . LEU A 1 328 ? -10.608 24.506 14.076 1.00 91.25 328 LEU A O 1
ATOM 2578 N N . ALA A 1 329 ? -9.919 23.854 12.034 1.00 89.94 329 ALA A N 1
ATOM 2579 C CA . ALA A 1 329 ? -9.588 25.194 11.562 1.00 89.94 329 ALA A CA 1
ATOM 2580 C C . ALA A 1 329 ? -10.835 26.091 11.453 1.00 89.94 329 ALA A C 1
ATOM 2582 O O . ALA A 1 329 ? -10.863 27.188 12.005 1.00 89.94 329 ALA A O 1
ATOM 2583 N N . GLU A 1 330 ? -11.899 25.611 10.806 1.00 90.69 330 GLU A N 1
ATOM 2584 C CA . GLU A 1 330 ? -13.125 26.382 10.555 1.00 90.69 330 GLU A CA 1
ATOM 2585 C C . GLU A 1 330 ? -13.922 26.661 11.833 1.00 90.69 330 GLU A C 1
ATOM 2587 O O . GLU A 1 330 ? -14.416 27.770 12.036 1.00 90.69 330 GLU A O 1
ATOM 2592 N N . ARG A 1 331 ? -14.065 25.660 12.710 1.00 90.06 331 ARG A N 1
ATOM 2593 C CA . ARG A 1 331 ? -14.924 25.762 13.897 1.00 90.06 331 ARG A CA 1
ATOM 2594 C C . ARG A 1 331 ? -14.240 26.441 15.076 1.00 90.06 331 ARG A C 1
ATOM 2596 O O . ARG A 1 331 ? -14.923 27.079 15.875 1.00 90.06 331 ARG A O 1
ATOM 2603 N N . PHE A 1 332 ? -12.929 26.262 15.220 1.00 88.25 332 PHE A N 1
ATOM 2604 C CA . PHE A 1 332 ? -12.185 26.720 16.397 1.00 88.25 332 PHE A CA 1
ATOM 2605 C C . PHE A 1 332 ? -11.103 27.754 16.071 1.00 88.25 332 PHE A C 1
ATOM 2607 O O . PHE A 1 332 ? -10.413 28.204 16.981 1.00 88.25 332 PHE A O 1
ATOM 2614 N N . GLY A 1 333 ? -10.955 28.153 14.802 1.00 88.56 333 GLY A N 1
ATOM 2615 C CA . GLY A 1 333 ? -9.982 29.164 14.385 1.00 88.56 333 GLY A CA 1
ATOM 2616 C C . GLY A 1 333 ? -8.527 28.725 14.556 1.00 88.56 333 GLY A C 1
ATOM 2617 O O . GLY A 1 333 ? -7.649 29.577 14.685 1.00 88.56 333 GLY A O 1
ATOM 2618 N N . LEU A 1 334 ? -8.267 27.413 14.608 1.00 89.56 334 LEU A N 1
ATOM 2619 C CA . LEU A 1 334 ? -6.911 26.880 14.728 1.00 89.56 334 LEU A CA 1
ATOM 2620 C C . LEU A 1 334 ? -6.142 27.058 13.419 1.00 89.56 334 LEU A C 1
ATOM 2622 O O . LEU A 1 334 ? -6.713 26.975 12.329 1.00 89.56 334 LEU A O 1
ATOM 2626 N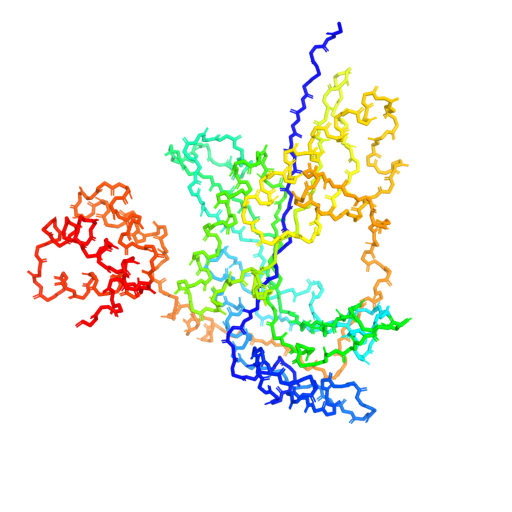 N . SER A 1 335 ? -4.828 27.261 13.526 1.00 89.38 335 SER A N 1
ATOM 2627 C CA . SER A 1 335 ? -3.963 27.214 12.350 1.00 89.38 335 SER A CA 1
ATOM 2628 C C . SER A 1 335 ? -3.950 25.797 11.759 1.00 89.38 335 SER A C 1
ATOM 2630 O O . SER A 1 335 ? -4.163 24.813 12.473 1.00 89.38 335 SER A O 1
ATOM 2632 N N . ALA A 1 336 ? -3.679 25.675 10.455 1.00 83.56 336 ALA A N 1
ATOM 2633 C CA . ALA A 1 336 ? -3.573 24.366 9.807 1.00 83.56 336 ALA A CA 1
ATOM 2634 C C . ALA A 1 336 ? -2.501 23.486 10.475 1.00 83.56 336 ALA A C 1
ATOM 2636 O O . ALA A 1 336 ? -2.748 22.310 10.711 1.00 83.56 336 ALA A O 1
ATOM 2637 N N . ALA A 1 337 ? -1.366 24.074 10.863 1.00 86.31 337 ALA A N 1
ATOM 2638 C CA . ALA A 1 337 ? -0.277 23.371 11.539 1.00 86.31 337 ALA A CA 1
ATOM 2639 C C . ALA A 1 337 ? -0.678 22.843 12.931 1.00 86.31 337 ALA A C 1
ATOM 2641 O O . ALA A 1 337 ? -0.367 21.701 13.276 1.00 86.31 337 ALA A O 1
ATOM 2642 N N . ASP A 1 338 ? -1.409 23.636 13.722 1.00 90.25 338 ASP A N 1
ATOM 2643 C CA . ASP A 1 338 ? -1.887 23.194 15.040 1.00 90.25 338 ASP A CA 1
ATOM 2644 C C . ASP A 1 338 ? -2.925 22.076 14.899 1.00 90.25 338 ASP A C 1
ATOM 2646 O O . ASP A 1 338 ? -2.864 21.062 15.596 1.00 90.25 338 ASP A O 1
ATOM 2650 N N . ALA A 1 339 ? -3.865 22.232 13.961 1.00 90.81 339 ALA A N 1
ATOM 2651 C CA . ALA A 1 339 ? -4.868 21.217 13.669 1.00 90.81 339 ALA A CA 1
ATOM 2652 C C . ALA A 1 339 ? -4.226 19.917 13.155 1.00 90.81 339 ALA A C 1
ATOM 2654 O O . ALA A 1 339 ? -4.624 18.831 13.572 1.00 90.81 339 ALA A O 1
ATOM 2655 N N . GLU A 1 340 ? -3.211 20.010 12.295 1.00 88.56 340 GLU A N 1
ATOM 2656 C CA . GLU A 1 340 ? -2.438 18.858 11.831 1.00 88.56 340 GLU A CA 1
ATOM 2657 C C . GLU A 1 340 ? -1.728 18.146 12.978 1.00 88.56 340 GLU A C 1
ATOM 2659 O O . GLU A 1 340 ? -1.786 16.919 13.022 1.00 88.56 340 GLU A O 1
ATOM 2664 N N . THR A 1 341 ? -1.137 18.896 13.914 1.00 89.25 341 THR A N 1
ATOM 2665 C CA . THR A 1 341 ? -0.473 18.347 15.107 1.00 89.25 341 THR A CA 1
ATOM 2666 C C . THR A 1 341 ? -1.459 17.579 15.990 1.00 89.25 341 THR A C 1
ATOM 2668 O O . THR A 1 341 ? -1.171 16.468 16.420 1.00 89.25 341 THR A O 1
ATOM 2671 N N . ILE A 1 342 ? -2.655 18.128 16.224 1.00 91.25 342 ILE A N 1
ATOM 2672 C CA . ILE A 1 342 ? -3.703 17.470 17.027 1.00 91.25 342 ILE A CA 1
ATOM 2673 C C . ILE A 1 342 ? -4.212 16.189 16.350 1.00 91.25 342 ILE A C 1
ATOM 2675 O O . ILE A 1 342 ? -4.530 15.211 17.023 1.00 91.25 342 ILE A O 1
ATOM 2679 N N . VAL A 1 343 ? -4.321 16.199 15.020 1.00 91.19 343 VAL A N 1
ATOM 2680 C CA . VAL A 1 343 ? -4.878 15.092 14.227 1.00 91.19 343 VAL A CA 1
ATOM 2681 C C . VAL A 1 343 ? -3.805 14.064 13.837 1.00 91.19 343 VAL A C 1
ATOM 2683 O O . VAL A 1 343 ? -4.094 13.128 13.089 1.00 91.19 343 VAL A O 1
ATOM 2686 N N . ASP A 1 344 ? -2.537 14.252 14.223 1.00 85.25 344 ASP A N 1
ATOM 2687 C CA . ASP A 1 344 ? -1.412 13.404 13.786 1.00 85.25 344 ASP A CA 1
ATOM 2688 C C . ASP A 1 344 ? -1.678 11.922 14.077 1.00 85.25 344 ASP A C 1
ATOM 2690 O O . ASP A 1 344 ? -1.622 11.078 13.177 1.00 85.25 344 ASP A O 1
ATOM 2694 N N . ASP A 1 345 ? -2.146 11.632 15.292 1.00 86.19 345 ASP A N 1
ATOM 2695 C CA . ASP A 1 345 ? -2.682 10.333 15.666 1.00 86.19 345 ASP A CA 1
ATOM 2696 C C . ASP A 1 345 ? -4.164 10.405 16.061 1.00 86.19 345 ASP A C 1
ATOM 2698 O O . ASP A 1 345 ? -4.699 11.423 16.507 1.00 86.19 345 ASP A O 1
ATOM 2702 N N . ARG A 1 346 ? -4.860 9.279 15.882 1.00 87.62 346 ARG A N 1
ATOM 2703 C CA . ARG A 1 346 ? -6.297 9.200 16.149 1.00 87.62 346 ARG A CA 1
ATOM 2704 C C . ARG A 1 346 ? -6.642 9.346 17.627 1.00 87.62 346 ARG A C 1
ATOM 2706 O O . ARG A 1 346 ? -7.654 9.968 17.929 1.00 87.62 346 ARG A O 1
ATOM 2713 N N . ALA A 1 347 ? -5.865 8.740 18.520 1.00 90.25 347 ALA A N 1
ATOM 2714 C CA . ALA A 1 347 ? -6.207 8.700 19.936 1.00 90.25 347 ALA A CA 1
ATOM 2715 C C . ALA A 1 347 ? -6.134 10.106 20.543 1.00 90.25 347 ALA A C 1
ATOM 2717 O O . ALA A 1 347 ? -7.059 10.516 21.239 1.00 90.25 347 ALA A O 1
ATOM 2718 N N . THR A 1 348 ? -5.099 10.876 20.201 1.00 91.81 348 THR A N 1
ATOM 2719 C CA . THR A 1 348 ? -4.972 12.290 20.580 1.00 91.81 348 THR A CA 1
ATOM 2720 C C . THR A 1 348 ? -6.115 13.127 20.022 1.00 91.81 348 THR A C 1
ATOM 2722 O O . THR A 1 348 ? -6.715 13.914 20.753 1.00 91.81 348 THR A O 1
ATOM 2725 N N . ALA A 1 349 ? -6.470 12.933 18.753 1.00 92.25 349 ALA A N 1
ATOM 2726 C CA . ALA A 1 349 ? -7.569 13.664 18.140 1.00 92.25 349 ALA A CA 1
ATOM 2727 C C . ALA A 1 349 ? -8.925 13.340 18.804 1.00 92.25 349 ALA A C 1
ATOM 2729 O O . ALA A 1 349 ? -9.731 14.239 19.052 1.00 92.25 349 ALA A O 1
ATOM 2730 N N . ASP A 1 350 ? -9.172 12.064 19.124 1.00 92.81 350 ASP A N 1
ATOM 2731 C CA . ASP A 1 350 ? -10.374 11.603 19.830 1.00 92.81 350 ASP A CA 1
ATOM 2732 C C . ASP A 1 350 ? -10.436 12.185 21.250 1.00 92.81 350 ASP A C 1
ATOM 2734 O O . ASP A 1 350 ? -11.464 12.763 21.614 1.00 92.81 350 ASP A O 1
ATOM 2738 N N . LEU A 1 351 ? -9.322 12.162 21.990 1.00 93.94 351 LEU A N 1
ATOM 2739 C CA . LEU A 1 351 ? -9.195 12.792 23.308 1.00 93.94 351 LEU A CA 1
ATOM 2740 C C . LEU A 1 351 ? -9.451 14.305 23.255 1.00 93.94 351 LEU A C 1
ATOM 2742 O O . LEU A 1 351 ? -10.129 14.857 24.126 1.00 93.94 351 LEU A O 1
ATOM 2746 N N . PHE A 1 352 ? -8.942 14.984 22.227 1.00 94.56 352 PHE A N 1
ATOM 2747 C CA . PHE A 1 352 ? -9.170 16.412 22.017 1.00 94.56 352 PHE A CA 1
ATOM 2748 C C . PHE A 1 352 ? -10.665 16.719 21.843 1.00 94.56 352 PHE A C 1
ATOM 2750 O O . PHE A 1 352 ? -11.214 17.590 22.524 1.00 94.56 352 PHE A O 1
ATOM 2757 N N . ASP A 1 353 ? -11.356 15.954 20.995 1.00 93.06 353 ASP A N 1
ATOM 2758 C CA . ASP A 1 353 ? -12.793 16.124 20.769 1.00 93.06 353 ASP A CA 1
ATOM 2759 C C . ASP A 1 353 ? -13.638 15.772 21.995 1.00 93.06 353 ASP A C 1
ATOM 2761 O O . ASP A 1 353 ? -14.680 16.391 22.224 1.00 93.06 353 ASP A O 1
ATOM 2765 N N . GLU A 1 354 ? -13.231 14.763 22.762 1.00 94.81 354 GLU A N 1
ATOM 2766 C CA . GLU A 1 354 ? -13.864 14.393 24.031 1.00 94.81 354 GLU A CA 1
ATOM 2767 C C . GLU A 1 354 ? -13.713 15.496 25.075 1.00 94.81 354 GLU A C 1
ATOM 2769 O O . GLU A 1 354 ? -14.693 15.866 25.721 1.00 94.81 354 GLU A O 1
ATOM 2774 N N . SER A 1 355 ? -12.526 16.092 25.171 1.00 94.81 355 SER A N 1
ATOM 2775 C CA . SER A 1 355 ? -12.240 17.189 26.097 1.00 94.81 355 SER A CA 1
ATOM 2776 C C . SER A 1 355 ? -13.061 18.439 25.771 1.00 94.81 355 SER A C 1
ATOM 2778 O O . SER A 1 355 ? -13.640 19.051 26.670 1.00 94.81 355 SER A O 1
ATOM 2780 N N . ILE A 1 356 ? -13.198 18.790 24.486 1.00 94.31 356 ILE A N 1
ATOM 2781 C CA . ILE A 1 356 ? -14.082 19.887 24.056 1.00 94.31 356 ILE A CA 1
ATOM 2782 C C . ILE A 1 356 ? -15.541 19.570 24.395 1.00 94.31 356 ILE A C 1
ATOM 2784 O O . ILE A 1 356 ? -16.257 20.432 24.906 1.00 94.31 356 ILE A O 1
ATOM 2788 N N . ARG A 1 357 ? -15.996 18.332 24.152 1.00 94.62 357 ARG A N 1
ATOM 2789 C CA . ARG A 1 357 ? -17.356 17.893 24.516 1.00 94.62 357 ARG A CA 1
ATOM 2790 C C . ARG A 1 357 ? -17.609 17.958 26.024 1.00 94.62 357 ARG A C 1
ATOM 2792 O O . ARG A 1 357 ? -18.734 18.243 26.423 1.00 94.62 357 ARG A O 1
ATOM 2799 N N . ALA A 1 358 ? -16.581 17.744 26.841 1.00 96.06 358 ALA A N 1
ATOM 2800 C CA . ALA A 1 358 ? -16.632 17.889 28.294 1.00 96.06 358 ALA A CA 1
ATOM 2801 C C . ALA A 1 358 ? -16.575 19.356 28.780 1.00 96.06 358 ALA A C 1
ATOM 2803 O O . ALA A 1 358 ? -16.706 19.602 29.977 1.00 96.06 358 ALA A O 1
ATOM 2804 N N . GLY A 1 359 ? -16.417 20.330 27.875 1.00 94.62 359 GLY A N 1
ATOM 2805 C CA . GLY A 1 359 ? -16.456 21.764 28.178 1.00 94.62 359 GLY A CA 1
ATOM 2806 C C . GLY A 1 359 ? -15.096 22.469 28.196 1.00 94.62 359 GLY A C 1
ATOM 2807 O O . GLY A 1 359 ? -15.038 23.639 28.574 1.00 94.62 359 GLY A O 1
ATOM 2808 N N . ALA A 1 360 ? -14.007 21.804 27.795 1.00 93.44 360 ALA A N 1
ATOM 2809 C CA . ALA A 1 360 ? -12.701 22.453 27.692 1.00 93.44 360 ALA A CA 1
ATOM 2810 C C . ALA A 1 360 ? -12.690 23.522 26.573 1.00 93.44 360 ALA A C 1
ATOM 2812 O O . ALA A 1 360 ? -13.176 23.253 25.468 1.00 93.44 360 ALA A O 1
ATOM 2813 N N . PRO A 1 361 ? -12.105 24.716 26.800 1.00 92.75 361 PRO A N 1
ATOM 2814 C CA . PRO A 1 361 ? -11.924 25.714 25.747 1.00 92.75 361 PRO A CA 1
ATOM 2815 C C . PRO A 1 361 ? -10.963 25.207 24.664 1.00 92.75 361 PRO A C 1
ATOM 2817 O O . PRO A 1 361 ? -9.807 24.884 24.949 1.00 92.75 361 PRO A O 1
ATOM 2820 N N . ALA A 1 362 ? -11.437 25.141 23.417 1.00 90.56 362 ALA A N 1
ATOM 2821 C CA . ALA A 1 362 ? -10.703 24.536 22.304 1.00 90.56 362 ALA A CA 1
ATOM 2822 C C . ALA A 1 362 ? -9.357 25.224 22.013 1.00 90.56 362 ALA A C 1
ATOM 2824 O O . ALA A 1 362 ? -8.371 24.556 21.719 1.00 90.56 362 ALA A O 1
ATOM 2825 N N . ASP A 1 363 ? -9.299 26.549 22.131 1.00 88.50 363 ASP A N 1
ATOM 2826 C CA . ASP A 1 363 ? -8.112 27.369 21.880 1.00 88.50 363 ASP A CA 1
ATOM 2827 C C . ASP A 1 363 ? -7.027 27.191 22.957 1.00 88.50 363 ASP A C 1
ATOM 2829 O O . ASP A 1 363 ? -5.828 27.208 22.663 1.00 88.50 363 ASP A O 1
ATOM 2833 N N . VAL A 1 364 ? -7.432 27.023 24.219 1.00 92.00 364 VAL A N 1
ATOM 2834 C CA . VAL A 1 364 ? -6.521 26.730 25.333 1.00 92.00 364 VAL A CA 1
ATOM 2835 C C . VAL A 1 364 ? -5.999 25.307 25.202 1.00 92.00 364 VAL A C 1
ATOM 2837 O O . VAL A 1 364 ? -4.790 25.091 25.274 1.00 92.00 364 VAL A O 1
ATOM 2840 N N . LEU A 1 365 ? -6.894 24.349 24.951 1.00 94.00 365 LEU A N 1
ATOM 2841 C CA . LEU A 1 365 ? -6.528 22.947 24.802 1.00 94.00 365 LEU A CA 1
ATOM 2842 C C . LEU A 1 365 ? -5.585 22.736 23.612 1.00 94.00 365 LEU A C 1
ATOM 2844 O O . LEU A 1 365 ? -4.579 22.049 23.755 1.00 94.00 365 LEU A O 1
ATOM 2848 N N . ALA A 1 366 ? -5.850 23.370 22.465 1.00 92.50 366 ALA A N 1
ATOM 2849 C CA . ALA A 1 366 ? -4.986 23.271 21.289 1.00 92.50 366 ALA A CA 1
ATOM 2850 C C . ALA A 1 366 ? -3.570 23.767 21.596 1.00 92.50 366 ALA A C 1
ATOM 2852 O O . ALA A 1 366 ? -2.594 23.072 21.323 1.00 92.50 366 ALA A O 1
ATOM 2853 N N . ARG A 1 367 ? -3.451 24.925 22.258 1.00 90.88 367 ARG A N 1
ATOM 2854 C CA . ARG A 1 367 ? -2.154 25.463 22.687 1.00 90.88 367 ARG A CA 1
ATOM 2855 C C . ARG A 1 367 ? -1.424 24.541 23.658 1.00 90.88 367 ARG A C 1
ATOM 2857 O O . ARG A 1 367 ? -0.203 24.448 23.571 1.00 90.88 367 ARG A O 1
ATOM 2864 N N . GLN A 1 368 ? -2.136 23.870 24.562 1.00 93.56 368 GLN A N 1
ATOM 2865 C CA . GLN A 1 368 ? -1.534 22.892 25.469 1.00 93.56 368 GLN A CA 1
ATOM 2866 C C . GLN A 1 368 ? -1.057 21.643 24.725 1.00 93.56 368 GLN A C 1
ATOM 2868 O O . GLN A 1 368 ? 0.062 21.195 24.961 1.00 93.56 368 GLN A O 1
ATOM 2873 N N . VAL A 1 369 ? -1.869 21.105 23.808 1.00 92.88 369 VAL A N 1
ATOM 2874 C CA . VAL A 1 369 ? -1.492 19.941 22.995 1.00 92.88 369 VAL A CA 1
ATOM 2875 C C . VAL A 1 369 ? -0.236 20.243 22.188 1.00 92.88 369 VAL A C 1
ATOM 2877 O O . VAL A 1 369 ? 0.737 19.506 22.300 1.00 92.88 369 VAL A O 1
ATOM 2880 N N . VAL A 1 370 ? -0.221 21.354 21.448 1.00 89.56 370 VAL A N 1
ATOM 2881 C CA . VAL A 1 370 ? 0.894 21.701 20.557 1.00 89.56 370 VAL A CA 1
ATOM 2882 C C . VAL A 1 370 ? 2.167 22.057 21.328 1.00 89.56 370 VAL A C 1
ATOM 2884 O O . VAL A 1 370 ? 3.239 21.570 20.985 1.00 89.56 370 VAL A O 1
ATOM 2887 N N . ASN A 1 371 ? 2.076 22.885 22.374 1.00 89.19 371 ASN A N 1
ATOM 2888 C CA . ASN A 1 371 ? 3.277 23.445 23.010 1.00 89.19 371 ASN A CA 1
ATOM 2889 C C . ASN A 1 371 ? 3.796 22.643 24.208 1.00 89.19 371 ASN A C 1
ATOM 2891 O O . ASN A 1 371 ? 4.948 22.823 24.592 1.00 89.19 371 ASN A O 1
ATOM 2895 N N . VAL A 1 372 ? 2.960 21.811 24.837 1.00 93.25 372 VAL A N 1
ATOM 2896 C CA . VAL A 1 372 ? 3.313 21.109 26.083 1.00 93.25 372 VAL A CA 1
ATOM 2897 C C . VAL A 1 372 ? 3.212 19.605 25.889 1.00 93.25 372 VAL A C 1
ATOM 2899 O O . VAL A 1 372 ? 4.214 18.895 25.981 1.00 93.25 372 VAL A O 1
ATOM 2902 N N . TRP A 1 373 ? 2.012 19.110 25.592 1.00 94.12 373 TRP A N 1
ATOM 2903 C CA . TRP A 1 373 ? 1.754 17.676 25.640 1.00 94.12 373 TRP A CA 1
ATOM 2904 C C . TRP A 1 373 ? 2.424 16.915 24.504 1.00 94.12 373 TRP A C 1
ATOM 2906 O O . TRP A 1 373 ? 2.924 15.824 24.746 1.00 94.12 373 TRP A O 1
ATOM 2916 N N . ALA A 1 374 ? 2.502 17.483 23.299 1.00 90.38 374 ALA A N 1
ATOM 2917 C CA . ALA A 1 374 ? 3.208 16.853 22.185 1.00 90.38 374 ALA A CA 1
ATOM 2918 C C . ALA A 1 374 ? 4.706 16.674 22.486 1.00 90.38 374 ALA A C 1
ATOM 2920 O O . ALA A 1 374 ? 5.269 15.620 22.200 1.00 90.38 374 ALA A O 1
ATOM 2921 N N . SER A 1 375 ? 5.347 17.666 23.119 1.00 90.56 375 SER A N 1
ATOM 2922 C CA . SER A 1 375 ? 6.748 17.548 23.546 1.00 90.56 375 SER A CA 1
ATOM 2923 C C . SER A 1 375 ? 6.917 16.446 24.591 1.00 90.56 375 SER A C 1
ATOM 2925 O O . SER A 1 375 ? 7.774 15.580 24.433 1.00 90.56 375 SER A O 1
ATOM 2927 N N . LEU A 1 376 ? 6.057 16.428 25.614 1.00 93.31 376 LEU A N 1
ATOM 2928 C CA . LEU A 1 376 ? 6.105 15.411 26.665 1.00 93.31 376 LEU A CA 1
ATOM 2929 C C . LEU A 1 376 ? 5.851 14.000 26.108 1.00 93.31 376 LEU A C 1
ATOM 2931 O O . LEU A 1 376 ? 6.555 13.053 26.447 1.00 93.31 376 LEU A O 1
ATOM 2935 N N . ALA A 1 377 ? 4.879 13.854 25.210 1.00 91.88 377 ALA A N 1
ATOM 2936 C CA . ALA A 1 377 ? 4.581 12.595 24.539 1.00 91.88 377 ALA A CA 1
ATOM 2937 C C . ALA A 1 377 ? 5.799 12.077 23.757 1.00 91.88 377 ALA A C 1
ATOM 2939 O O . ALA A 1 377 ? 6.159 10.906 23.885 1.00 91.88 377 ALA A O 1
ATOM 2940 N N . ASN A 1 378 ? 6.491 12.964 23.035 1.00 89.25 378 ASN A N 1
ATOM 2941 C CA . ASN A 1 378 ? 7.722 12.633 22.320 1.00 89.25 378 ASN A CA 1
ATOM 2942 C C . ASN A 1 378 ? 8.855 12.196 23.263 1.00 89.25 378 ASN A C 1
ATOM 2944 O O . ASN A 1 378 ? 9.530 11.210 22.968 1.00 89.25 378 ASN A O 1
ATOM 2948 N N . GLU A 1 379 ? 9.047 12.871 24.401 1.00 92.94 379 GLU A N 1
ATOM 2949 C CA . GLU A 1 379 ? 10.035 12.478 25.424 1.00 92.94 379 GLU A CA 1
ATOM 2950 C C . GLU A 1 379 ? 9.774 11.068 25.972 1.00 92.94 379 GLU A C 1
ATOM 2952 O O . GLU A 1 379 ? 10.710 10.309 26.228 1.00 92.94 379 GLU A O 1
ATOM 2957 N N . HIS A 1 380 ? 8.501 10.691 26.094 1.00 91.75 380 HIS A N 1
ATOM 2958 C CA . HIS A 1 380 ? 8.070 9.367 26.541 1.00 91.75 380 HIS A CA 1
ATOM 2959 C C . HIS A 1 380 ? 7.907 8.341 25.405 1.00 91.75 380 HIS A C 1
ATOM 2961 O O . HIS A 1 380 ? 7.568 7.187 25.672 1.00 91.75 380 HIS A O 1
ATOM 2967 N N . GLY A 1 381 ? 8.143 8.727 24.145 1.00 89.25 381 GLY A N 1
ATOM 2968 C CA . GLY A 1 381 ? 7.965 7.856 22.981 1.00 89.25 381 GLY A CA 1
ATOM 2969 C C . GLY A 1 381 ? 6.525 7.359 22.794 1.00 89.25 381 GLY A C 1
ATOM 2970 O O . GLY A 1 381 ? 6.319 6.229 22.349 1.00 89.25 381 GLY A O 1
ATOM 2971 N N . THR A 1 382 ? 5.535 8.171 23.167 1.00 90.31 382 THR A N 1
ATOM 2972 C CA . THR A 1 382 ? 4.102 7.850 23.120 1.00 90.31 382 THR A CA 1
ATOM 2973 C C . THR A 1 382 ? 3.307 8.955 22.409 1.00 90.31 382 THR A C 1
ATOM 2975 O O . THR A 1 382 ? 3.875 9.923 21.913 1.00 90.31 382 THR A O 1
ATOM 2978 N N . THR A 1 383 ? 1.988 8.796 22.312 1.00 89.31 383 THR A N 1
ATOM 2979 C CA . THR A 1 383 ? 1.058 9.838 21.828 1.00 89.31 383 THR A CA 1
ATOM 2980 C C . THR A 1 383 ? 0.575 10.692 22.997 1.00 89.31 383 THR A C 1
ATOM 2982 O O . THR A 1 383 ? 0.695 10.272 24.147 1.00 89.31 383 THR A O 1
ATOM 2985 N N . VAL A 1 384 ? -0.021 11.863 22.743 1.00 91.00 384 VAL A N 1
ATOM 2986 C CA . VAL A 1 384 ? -0.584 12.692 23.829 1.00 91.00 384 VAL A CA 1
ATOM 2987 C C . VAL A 1 384 ? -1.637 11.916 24.615 1.00 91.00 384 VAL A C 1
ATOM 2989 O O . VAL A 1 384 ? -1.587 11.895 25.839 1.00 91.00 384 VAL A O 1
ATOM 2992 N N . ALA A 1 385 ? -2.527 11.195 23.931 1.00 91.06 385 ALA A N 1
ATOM 2993 C CA . ALA A 1 385 ? -3.490 10.319 24.599 1.00 91.06 385 ALA A CA 1
ATOM 2994 C C . ALA A 1 385 ? -2.848 9.128 25.337 1.00 91.06 385 ALA A C 1
ATOM 2996 O O . ALA A 1 385 ? -3.471 8.529 26.209 1.00 91.06 385 ALA A O 1
ATOM 2997 N N . GLY A 1 386 ? -1.614 8.763 24.993 1.00 90.62 386 GLY A N 1
ATOM 2998 C CA . GLY A 1 386 ? -0.868 7.686 25.636 1.00 90.62 386 GLY A CA 1
ATOM 2999 C C . GLY A 1 386 ? -0.107 8.100 26.898 1.00 90.62 386 GLY A C 1
ATOM 3000 O O . GLY A 1 386 ? 0.561 7.246 27.477 1.00 90.62 386 GLY A O 1
ATOM 3001 N N . LEU A 1 387 ? -0.175 9.369 27.314 1.00 90.19 387 LEU A N 1
ATOM 3002 C CA . LEU A 1 387 ? 0.426 9.850 28.565 1.00 90.19 387 LEU A CA 1
ATOM 3003 C C . LEU A 1 387 ? -0.384 9.463 29.820 1.00 90.19 387 LEU A C 1
ATOM 3005 O O . LEU A 1 387 ? 0.165 9.513 30.922 1.00 90.19 387 LEU A O 1
ATOM 3009 N N . GLY A 1 388 ? -1.638 9.027 29.652 1.00 79.50 388 GLY A N 1
ATOM 3010 C CA . GLY A 1 388 ? -2.612 8.844 30.739 1.00 79.50 388 GLY A CA 1
ATOM 3011 C C . GLY A 1 388 ? -3.392 10.119 31.019 1.00 79.50 388 GLY A C 1
ATOM 3012 O O . GLY A 1 388 ? -4.009 10.167 32.107 1.00 79.50 388 GLY A O 1
#